Protein AF-T2M7P3-F1 (afdb_monomer)

Structure (mmCIF, N/CA/C/O backbone):
data_AF-T2M7P3-F1
#
_entry.id   AF-T2M7P3-F1
#
loop_
_atom_site.group_PDB
_atom_site.id
_atom_site.type_symbol
_atom_site.label_atom_id
_atom_site.label_alt_id
_atom_site.label_comp_id
_atom_site.label_asym_id
_atom_site.label_entity_id
_atom_site.label_seq_id
_atom_site.pdbx_PDB_ins_code
_atom_site.Cartn_x
_atom_site.Cartn_y
_atom_site.Cartn_z
_atom_site.occupancy
_atom_site.B_iso_or_equiv
_atom_site.auth_seq_id
_atom_site.auth_comp_id
_atom_site.auth_asym_id
_atom_site.auth_atom_id
_atom_site.pdbx_PDB_model_num
ATOM 1 N N . MET A 1 1 ? 15.573 -6.678 -33.253 1.00 40.44 1 MET A N 1
ATOM 2 C CA . MET A 1 1 ? 16.672 -7.033 -34.187 1.00 40.44 1 MET A CA 1
ATOM 3 C C . MET A 1 1 ? 17.939 -7.100 -33.345 1.00 40.44 1 MET A C 1
ATOM 5 O O . MET A 1 1 ? 18.333 -6.059 -32.847 1.00 40.44 1 MET A O 1
ATOM 9 N N . MET A 1 2 ? 18.498 -8.290 -33.076 1.00 44.38 2 MET A N 1
ATOM 10 C CA . MET A 1 2 ? 19.693 -8.439 -32.219 1.00 44.38 2 MET A CA 1
ATOM 11 C C . MET A 1 2 ? 20.889 -7.746 -32.882 1.00 44.38 2 MET A C 1
ATOM 13 O O . MET A 1 2 ? 21.442 -8.268 -33.849 1.00 44.38 2 MET A O 1
ATOM 17 N N . MET A 1 3 ? 21.263 -6.563 -32.393 1.00 50.41 3 MET A N 1
ATOM 18 C CA . MET A 1 3 ? 22.556 -5.959 -32.709 1.00 50.41 3 MET A CA 1
ATOM 19 C C . MET A 1 3 ? 23.574 -6.467 -31.697 1.00 50.41 3 MET A C 1
ATOM 21 O O . MET A 1 3 ? 23.418 -6.274 -30.493 1.00 50.41 3 MET A O 1
ATOM 25 N N . MET A 1 4 ? 24.589 -7.152 -32.209 1.00 50.50 4 MET A N 1
ATOM 26 C CA . MET A 1 4 ? 25.708 -7.648 -31.422 1.00 50.50 4 MET A CA 1
ATOM 27 C C . MET A 1 4 ? 26.864 -6.647 -31.510 1.00 50.50 4 MET A C 1
ATOM 29 O O . MET A 1 4 ? 27.061 -6.031 -32.561 1.00 50.50 4 MET A O 1
ATOM 33 N N . SER A 1 5 ? 27.620 -6.481 -30.424 1.00 55.75 5 SER A N 1
ATOM 34 C CA . SER A 1 5 ? 28.878 -5.722 -30.430 1.00 55.75 5 SER A CA 1
ATOM 35 C C . SER A 1 5 ? 29.917 -6.365 -31.363 1.00 55.75 5 SER A C 1
ATOM 37 O O . SER A 1 5 ? 29.736 -7.496 -31.823 1.00 55.75 5 SER A O 1
ATOM 39 N N . GLU A 1 6 ? 31.049 -5.688 -31.599 1.00 51.69 6 GLU A N 1
ATOM 40 C CA . GLU A 1 6 ? 32.189 -6.258 -32.348 1.00 51.69 6 GLU A CA 1
ATOM 41 C C . GLU A 1 6 ? 32.697 -7.595 -31.760 1.00 51.69 6 GLU A C 1
ATOM 43 O O . GLU A 1 6 ? 33.333 -8.374 -32.470 1.00 51.69 6 GLU A O 1
ATOM 48 N N . PHE A 1 7 ? 32.349 -7.901 -30.504 1.00 53.03 7 PHE A N 1
ATOM 49 C CA . PHE A 1 7 ? 32.710 -9.125 -29.783 1.00 53.03 7 PHE A CA 1
ATOM 50 C C . PHE A 1 7 ? 31.564 -10.139 -29.636 1.00 53.03 7 PHE A C 1
ATOM 52 O O . PHE A 1 7 ? 31.749 -11.177 -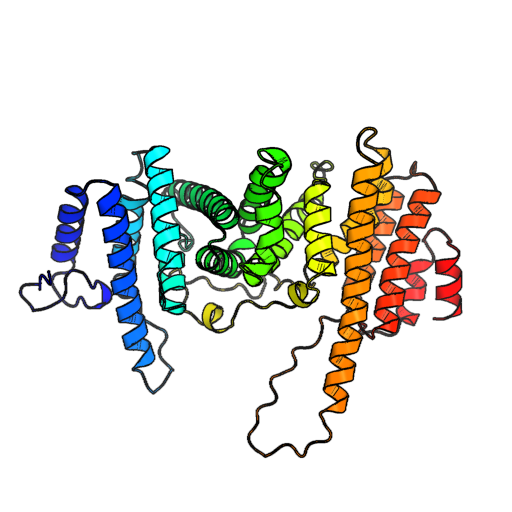29.007 1.00 53.03 7 PHE A O 1
ATOM 59 N N . GLY A 1 8 ? 30.393 -9.888 -30.233 1.00 62.62 8 GLY A N 1
ATOM 60 C CA . GLY A 1 8 ? 29.259 -10.811 -30.144 1.00 62.62 8 GLY A CA 1
ATOM 61 C C . GLY A 1 8 ? 28.459 -10.703 -28.841 1.00 62.62 8 GLY A C 1
ATOM 62 O O . GLY A 1 8 ? 27.758 -11.644 -28.487 1.00 62.62 8 GLY A O 1
ATOM 63 N N . GLU A 1 9 ? 28.536 -9.582 -28.122 1.00 76.06 9 GLU A N 1
ATOM 64 C CA . GLU A 1 9 ? 27.739 -9.353 -26.907 1.00 76.06 9 GLU A CA 1
ATOM 65 C C . GLU A 1 9 ? 26.455 -8.586 -27.236 1.00 76.06 9 GLU A C 1
ATOM 67 O O . GLU A 1 9 ? 26.444 -7.726 -28.123 1.00 76.06 9 GLU A O 1
ATOM 72 N N . ASN A 1 10 ? 25.364 -8.890 -26.531 1.00 84.06 10 ASN A N 1
ATOM 73 C CA . ASN A 1 10 ? 24.090 -8.212 -26.739 1.00 84.06 10 ASN A CA 1
ATOM 74 C C . ASN A 1 10 ? 24.131 -6.815 -26.103 1.00 84.06 10 ASN A C 1
ATOM 76 O O . ASN A 1 10 ? 24.224 -6.674 -24.887 1.00 84.06 10 ASN A O 1
ATOM 80 N N . ILE A 1 11 ? 24.030 -5.769 -26.927 1.00 86.88 11 ILE A N 1
ATOM 81 C CA . ILE A 1 11 ? 24.027 -4.376 -26.445 1.00 86.88 11 ILE A CA 1
ATOM 82 C C . ILE A 1 11 ? 22.811 -4.114 -25.539 1.00 86.88 11 ILE A C 1
ATOM 84 O O . ILE A 1 11 ? 22.894 -3.296 -24.636 1.00 86.88 11 ILE A O 1
ATOM 88 N N . TRP A 1 12 ? 21.712 -4.846 -25.726 1.00 90.44 12 TRP A N 1
ATOM 89 C CA . TRP A 1 12 ? 20.485 -4.702 -24.936 1.00 90.44 12 TRP A CA 1
ATOM 90 C C . TRP A 1 12 ? 20.483 -5.512 -23.636 1.00 90.44 12 TRP A C 1
ATOM 92 O O . TRP A 1 12 ? 19.509 -5.461 -22.897 1.00 90.44 12 TRP A O 1
ATOM 102 N N . ASP A 1 13 ? 21.540 -6.279 -23.361 1.00 91.94 13 ASP A N 1
ATOM 103 C CA . ASP A 1 13 ? 21.680 -7.040 -22.120 1.00 91.94 13 ASP A CA 1
ATOM 104 C C . ASP A 1 13 ? 22.890 -6.529 -21.331 1.00 91.94 13 ASP A C 1
ATOM 106 O O . ASP A 1 13 ? 24.003 -7.045 -21.467 1.00 91.94 13 ASP A O 1
ATOM 110 N N . ILE A 1 14 ? 22.668 -5.465 -20.551 1.00 91.19 14 ILE A N 1
ATOM 111 C CA . ILE A 1 14 ? 23.720 -4.756 -19.802 1.00 91.19 14 ILE A CA 1
ATOM 112 C C . ILE A 1 14 ? 24.473 -5.695 -18.847 1.00 91.19 14 ILE A C 1
ATOM 114 O O . ILE A 1 14 ? 25.680 -5.536 -18.668 1.00 91.19 14 ILE A O 1
ATOM 118 N N . SER A 1 15 ? 23.807 -6.707 -18.281 1.00 89.69 15 SER A N 1
ATOM 119 C CA . SER A 1 15 ? 24.443 -7.624 -17.328 1.00 89.69 15 SER A CA 1
ATOM 120 C C . SER A 1 15 ? 25.466 -8.550 -17.987 1.00 89.69 15 SER A C 1
ATOM 122 O O . SER A 1 15 ? 26.370 -9.045 -17.320 1.00 89.69 15 SER A O 1
ATOM 124 N N . SER A 1 16 ? 25.352 -8.755 -19.301 1.00 89.06 16 SER A N 1
ATOM 125 C CA . SER A 1 16 ? 26.238 -9.629 -20.075 1.00 89.06 16 SER A CA 1
ATOM 126 C C . SER A 1 16 ? 27.516 -8.947 -20.572 1.00 89.06 16 SER A C 1
ATOM 128 O O . SER A 1 16 ? 28.342 -9.588 -21.222 1.00 89.06 16 SER A O 1
ATOM 130 N N . TRP A 1 17 ? 27.680 -7.640 -20.349 1.00 90.00 17 TRP A N 1
ATOM 131 C CA . TRP A 1 17 ? 28.794 -6.892 -20.926 1.00 90.00 17 TRP A CA 1
ATOM 132 C C . TRP A 1 17 ? 30.132 -7.277 -20.289 1.00 90.00 17 TRP A C 1
ATOM 134 O O . TRP A 1 17 ? 30.286 -7.206 -19.077 1.00 90.00 17 TRP A O 1
ATOM 144 N N . THR A 1 18 ? 31.140 -7.599 -21.106 1.00 86.62 18 THR A N 1
ATOM 145 C CA . THR A 1 18 ? 32.512 -7.824 -20.606 1.00 86.62 18 THR A CA 1
ATOM 146 C C . THR A 1 18 ? 33.551 -6.905 -21.249 1.00 86.62 18 THR A C 1
ATOM 148 O O . THR A 1 18 ? 34.601 -6.647 -20.655 1.00 86.62 18 THR A O 1
ATOM 151 N N . SER A 1 19 ? 33.253 -6.340 -22.426 1.00 87.38 19 SER A N 1
ATOM 152 C CA . SER A 1 19 ? 34.108 -5.369 -23.126 1.00 87.38 19 SER A CA 1
ATOM 153 C C . SER A 1 19 ? 33.349 -4.113 -23.577 1.00 87.38 19 SER A C 1
ATOM 155 O O . SER A 1 19 ? 32.118 -4.079 -23.606 1.00 87.38 19 SER A O 1
ATOM 157 N N . ASP A 1 20 ? 34.091 -3.056 -23.933 1.00 87.25 20 ASP A N 1
ATOM 158 C CA . ASP A 1 20 ? 33.587 -1.830 -24.588 1.00 87.25 20 ASP A CA 1
ATOM 159 C C . ASP A 1 20 ? 32.406 -1.131 -23.899 1.00 87.25 20 ASP A C 1
ATOM 161 O O . ASP A 1 20 ? 31.604 -0.464 -24.555 1.00 87.25 20 ASP A O 1
ATOM 165 N N . VAL A 1 21 ? 32.317 -1.246 -22.572 1.00 89.62 21 VAL A N 1
ATOM 166 C CA . VAL A 1 21 ? 31.220 -0.708 -21.748 1.00 89.62 21 VAL A CA 1
ATOM 167 C C . VAL A 1 21 ? 30.935 0.760 -22.072 1.00 89.62 21 VAL A C 1
ATOM 169 O O . VAL A 1 21 ? 29.805 1.108 -22.381 1.00 89.62 21 VAL A O 1
ATOM 172 N N . VAL A 1 22 ? 31.972 1.605 -22.125 1.00 90.75 22 VAL A N 1
ATOM 173 C CA . VAL A 1 22 ? 31.841 3.046 -22.421 1.00 90.75 22 VAL A CA 1
ATOM 174 C C . VAL A 1 22 ? 31.238 3.304 -23.806 1.00 90.75 22 VAL A C 1
ATOM 176 O O . VAL A 1 22 ? 30.473 4.247 -23.994 1.00 90.75 22 VAL A O 1
ATOM 179 N N . TRP A 1 23 ? 31.585 2.485 -24.803 1.00 92.62 23 TRP A N 1
ATOM 180 C CA . TRP A 1 23 ? 31.036 2.645 -26.148 1.00 92.62 23 TRP A CA 1
ATOM 181 C C . TRP A 1 23 ? 29.578 2.190 -26.212 1.00 92.62 23 TRP A C 1
ATOM 183 O O . TRP A 1 23 ? 28.769 2.873 -26.838 1.00 92.62 23 TRP A O 1
ATOM 193 N N . LYS A 1 24 ? 29.238 1.069 -25.563 1.00 92.75 24 LYS A N 1
ATOM 194 C CA . LYS A 1 24 ? 27.863 0.551 -25.520 1.00 92.75 24 LYS A CA 1
ATOM 195 C C . LYS A 1 24 ? 26.937 1.487 -24.754 1.00 92.75 24 LYS A C 1
ATOM 197 O O . LYS A 1 24 ? 25.856 1.788 -25.244 1.00 92.75 24 LYS A O 1
ATOM 202 N N . ASP A 1 25 ? 27.403 2.012 -23.629 1.00 92.69 25 ASP A N 1
ATOM 203 C CA . ASP A 1 25 ? 26.715 3.039 -22.854 1.00 92.69 25 ASP A CA 1
ATOM 204 C C . ASP A 1 25 ? 26.419 4.285 -23.708 1.00 92.69 25 ASP A C 1
ATOM 206 O O . ASP A 1 25 ? 25.266 4.684 -23.889 1.00 92.69 25 ASP A O 1
ATOM 210 N N . ALA A 1 26 ? 27.439 4.833 -24.379 1.00 92.69 26 ALA A N 1
ATOM 211 C CA . ALA A 1 26 ? 27.256 5.961 -25.293 1.00 92.69 26 ALA A CA 1
ATOM 212 C C . ALA A 1 26 ? 26.352 5.630 -26.500 1.00 92.69 26 ALA A C 1
ATOM 214 O O . ALA A 1 26 ? 25.714 6.522 -27.066 1.00 92.69 26 ALA A O 1
ATOM 215 N N . HIS A 1 27 ? 26.317 4.368 -26.937 1.00 92.88 27 HIS A N 1
ATOM 216 C CA . HIS A 1 27 ? 25.427 3.912 -28.002 1.00 92.88 27 HIS A CA 1
ATOM 217 C C . HIS A 1 27 ? 23.967 3.884 -27.543 1.00 92.88 27 HIS A C 1
ATOM 219 O O . HIS A 1 27 ? 23.111 4.371 -28.282 1.00 92.88 27 HIS A O 1
ATOM 225 N N . LEU A 1 28 ? 23.691 3.375 -26.337 1.00 94.06 28 LEU A N 1
ATOM 226 C CA . LEU A 1 28 ? 22.350 3.383 -25.748 1.00 94.06 28 LEU A CA 1
ATOM 227 C C . LEU A 1 28 ? 21.826 4.814 -25.606 1.00 94.06 28 LEU A C 1
ATOM 229 O O . LEU A 1 28 ? 20.739 5.099 -26.099 1.00 94.06 28 LEU A O 1
ATOM 233 N N . HIS A 1 29 ? 22.623 5.736 -25.059 1.00 93.12 29 HIS A N 1
ATOM 234 C CA . HIS A 1 29 ? 22.222 7.145 -24.947 1.00 93.12 29 HIS A CA 1
ATOM 235 C C . HIS A 1 29 ? 21.869 7.753 -26.313 1.00 93.12 29 HIS A C 1
ATOM 237 O O . HIS A 1 29 ? 20.795 8.317 -26.505 1.00 93.12 29 HIS A O 1
ATOM 243 N N . ARG A 1 30 ? 22.717 7.544 -27.332 1.00 93.38 30 ARG A N 1
ATOM 244 C CA . ARG A 1 30 ? 22.418 8.010 -28.700 1.00 93.38 30 ARG A CA 1
ATOM 245 C C . ARG A 1 30 ? 21.149 7.400 -29.281 1.00 93.38 30 ARG A C 1
ATOM 247 O O . ARG A 1 30 ? 20.501 8.055 -30.088 1.00 93.38 30 ARG A O 1
ATOM 254 N N . TYR A 1 31 ? 20.832 6.154 -28.945 1.00 93.62 31 TYR A N 1
ATOM 255 C CA . TYR A 1 31 ? 19.594 5.517 -29.375 1.00 93.62 31 TYR A CA 1
ATOM 256 C C . TYR A 1 31 ? 18.387 6.184 -28.709 1.00 93.62 31 TYR A C 1
ATOM 258 O O . TYR A 1 31 ? 17.509 6.684 -29.417 1.00 93.62 31 TYR A O 1
ATOM 266 N N . PHE A 1 32 ? 18.380 6.276 -27.379 1.00 92.38 32 PHE A N 1
ATOM 267 C CA . PHE A 1 32 ? 17.274 6.862 -26.622 1.00 92.38 32 PHE A CA 1
ATOM 268 C C . PHE A 1 32 ? 17.051 8.347 -26.940 1.00 92.38 32 PHE A C 1
ATOM 270 O O . PHE A 1 32 ? 15.902 8.769 -27.070 1.00 92.38 32 PHE A O 1
ATOM 277 N N . ASP A 1 33 ? 18.114 9.113 -27.203 1.00 90.69 33 ASP A N 1
ATOM 278 C CA . ASP A 1 33 ? 18.036 10.517 -27.639 1.00 90.69 33 ASP A CA 1
ATOM 279 C C . ASP A 1 33 ? 17.253 10.712 -28.951 1.00 90.69 33 ASP A C 1
ATOM 281 O O . ASP A 1 33 ? 16.758 11.808 -29.232 1.00 90.69 33 ASP A O 1
ATOM 285 N N . THR A 1 34 ? 17.150 9.673 -29.787 1.00 92.06 34 THR A N 1
ATOM 286 C CA . THR A 1 34 ? 16.409 9.740 -31.059 1.00 92.06 34 THR A CA 1
ATOM 287 C C . THR A 1 34 ? 14.943 9.345 -30.943 1.00 92.06 34 THR A C 1
ATOM 289 O O . THR A 1 34 ? 14.177 9.591 -31.881 1.00 92.06 34 THR A O 1
ATOM 292 N N . LEU A 1 35 ? 14.539 8.745 -29.822 1.00 90.88 35 LEU A N 1
ATOM 293 C CA . LEU A 1 35 ? 13.201 8.195 -29.663 1.00 90.88 35 LEU A CA 1
ATOM 294 C C . LEU A 1 35 ? 12.194 9.248 -29.186 1.00 90.88 35 LEU A C 1
ATOM 296 O O . LEU A 1 35 ? 12.506 10.098 -28.348 1.00 90.88 35 LEU A O 1
ATOM 300 N N . PRO A 1 36 ? 10.936 9.182 -29.657 1.00 90.12 36 PRO A N 1
ATOM 301 C CA . PRO A 1 36 ? 9.856 9.904 -29.010 1.00 90.12 36 PRO A CA 1
ATOM 302 C C . PRO A 1 36 ? 9.593 9.308 -27.619 1.00 90.12 36 PRO A C 1
ATOM 304 O O . PRO A 1 36 ? 9.756 8.111 -27.389 1.00 90.12 36 PRO A O 1
ATOM 307 N N . PHE A 1 37 ? 9.131 10.143 -26.686 1.00 88.88 37 PHE A N 1
ATOM 308 C CA . PHE A 1 37 ? 8.979 9.775 -25.273 1.00 88.88 37 PHE A CA 1
ATOM 309 C C . PHE A 1 37 ? 8.186 8.473 -25.040 1.00 88.88 37 PHE A C 1
ATOM 311 O O . PHE A 1 37 ? 8.570 7.647 -24.225 1.00 88.88 37 PHE A O 1
ATOM 318 N N . ASN A 1 38 ? 7.105 8.245 -25.787 1.00 88.31 38 ASN A N 1
ATOM 319 C CA . ASN A 1 38 ? 6.270 7.045 -25.664 1.00 88.31 38 ASN A CA 1
ATOM 320 C C . ASN A 1 38 ? 6.977 5.740 -26.074 1.00 88.31 38 ASN A C 1
ATOM 322 O O . ASN A 1 38 ? 6.635 4.681 -25.551 1.00 88.31 38 ASN A O 1
ATOM 326 N N . GLU A 1 39 ? 7.891 5.799 -27.042 1.00 91.44 39 GLU A N 1
ATOM 327 C CA . GLU A 1 39 ? 8.722 4.657 -27.439 1.00 91.44 39 GLU A CA 1
ATOM 328 C C . GLU A 1 39 ? 9.875 4.500 -26.454 1.00 91.44 39 GLU A C 1
ATOM 330 O O . GLU A 1 39 ? 10.123 3.395 -25.988 1.00 91.44 39 GLU A O 1
ATOM 335 N N . CYS A 1 40 ? 10.472 5.617 -26.036 1.00 92.06 40 CYS A N 1
ATOM 336 C CA . CYS A 1 40 ? 11.529 5.646 -25.035 1.00 92.06 40 CYS A CA 1
ATOM 337 C C . CYS A 1 40 ? 11.118 4.938 -23.732 1.00 92.06 40 CYS A C 1
ATOM 339 O O . CYS A 1 40 ? 11.841 4.064 -23.266 1.00 92.06 40 CYS A O 1
ATOM 341 N N . ILE A 1 41 ? 9.913 5.208 -23.204 1.00 92.12 41 ILE A N 1
ATOM 342 C CA . ILE A 1 41 ? 9.405 4.525 -22.000 1.00 92.12 41 ILE A CA 1
ATOM 343 C C . ILE A 1 41 ? 9.432 3.002 -22.159 1.00 92.12 41 ILE A C 1
ATOM 345 O O . ILE A 1 41 ? 9.869 2.293 -21.257 1.00 92.12 41 ILE A O 1
ATOM 349 N N . LYS A 1 42 ? 8.941 2.496 -23.294 1.00 93.62 42 LYS A N 1
ATOM 350 C CA . LYS A 1 42 ? 8.842 1.053 -23.537 1.00 93.62 42 LYS A CA 1
ATOM 351 C C . LYS A 1 42 ? 10.220 0.424 -23.646 1.00 93.62 42 LYS A C 1
ATOM 353 O O . LYS A 1 42 ? 10.479 -0.568 -22.987 1.00 93.62 42 LYS A O 1
ATOM 358 N N . GLU A 1 43 ? 11.101 1.044 -24.420 1.00 95.06 43 GLU A N 1
ATOM 359 C CA . GLU A 1 43 ? 12.447 0.532 -24.669 1.00 95.06 43 GLU A CA 1
ATOM 360 C C . GLU A 1 43 ? 13.306 0.538 -23.392 1.00 95.06 43 GLU A C 1
ATOM 362 O O . GLU A 1 43 ? 14.078 -0.390 -23.173 1.00 95.06 43 GLU A O 1
ATOM 367 N N . VAL A 1 44 ? 13.142 1.530 -22.506 1.00 94.75 44 VAL A N 1
ATOM 368 C CA . VAL A 1 44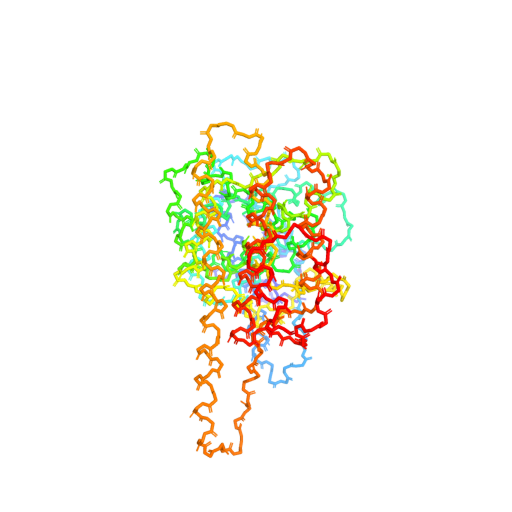 ? 13.814 1.542 -21.192 1.00 94.75 44 VAL A CA 1
ATOM 369 C C . VAL A 1 44 ? 13.279 0.432 -20.282 1.00 94.75 44 VAL A C 1
ATOM 371 O O . VAL A 1 44 ? 14.056 -0.244 -19.612 1.00 94.75 44 VAL A O 1
ATOM 374 N N . ILE A 1 45 ? 11.961 0.211 -20.263 1.00 95.00 45 ILE A N 1
ATOM 375 C CA . ILE A 1 45 ? 11.358 -0.875 -19.478 1.00 95.00 45 ILE A CA 1
ATOM 376 C C . ILE A 1 45 ? 11.802 -2.246 -20.013 1.00 95.00 45 ILE A C 1
ATOM 378 O O . ILE A 1 45 ? 12.153 -3.120 -19.222 1.00 95.00 45 ILE A O 1
ATOM 382 N N . ASP A 1 46 ? 11.843 -2.426 -21.333 1.00 95.12 46 ASP A N 1
ATOM 383 C CA . ASP A 1 46 ? 12.300 -3.661 -21.980 1.00 95.12 46 ASP A CA 1
ATOM 384 C C . ASP A 1 46 ? 13.799 -3.909 -21.727 1.00 95.12 46 ASP A C 1
ATOM 386 O O . ASP A 1 46 ? 14.215 -5.054 -21.521 1.00 95.12 46 ASP A O 1
ATOM 390 N N . LEU A 1 47 ? 14.612 -2.846 -21.678 1.00 96.00 47 LEU A N 1
ATOM 391 C CA . LEU A 1 47 ? 16.022 -2.909 -21.281 1.00 96.00 47 LEU A CA 1
ATOM 392 C C . LEU A 1 47 ? 16.169 -3.399 -19.832 1.00 96.00 47 LEU A C 1
ATOM 394 O O . LEU A 1 47 ? 16.938 -4.327 -19.575 1.00 96.00 47 LEU A O 1
ATOM 398 N N . ALA A 1 48 ? 15.400 -2.828 -18.897 1.00 94.88 48 ALA A N 1
ATOM 399 C CA . ALA A 1 48 ? 15.393 -3.258 -17.499 1.00 94.88 48 ALA A CA 1
ATOM 400 C C . ALA A 1 48 ? 14.900 -4.706 -17.348 1.00 94.88 48 ALA A C 1
ATOM 402 O O . ALA A 1 48 ? 15.506 -5.497 -16.627 1.00 94.88 48 ALA A O 1
ATOM 403 N N . GLN A 1 49 ? 13.840 -5.087 -18.066 1.00 94.94 49 GLN A N 1
ATOM 404 C CA . GLN A 1 49 ? 13.351 -6.465 -18.084 1.00 94.94 49 GLN A CA 1
ATOM 405 C C . GLN A 1 49 ? 14.437 -7.428 -18.570 1.00 94.94 49 GLN A C 1
ATOM 407 O O . GLN A 1 49 ? 14.705 -8.421 -17.901 1.00 94.94 49 GLN A O 1
ATOM 412 N N . THR A 1 50 ? 15.078 -7.126 -19.702 1.00 94.69 50 THR A N 1
ATOM 413 C CA . THR A 1 50 ? 16.123 -7.979 -20.289 1.00 94.69 50 THR A CA 1
ATOM 414 C C . THR A 1 50 ? 17.274 -8.184 -19.308 1.00 94.69 50 THR A C 1
ATOM 416 O O . THR A 1 50 ? 17.714 -9.318 -19.111 1.00 94.69 50 THR A O 1
ATOM 419 N N . TYR A 1 51 ? 17.700 -7.104 -18.648 1.00 93.75 51 TYR A N 1
ATOM 420 C CA . TYR A 1 51 ? 18.729 -7.137 -17.615 1.00 93.75 51 TYR A CA 1
ATOM 421 C C . TYR A 1 51 ? 18.367 -8.104 -16.479 1.00 93.75 51 TYR A C 1
ATOM 423 O O . TYR A 1 51 ? 19.108 -9.051 -16.209 1.00 93.75 51 TYR A O 1
ATOM 431 N N . PHE A 1 52 ? 17.204 -7.922 -15.846 1.00 92.12 52 PHE A N 1
ATOM 432 C CA . PHE A 1 52 ? 16.816 -8.738 -14.691 1.00 92.12 52 PHE A CA 1
ATOM 433 C C . PHE A 1 52 ? 16.421 -10.170 -15.059 1.00 92.12 52 PHE A C 1
ATOM 435 O O . PHE A 1 52 ? 16.642 -11.076 -14.262 1.00 92.12 52 PHE A O 1
ATOM 442 N N . GLU A 1 53 ? 15.908 -10.422 -16.265 1.00 92.06 53 GLU A N 1
ATOM 443 C CA . GLU A 1 53 ? 15.712 -11.789 -16.766 1.00 92.06 53 GLU A CA 1
ATOM 444 C C . GLU A 1 53 ? 17.036 -12.525 -16.970 1.00 92.06 53 GLU A C 1
ATOM 446 O O . GLU A 1 53 ? 17.087 -13.744 -16.822 1.00 92.06 53 GLU A O 1
ATOM 451 N N . SER A 1 54 ? 18.091 -11.813 -17.370 1.00 90.00 54 SER A N 1
ATOM 452 C CA . SER A 1 54 ? 19.428 -12.383 -17.542 1.00 90.00 54 SER A CA 1
ATOM 453 C C . SER A 1 54 ? 20.053 -12.726 -16.185 1.00 90.00 54 SER A C 1
ATOM 455 O O . SER A 1 54 ? 20.507 -13.853 -15.989 1.00 90.00 54 SER A O 1
ATOM 457 N N . ILE A 1 55 ? 19.950 -11.812 -15.209 1.00 87.56 55 ILE A N 1
ATOM 458 C CA . ILE A 1 55 ? 20.387 -12.049 -13.821 1.00 87.56 55 ILE A CA 1
ATOM 459 C C . ILE A 1 55 ? 19.617 -13.205 -13.176 1.00 87.56 55 ILE A C 1
ATOM 461 O O . ILE A 1 55 ? 20.227 -14.101 -12.602 1.00 87.56 55 ILE A O 1
ATOM 465 N N . HIS A 1 56 ? 18.287 -13.220 -13.299 1.00 86.12 56 HIS A N 1
ATOM 466 C CA . HIS A 1 56 ? 17.460 -14.275 -12.714 1.00 86.12 56 HIS A CA 1
ATOM 467 C C . HIS A 1 56 ? 17.788 -15.653 -13.299 1.00 86.12 56 HIS A C 1
ATOM 469 O O . HIS A 1 56 ? 17.906 -16.609 -12.544 1.00 86.12 56 HIS A O 1
ATOM 475 N N . ARG A 1 57 ? 18.013 -15.749 -14.618 1.00 86.44 57 ARG A N 1
ATOM 476 C CA . ARG A 1 57 ? 18.454 -17.000 -15.258 1.00 86.44 57 ARG A CA 1
ATOM 477 C C . ARG A 1 57 ? 19.811 -17.466 -14.739 1.00 86.44 57 ARG A C 1
ATOM 479 O O . ARG A 1 57 ? 19.965 -18.640 -14.442 1.00 86.44 57 ARG A O 1
ATOM 486 N N . ALA A 1 58 ? 20.771 -16.552 -14.606 1.00 81.38 58 ALA A N 1
ATOM 487 C CA . ALA A 1 58 ? 22.090 -16.886 -14.076 1.00 81.38 58 ALA A CA 1
ATOM 488 C C . ALA A 1 58 ? 22.034 -17.363 -12.614 1.00 81.38 58 ALA A C 1
ATOM 490 O O . ALA A 1 58 ? 22.817 -18.227 -12.237 1.00 81.38 58 ALA A O 1
ATOM 491 N N . TYR A 1 59 ? 21.111 -16.816 -11.817 1.00 76.00 59 TYR A N 1
ATOM 492 C CA . TYR A 1 59 ? 20.889 -17.228 -10.431 1.00 76.00 59 TYR A CA 1
ATOM 493 C C . TYR A 1 59 ? 20.189 -18.590 -10.319 1.00 76.00 59 TYR A C 1
ATOM 495 O O . TYR A 1 59 ? 20.629 -19.434 -9.548 1.00 76.00 59 TYR A O 1
ATOM 503 N N . ASP A 1 60 ? 19.136 -18.827 -11.108 1.00 73.94 60 ASP A N 1
ATOM 504 C CA . ASP A 1 60 ? 18.395 -20.097 -11.098 1.00 73.94 60 ASP A CA 1
ATOM 505 C C . ASP A 1 60 ? 19.248 -21.287 -11.584 1.00 73.94 60 ASP A C 1
ATOM 507 O O . ASP A 1 60 ? 19.009 -22.424 -11.176 1.00 73.94 60 ASP A O 1
ATOM 511 N N . ASP A 1 61 ? 20.235 -21.034 -12.451 1.00 69.62 61 ASP A N 1
ATOM 512 C CA . ASP A 1 61 ? 21.148 -22.052 -12.987 1.00 69.62 61 ASP A CA 1
ATOM 513 C C . ASP A 1 61 ? 22.280 -22.444 -12.001 1.00 69.62 61 ASP A C 1
ATOM 515 O O . ASP A 1 61 ? 22.995 -23.421 -12.251 1.00 69.62 61 ASP A O 1
ATOM 519 N N . ASP A 1 62 ? 22.467 -21.721 -10.887 1.00 66.19 62 ASP A N 1
ATOM 520 C CA . ASP A 1 62 ? 23.509 -22.006 -9.889 1.00 66.19 62 ASP A CA 1
ATOM 521 C C . ASP A 1 62 ? 23.024 -23.039 -8.847 1.00 66.19 62 ASP A C 1
ATOM 523 O O . ASP A 1 62 ? 22.376 -22.712 -7.850 1.00 66.19 62 ASP A O 1
ATOM 527 N N . GLU A 1 63 ? 23.343 -24.322 -9.078 1.00 55.38 63 GLU A N 1
ATOM 528 C CA . GLU A 1 63 ? 22.928 -25.467 -8.242 1.00 55.38 63 GLU A CA 1
ATOM 529 C C . GLU A 1 63 ? 23.377 -25.377 -6.763 1.00 55.38 63 GLU A C 1
ATOM 531 O O . GLU A 1 63 ? 22.841 -26.106 -5.923 1.00 55.38 63 GLU A O 1
ATOM 536 N N . GLU A 1 64 ? 24.341 -24.511 -6.415 1.00 55.91 64 GLU A N 1
ATOM 537 C CA . GLU A 1 64 ? 24.850 -24.374 -5.040 1.00 55.91 64 GLU A CA 1
ATOM 538 C C . GLU A 1 64 ? 24.128 -23.306 -4.196 1.00 55.91 64 GLU A C 1
ATOM 540 O O . GLU A 1 64 ? 24.348 -23.270 -2.983 1.00 55.91 64 GLU A O 1
ATOM 545 N N . GLY A 1 65 ? 23.247 -22.475 -4.776 1.00 52.31 65 GLY A N 1
ATOM 546 C CA . GLY A 1 65 ? 22.354 -21.553 -4.044 1.00 52.31 65 GLY A CA 1
ATOM 547 C C . GLY A 1 65 ? 23.035 -20.583 -3.060 1.00 52.31 65 GLY A C 1
ATOM 548 O O . GLY A 1 65 ? 22.372 -20.020 -2.190 1.00 52.31 65 GLY A O 1
ATOM 549 N N . ALA A 1 66 ? 24.358 -20.417 -3.147 1.00 50.84 66 ALA A N 1
ATOM 550 C CA . ALA A 1 66 ? 25.178 -19.798 -2.103 1.00 50.84 66 ALA A CA 1
ATOM 551 C C . ALA A 1 66 ? 25.772 -18.436 -2.492 1.00 50.84 66 ALA A C 1
ATOM 553 O O . ALA A 1 66 ? 26.418 -17.797 -1.657 1.00 50.84 66 ALA A O 1
ATOM 554 N N . VAL A 1 67 ? 25.586 -17.984 -3.735 1.00 55.75 67 VAL A N 1
ATOM 555 C CA . VAL A 1 67 ? 26.139 -16.715 -4.217 1.00 55.75 67 VAL A CA 1
ATOM 556 C C . VAL A 1 67 ? 25.012 -15.690 -4.321 1.00 55.75 67 VAL A C 1
ATOM 558 O O . VAL A 1 67 ? 24.065 -15.870 -5.081 1.00 55.75 67 VAL A O 1
ATOM 561 N N . GLU A 1 68 ? 25.098 -14.616 -3.530 1.00 63.75 68 GLU A N 1
ATOM 562 C CA . GLU A 1 68 ? 24.230 -13.445 -3.699 1.00 63.75 68 GLU A CA 1
ATOM 563 C C . GLU A 1 68 ? 24.312 -12.959 -5.158 1.00 63.75 68 GLU A C 1
ATOM 565 O O . GLU A 1 68 ? 25.427 -12.843 -5.680 1.00 63.75 68 GLU A O 1
ATOM 570 N N . PRO A 1 69 ? 23.179 -12.660 -5.825 1.00 68.00 69 PRO A N 1
ATOM 571 C CA . PRO A 1 69 ? 23.206 -12.167 -7.196 1.00 68.00 69 PRO A CA 1
ATOM 572 C C . PRO A 1 69 ? 24.058 -10.904 -7.295 1.00 68.00 69 PRO A C 1
ATOM 574 O O . PRO A 1 69 ? 23.781 -9.901 -6.634 1.00 68.00 69 PRO A O 1
ATOM 577 N N . ASP A 1 70 ? 25.097 -10.951 -8.127 1.00 77.12 70 ASP A N 1
ATOM 578 C CA . ASP A 1 70 ? 25.832 -9.748 -8.496 1.00 77.12 70 ASP A CA 1
ATOM 579 C C . ASP A 1 70 ? 25.001 -8.945 -9.503 1.00 77.12 70 ASP A C 1
ATOM 581 O O . ASP A 1 70 ? 24.328 -9.506 -10.372 1.00 77.12 70 ASP A O 1
ATOM 585 N N . PHE A 1 71 ? 25.063 -7.621 -9.399 1.00 85.56 71 PHE A N 1
ATOM 586 C CA . PHE A 1 71 ? 24.356 -6.700 -10.283 1.00 85.56 71 PHE A CA 1
ATOM 587 C C . PHE A 1 71 ? 25.364 -5.891 -11.112 1.00 85.56 71 PHE A C 1
ATOM 589 O O . PHE A 1 71 ? 25.590 -4.701 -10.850 1.00 85.56 71 PHE A O 1
ATOM 596 N N . PRO A 1 72 ? 26.006 -6.516 -12.117 1.00 86.38 72 PRO A N 1
ATOM 597 C CA . PRO A 1 72 ? 26.997 -5.853 -12.954 1.00 86.38 72 PRO A CA 1
ATOM 598 C C . PRO A 1 72 ? 26.375 -4.665 -13.691 1.00 86.38 72 PRO A C 1
ATOM 600 O O . PRO A 1 72 ? 25.305 -4.788 -14.285 1.00 86.38 72 PRO A O 1
ATOM 603 N N . TYR A 1 73 ? 27.059 -3.518 -13.660 1.00 89.00 73 TYR A N 1
ATOM 604 C CA . TYR A 1 73 ? 26.690 -2.295 -14.392 1.00 89.00 73 TYR A CA 1
ATOM 605 C C . TYR A 1 73 ? 25.265 -1.773 -14.125 1.00 89.00 73 TYR A C 1
ATOM 607 O O . TYR A 1 73 ? 24.668 -1.093 -14.962 1.00 89.00 73 TYR A O 1
ATOM 615 N N . LEU A 1 74 ? 24.702 -2.089 -12.957 1.00 87.44 74 LEU A N 1
ATOM 616 C CA . LEU A 1 74 ? 23.377 -1.631 -12.539 1.00 87.44 74 LEU A CA 1
ATOM 617 C C . LEU A 1 74 ? 23.263 -0.105 -12.481 1.00 87.44 74 LEU A C 1
ATOM 619 O O . LEU A 1 74 ? 22.208 0.452 -12.766 1.00 87.44 74 LEU A O 1
ATOM 623 N N . ASP A 1 75 ? 24.357 0.573 -12.144 1.00 86.00 75 ASP A N 1
ATOM 624 C CA . ASP A 1 75 ? 24.468 2.029 -12.141 1.00 86.00 75 ASP A CA 1
ATOM 625 C C . ASP A 1 75 ? 24.160 2.641 -13.515 1.00 86.00 75 ASP A C 1
ATOM 627 O O . ASP A 1 75 ? 23.466 3.655 -13.581 1.00 86.00 75 ASP A O 1
ATOM 631 N N . ILE A 1 76 ? 24.588 1.993 -14.605 1.00 90.31 76 ILE A N 1
ATOM 632 C CA . ILE A 1 76 ? 24.268 2.414 -15.978 1.00 90.31 76 ILE A CA 1
ATOM 633 C C . ILE A 1 76 ? 22.766 2.269 -16.250 1.00 90.31 76 ILE A C 1
ATOM 635 O O . ILE A 1 76 ? 22.140 3.192 -16.771 1.00 90.31 76 ILE A O 1
ATOM 639 N N . LEU A 1 77 ? 22.164 1.137 -15.869 1.00 91.69 77 LEU A N 1
ATOM 640 C CA . LEU A 1 77 ? 20.726 0.909 -16.055 1.00 91.69 77 LEU A CA 1
ATOM 641 C C . LEU A 1 77 ? 19.881 1.917 -15.260 1.00 91.69 77 LEU A C 1
ATOM 643 O O . LEU A 1 77 ? 18.917 2.476 -15.791 1.00 91.69 77 LEU A O 1
ATOM 647 N N . VAL A 1 78 ? 20.247 2.163 -14.000 1.00 88.06 78 VAL A N 1
ATOM 648 C CA . VAL A 1 78 ? 19.573 3.142 -13.137 1.00 88.06 78 VAL A CA 1
ATOM 649 C C . VAL A 1 78 ? 19.710 4.546 -13.722 1.00 88.06 78 VAL A C 1
ATOM 651 O O . VAL A 1 78 ? 18.715 5.264 -13.784 1.00 88.06 78 VAL A O 1
ATOM 654 N N . LEU A 1 79 ? 20.891 4.925 -14.221 1.00 87.19 79 LEU A N 1
ATOM 655 C CA . LEU A 1 79 ? 21.104 6.234 -14.839 1.00 87.19 79 LEU A CA 1
ATOM 656 C C . LEU A 1 79 ? 20.234 6.426 -16.089 1.00 87.19 79 LEU A C 1
ATOM 658 O O . LEU A 1 79 ? 19.511 7.415 -16.173 1.00 87.19 79 LEU A O 1
ATOM 662 N N . ILE A 1 80 ? 20.226 5.457 -17.012 1.00 89.94 80 ILE A N 1
ATOM 663 C CA . ILE A 1 80 ? 19.364 5.489 -18.209 1.00 89.94 80 ILE A CA 1
ATOM 664 C C . ILE A 1 80 ? 17.890 5.610 -17.797 1.00 89.94 80 ILE A C 1
ATOM 666 O O . ILE A 1 80 ? 17.138 6.417 -18.344 1.00 89.94 80 ILE A O 1
ATOM 670 N N . THR A 1 81 ? 17.473 4.838 -16.795 1.00 89.38 81 THR A N 1
ATOM 671 C CA . THR A 1 81 ? 16.110 4.899 -16.259 1.00 89.38 81 THR A CA 1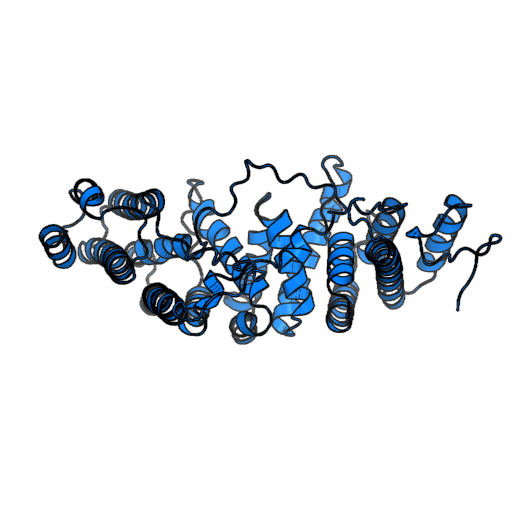
ATOM 672 C C . THR A 1 81 ? 15.769 6.301 -15.759 1.00 89.38 81 THR A C 1
ATOM 674 O O . THR A 1 81 ? 14.714 6.846 -16.093 1.00 89.38 81 THR A O 1
ATOM 677 N N . GLU A 1 82 ? 16.658 6.906 -14.973 1.00 86.81 82 GLU A N 1
ATOM 678 C CA . GLU A 1 82 ? 16.433 8.228 -14.402 1.00 86.81 82 GLU A CA 1
ATOM 679 C C . GLU A 1 82 ? 16.406 9.332 -15.460 1.00 86.81 82 GLU A C 1
ATOM 681 O O . GLU A 1 82 ? 15.485 10.153 -15.463 1.00 86.81 82 GLU A O 1
ATOM 686 N N . GLU A 1 83 ? 17.355 9.318 -16.393 1.00 86.31 83 GLU A N 1
ATOM 687 C CA . GLU A 1 83 ? 17.470 10.335 -17.439 1.00 86.31 83 GLU A CA 1
ATOM 688 C C . GLU A 1 83 ? 16.275 10.333 -18.396 1.00 86.31 83 GLU A C 1
ATOM 690 O O . GLU A 1 83 ? 15.740 11.399 -18.728 1.00 86.31 83 GLU A O 1
ATOM 695 N N . TYR A 1 84 ? 15.826 9.148 -18.816 1.00 88.25 84 TYR A N 1
ATOM 696 C CA . TYR A 1 84 ? 14.850 9.016 -19.895 1.00 88.25 84 TYR A CA 1
ATOM 697 C C . TYR A 1 84 ? 13.397 8.857 -19.425 1.00 88.25 84 TYR A C 1
ATOM 699 O O . TYR A 1 84 ? 12.485 9.224 -20.173 1.00 88.25 84 TYR A O 1
ATOM 707 N N . LEU A 1 85 ? 13.145 8.377 -18.198 1.00 87.88 85 LEU A N 1
ATOM 708 C CA . LEU A 1 85 ? 11.777 8.276 -17.660 1.00 87.88 85 LEU A CA 1
ATOM 709 C C . LEU A 1 85 ? 11.373 9.474 -16.800 1.00 87.88 85 LEU A C 1
ATOM 711 O O . LEU A 1 85 ? 10.223 9.913 -16.871 1.00 87.88 85 LEU A O 1
ATOM 715 N N . TYR A 1 86 ? 12.297 9.997 -15.991 1.00 84.00 86 TYR A N 1
ATOM 716 C CA . TYR A 1 86 ? 12.022 11.083 -15.039 1.00 84.00 86 TYR A CA 1
ATOM 717 C C . TYR A 1 86 ? 12.511 12.450 -15.532 1.00 84.00 86 TYR A C 1
ATOM 719 O O . TYR A 1 86 ? 12.134 13.480 -14.969 1.00 84.00 86 TYR A O 1
ATOM 727 N N . GLY A 1 87 ? 13.266 12.456 -16.632 1.00 71.12 87 GLY A N 1
ATOM 728 C CA . GLY A 1 87 ? 13.815 13.640 -17.271 1.00 71.12 87 GLY A CA 1
ATOM 729 C C . GLY A 1 87 ? 15.183 14.020 -16.708 1.00 71.12 87 GLY A C 1
ATOM 730 O O . GLY A 1 87 ? 15.459 13.883 -15.518 1.00 71.12 87 GLY A O 1
ATOM 731 N N . PHE A 1 88 ? 16.039 14.570 -17.574 1.00 63.28 88 PHE A N 1
ATOM 732 C CA . PHE A 1 88 ? 17.283 15.224 -17.164 1.00 63.28 88 PHE A CA 1
ATOM 733 C C . PHE A 1 88 ? 16.970 16.283 -16.101 1.00 63.28 88 PHE A C 1
ATOM 735 O O . PHE A 1 88 ? 15.949 16.955 -16.245 1.00 63.28 88 PHE A O 1
ATOM 742 N N . PHE A 1 89 ? 17.856 16.482 -15.114 1.00 51.03 89 PHE A N 1
ATOM 743 C CA . PHE A 1 89 ? 17.730 17.307 -13.888 1.00 51.03 89 PHE A CA 1
ATOM 744 C C . PHE A 1 89 ? 17.018 18.693 -13.980 1.00 51.03 89 PHE A C 1
ATOM 746 O O . PHE A 1 89 ? 16.811 19.333 -12.951 1.00 51.03 89 PHE A O 1
ATOM 753 N N . PHE A 1 90 ? 16.613 19.178 -15.164 1.00 43.81 90 PHE A N 1
ATOM 754 C CA . PHE A 1 90 ? 15.909 20.440 -15.411 1.00 43.81 90 PHE A CA 1
ATOM 755 C C . PHE A 1 90 ? 14.767 20.412 -16.465 1.00 43.81 90 PHE A C 1
ATOM 757 O O . PHE A 1 90 ? 14.178 21.468 -16.710 1.00 43.81 90 PHE A O 1
ATOM 764 N N . GLN A 1 91 ? 14.417 19.276 -17.095 1.00 59.91 91 GLN A N 1
ATOM 765 C CA . GLN A 1 91 ? 13.233 19.181 -17.975 1.00 59.91 91 GLN A CA 1
ATOM 766 C C . GLN A 1 91 ? 12.096 18.429 -17.284 1.00 59.91 91 GLN A C 1
ATOM 768 O O . GLN A 1 91 ? 12.141 17.221 -17.097 1.00 59.91 91 GLN A O 1
ATOM 773 N N . VAL A 1 92 ? 11.054 19.171 -16.911 1.00 63.72 92 VAL A N 1
ATOM 774 C CA . VAL A 1 92 ? 9.869 18.620 -16.251 1.00 63.72 92 VAL A CA 1
ATOM 775 C C . VAL A 1 92 ? 9.073 17.784 -17.254 1.00 63.72 92 VAL A C 1
ATOM 777 O O . VAL A 1 92 ? 8.590 18.321 -18.255 1.00 63.72 92 VAL A O 1
ATOM 780 N N . VAL A 1 93 ? 8.905 16.491 -16.965 1.00 78.38 93 VAL A N 1
ATOM 781 C CA . VAL A 1 93 ? 7.958 15.612 -17.665 1.00 78.38 93 VAL A CA 1
ATOM 782 C C . VAL A 1 93 ? 6.579 16.274 -17.641 1.00 78.38 93 VAL A C 1
ATOM 784 O O . VAL A 1 93 ? 6.056 16.624 -16.581 1.00 78.38 93 VAL A O 1
ATOM 787 N N . THR A 1 94 ? 5.984 16.507 -18.812 1.00 87.19 94 THR A N 1
ATOM 788 C CA . THR A 1 94 ? 4.667 17.157 -18.875 1.00 87.19 94 THR A CA 1
ATOM 789 C C . THR A 1 94 ? 3.587 16.254 -18.267 1.00 87.19 94 THR A C 1
ATOM 791 O O . THR A 1 94 ? 3.718 15.034 -18.325 1.00 87.19 94 THR A O 1
ATOM 794 N N . PRO A 1 95 ? 2.458 16.794 -17.768 1.00 89.06 95 PRO A N 1
ATOM 795 C CA . PRO A 1 95 ? 1.386 15.963 -17.206 1.00 89.06 95 PRO A CA 1
ATOM 796 C C . PRO A 1 95 ? 0.846 14.892 -18.170 1.00 89.06 95 PRO A C 1
ATOM 798 O O . PRO A 1 95 ? 0.408 13.829 -17.743 1.00 89.06 95 PRO A O 1
ATOM 801 N N . LEU A 1 96 ? 0.881 15.161 -19.482 1.00 90.19 96 LEU A N 1
ATOM 802 C CA . LEU A 1 96 ? 0.496 14.184 -20.502 1.00 90.19 96 LEU A CA 1
ATOM 803 C C . LEU A 1 96 ? 1.513 13.041 -20.603 1.00 90.19 96 LEU A C 1
ATOM 805 O O . LEU A 1 96 ? 1.118 11.882 -20.666 1.00 90.19 96 LEU A O 1
ATOM 809 N N . GLN A 1 97 ? 2.804 13.368 -20.616 1.00 90.50 97 GLN A N 1
ATOM 810 C CA . GLN A 1 97 ? 3.883 12.380 -20.623 1.00 90.50 97 GLN A CA 1
ATOM 811 C C . GLN A 1 97 ? 3.875 11.550 -19.339 1.00 90.50 97 GLN A C 1
ATOM 813 O O . GLN A 1 97 ? 3.977 10.332 -19.391 1.00 90.50 97 GLN A O 1
ATOM 818 N N . GLU A 1 98 ? 3.653 12.186 -18.194 1.00 91.31 98 GLU A N 1
ATOM 819 C CA . GLU A 1 98 ? 3.483 11.499 -16.919 1.00 91.31 98 GLU A CA 1
ATOM 820 C C . GLU A 1 98 ? 2.329 10.487 -16.982 1.00 91.31 98 GLU A C 1
ATOM 822 O O . GLU A 1 98 ? 2.509 9.327 -16.626 1.00 91.31 98 GLU A O 1
ATOM 827 N N . LEU A 1 99 ? 1.167 10.875 -17.517 1.00 93.25 99 LEU A N 1
ATOM 828 C CA . LEU A 1 99 ? 0.054 9.943 -17.704 1.00 93.25 99 LEU A CA 1
ATOM 829 C C . LEU A 1 99 ? 0.420 8.773 -18.638 1.00 93.25 99 LEU A C 1
ATOM 831 O O . LEU A 1 99 ? 0.083 7.630 -18.341 1.00 93.25 99 LEU A O 1
ATOM 835 N N . GLN A 1 100 ? 1.132 9.041 -19.738 1.00 93.19 100 GLN A N 1
ATOM 836 C CA . GLN A 1 100 ? 1.600 8.006 -20.671 1.00 93.19 100 GLN A CA 1
ATOM 837 C C . GLN A 1 100 ? 2.593 7.033 -20.021 1.00 93.19 100 GLN A C 1
ATOM 839 O O . GLN A 1 100 ? 2.524 5.828 -20.279 1.00 93.19 100 GLN A O 1
ATOM 844 N N . LEU A 1 101 ? 3.495 7.544 -19.177 1.00 93.94 101 LEU A N 1
ATOM 845 C CA . LEU A 1 101 ? 4.423 6.740 -18.387 1.00 93.94 101 LEU A CA 1
ATOM 846 C C . LEU A 1 101 ? 3.643 5.814 -17.456 1.00 93.94 101 LEU A C 1
ATOM 848 O O . LEU A 1 101 ? 3.807 4.599 -17.531 1.00 93.94 101 LEU A O 1
ATOM 852 N N . LEU A 1 102 ? 2.738 6.369 -16.646 1.00 95.62 102 LEU A N 1
ATOM 853 C CA . LEU A 1 102 ? 1.927 5.597 -15.704 1.00 95.62 102 LEU A CA 1
ATOM 854 C C . LEU A 1 102 ? 1.118 4.503 -16.415 1.00 95.62 102 LEU A C 1
ATOM 856 O O . LEU A 1 102 ? 1.131 3.351 -15.981 1.00 95.62 102 LEU A O 1
ATOM 860 N N . GLU A 1 103 ? 0.447 4.829 -17.525 1.00 95.88 103 GLU A N 1
ATOM 861 C CA . GLU A 1 103 ? -0.331 3.861 -18.312 1.00 95.88 103 GLU A CA 1
ATOM 862 C C . GLU A 1 103 ? 0.549 2.724 -18.851 1.00 95.88 103 GLU A C 1
ATOM 864 O O . GLU A 1 103 ? 0.161 1.553 -18.824 1.00 95.88 103 GLU A O 1
ATOM 869 N N . THR A 1 104 ? 1.749 3.063 -19.327 1.00 95.38 104 THR A N 1
ATOM 870 C CA . THR A 1 104 ? 2.699 2.081 -19.860 1.00 95.38 104 THR A CA 1
ATOM 871 C C . THR A 1 104 ? 3.234 1.175 -18.758 1.00 95.38 104 THR A C 1
ATOM 873 O O . THR A 1 104 ? 3.270 -0.036 -18.962 1.00 95.38 104 THR A O 1
ATOM 876 N N . LEU A 1 105 ? 3.544 1.724 -17.580 1.00 95.69 105 LEU A N 1
ATOM 877 C CA . LEU A 1 105 ? 3.938 0.943 -16.407 1.00 95.69 105 LEU A CA 1
ATOM 878 C C . LEU A 1 105 ? 2.829 -0.029 -15.992 1.00 95.69 105 LEU A C 1
ATOM 880 O O . LEU A 1 105 ? 3.088 -1.220 -15.853 1.00 95.69 105 LEU A O 1
ATOM 884 N N . CYS A 1 106 ? 1.580 0.431 -15.860 1.00 96.31 106 CYS A N 1
ATOM 885 C CA . CYS A 1 106 ? 0.464 -0.460 -15.526 1.00 96.31 106 CYS A CA 1
ATOM 886 C C . CYS A 1 106 ? 0.289 -1.589 -16.545 1.00 96.31 106 CYS A C 1
ATOM 888 O O . CYS A 1 106 ? 0.114 -2.740 -16.148 1.00 96.31 106 CYS A O 1
ATOM 890 N N . ARG A 1 107 ? 0.374 -1.288 -17.847 1.00 95.94 107 ARG A N 1
ATOM 891 C CA . ARG A 1 107 ? 0.311 -2.314 -18.899 1.00 95.94 107 ARG A CA 1
ATOM 892 C C . ARG A 1 107 ? 1.442 -3.331 -18.753 1.00 95.94 107 ARG A C 1
ATOM 894 O O . ARG A 1 107 ? 1.171 -4.525 -18.698 1.00 95.94 107 ARG A O 1
ATOM 901 N N . TYR A 1 108 ? 2.676 -2.849 -18.631 1.00 95.44 108 TYR A N 1
ATOM 902 C CA . TYR A 1 108 ? 3.860 -3.684 -18.472 1.00 95.44 108 TYR A CA 1
ATOM 903 C C . TYR A 1 108 ? 3.740 -4.633 -17.274 1.00 95.44 108 TYR A C 1
ATOM 905 O O . TYR A 1 108 ? 3.833 -5.851 -17.418 1.00 95.44 108 TYR A O 1
ATOM 913 N N . PHE A 1 109 ? 3.472 -4.087 -16.087 1.00 95.25 109 PHE A N 1
ATOM 914 C CA . PHE A 1 109 ? 3.401 -4.870 -14.856 1.00 95.25 109 PHE A CA 1
ATOM 915 C C . PHE A 1 109 ? 2.254 -5.886 -14.883 1.00 95.25 109 PHE A C 1
ATOM 917 O O . PHE A 1 109 ? 2.383 -6.972 -14.318 1.00 95.25 109 PHE A O 1
ATOM 924 N N . GLN A 1 110 ? 1.145 -5.567 -15.553 1.00 92.19 110 GLN A N 1
ATOM 925 C CA . GLN A 1 110 ? 0.026 -6.490 -15.726 1.00 92.19 110 GLN A CA 1
ATOM 926 C C . GLN A 1 110 ? 0.351 -7.649 -16.685 1.00 92.19 110 GLN A C 1
ATOM 928 O O . GLN A 1 110 ? -0.166 -8.750 -16.498 1.00 92.19 110 GLN A O 1
ATOM 933 N N . GLU A 1 111 ? 1.186 -7.413 -17.700 1.00 91.94 111 GLU A N 1
ATOM 934 C CA . GLU A 1 111 ? 1.578 -8.403 -18.714 1.00 91.94 111 GLU A CA 1
ATOM 935 C C . GLU A 1 111 ? 2.805 -9.241 -18.303 1.00 91.94 111 GLU A C 1
ATOM 937 O O . GLU A 1 111 ? 2.961 -10.374 -18.770 1.00 91.94 111 GLU A O 1
ATOM 942 N N . SER A 1 112 ? 3.653 -8.715 -17.411 1.00 88.94 112 SER A N 1
ATOM 943 C CA . SER A 1 112 ? 4.852 -9.392 -16.909 1.00 88.94 112 SER A CA 1
ATOM 944 C C . SER A 1 112 ? 4.514 -10.651 -16.100 1.00 88.94 112 SER A C 1
ATOM 946 O O . SER A 1 112 ? 3.716 -10.621 -15.156 1.00 88.94 112 SER A O 1
ATOM 948 N N . LYS A 1 113 ? 5.141 -11.770 -16.485 1.00 86.69 113 LYS A N 1
ATOM 949 C CA . LYS A 1 113 ? 4.834 -13.122 -15.984 1.00 86.69 113 LYS A CA 1
ATOM 950 C C . LYS A 1 113 ? 5.745 -13.597 -14.858 1.00 86.69 113 LYS A C 1
ATOM 952 O O . LYS A 1 113 ? 5.329 -14.458 -14.091 1.00 86.69 113 LYS A O 1
ATOM 957 N N . LEU A 1 114 ? 6.982 -13.106 -14.812 1.00 88.50 114 LEU A N 1
ATOM 958 C CA . LEU A 1 114 ? 7.984 -13.544 -13.847 1.00 88.50 114 LEU A CA 1
ATOM 959 C C . LEU A 1 114 ? 7.971 -12.592 -12.661 1.00 88.50 114 LEU A C 1
ATOM 961 O O . LEU A 1 114 ? 8.435 -11.459 -12.764 1.00 88.50 114 LEU A O 1
ATOM 965 N N . ASP A 1 115 ? 7.427 -13.070 -11.547 1.00 87.56 115 ASP A N 1
ATOM 966 C CA . ASP A 1 115 ? 7.287 -12.291 -10.324 1.00 87.56 115 ASP A CA 1
ATOM 967 C C . ASP A 1 115 ? 8.634 -11.685 -9.871 1.00 87.56 115 ASP A C 1
ATOM 969 O O . ASP A 1 115 ? 8.687 -10.458 -9.792 1.00 87.56 115 ASP A O 1
ATOM 973 N N . PRO A 1 116 ? 9.743 -12.439 -9.694 1.00 86.56 116 PRO A N 1
ATOM 974 C CA . PRO A 1 116 ? 11.035 -11.876 -9.276 1.00 86.56 116 PRO A CA 1
ATOM 975 C C . PRO A 1 116 ? 11.539 -10.728 -10.159 1.00 86.56 116 PRO A C 1
ATOM 977 O O . PRO A 1 116 ? 11.853 -9.645 -9.668 1.00 86.56 116 PRO A O 1
ATOM 980 N N . VAL A 1 117 ? 11.532 -10.934 -11.479 1.00 90.06 117 VAL A N 1
ATOM 981 C CA . VAL A 1 117 ? 11.931 -9.927 -12.476 1.00 90.06 117 VAL A CA 1
ATOM 982 C C . VAL A 1 117 ? 11.052 -8.688 -12.358 1.00 90.06 117 VAL A C 1
ATOM 984 O O . VAL A 1 117 ? 11.546 -7.564 -12.369 1.00 90.06 117 VAL A O 1
ATOM 987 N N . ARG A 1 118 ? 9.740 -8.883 -12.202 1.00 91.75 118 ARG A N 1
ATOM 988 C CA . ARG A 1 118 ? 8.777 -7.795 -12.055 1.00 91.75 118 ARG A CA 1
ATOM 989 C C . ARG A 1 118 ? 9.092 -6.920 -10.839 1.00 91.75 118 ARG A C 1
ATOM 991 O O . ARG A 1 118 ? 9.039 -5.698 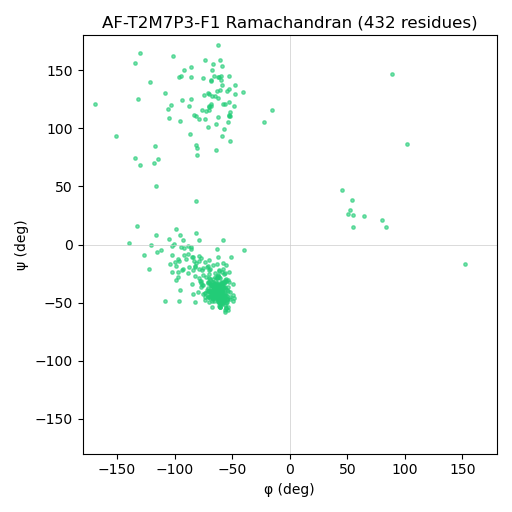-10.954 1.00 91.75 118 ARG A O 1
ATOM 998 N N . TYR A 1 119 ? 9.436 -7.516 -9.698 1.00 89.19 119 TYR A N 1
ATOM 999 C CA . TYR A 1 119 ? 9.819 -6.752 -8.506 1.00 89.19 119 TYR A CA 1
ATOM 1000 C C . TYR A 1 119 ? 11.157 -6.038 -8.674 1.00 89.19 119 TYR A C 1
ATOM 1002 O O . TYR A 1 119 ? 11.240 -4.870 -8.314 1.00 89.19 119 TYR A O 1
ATOM 1010 N N . LEU A 1 120 ? 12.162 -6.681 -9.271 1.00 89.31 120 LEU A N 1
ATOM 1011 C CA . LEU A 1 120 ? 13.464 -6.053 -9.516 1.00 89.31 120 LEU A CA 1
ATOM 1012 C C . LEU A 1 120 ? 13.365 -4.870 -10.486 1.00 89.31 120 LEU A C 1
ATOM 1014 O O . LEU A 1 120 ? 13.958 -3.824 -10.243 1.00 89.31 120 LEU A O 1
ATOM 1018 N N . VAL A 1 121 ? 12.547 -4.981 -11.539 1.00 93.00 121 VAL A N 1
ATOM 1019 C CA . VAL A 1 121 ? 12.242 -3.840 -12.419 1.00 93.00 121 VAL A CA 1
ATOM 1020 C C . VAL A 1 121 ? 11.561 -2.728 -11.625 1.00 93.00 121 VAL A C 1
ATOM 1022 O O . VAL A 1 121 ? 11.938 -1.567 -11.749 1.00 93.00 121 VAL A O 1
ATOM 1025 N N . PHE A 1 122 ? 10.581 -3.059 -10.782 1.00 92.94 122 PHE A N 1
ATOM 1026 C CA . PHE A 1 122 ? 9.908 -2.060 -9.954 1.00 92.94 122 PHE A CA 1
ATOM 1027 C C . PHE A 1 122 ? 10.865 -1.358 -8.978 1.00 92.94 122 PHE A C 1
ATOM 1029 O O . PHE A 1 122 ? 10.804 -0.135 -8.843 1.00 92.94 122 PHE A O 1
ATOM 1036 N N . ASP A 1 123 ? 11.759 -2.110 -8.337 1.00 88.12 123 ASP A N 1
ATOM 1037 C CA . ASP A 1 123 ? 12.786 -1.577 -7.442 1.00 88.12 123 ASP A CA 1
ATOM 1038 C C . ASP A 1 123 ? 13.834 -0.754 -8.209 1.00 88.12 123 ASP A C 1
ATOM 1040 O O . ASP A 1 123 ? 14.223 0.311 -7.761 1.00 88.12 123 ASP A O 1
ATOM 1044 N N . CYS A 1 124 ? 14.198 -1.112 -9.440 1.00 88.88 124 CYS A N 1
ATOM 1045 C CA . CYS A 1 124 ? 15.052 -0.263 -10.279 1.00 88.88 124 CYS A CA 1
ATOM 1046 C C . CYS A 1 124 ? 14.401 1.095 -10.613 1.00 88.88 124 CYS A C 1
ATOM 1048 O O . CYS A 1 124 ? 15.072 2.128 -10.668 1.00 88.88 124 CYS A O 1
ATOM 1050 N N . LEU A 1 125 ? 13.085 1.108 -10.849 1.00 90.75 125 LEU A N 1
ATOM 1051 C CA . LEU A 1 125 ? 12.338 2.324 -11.181 1.00 90.75 125 LEU A CA 1
ATOM 1052 C C . LEU A 1 125 ? 12.156 3.231 -9.951 1.00 90.75 125 LEU A C 1
ATOM 1054 O O . LEU A 1 125 ? 12.393 4.440 -10.005 1.00 90.75 125 LEU A O 1
ATOM 1058 N N . PHE A 1 126 ? 11.727 2.652 -8.830 1.00 89.00 126 PHE A N 1
ATOM 1059 C CA . PHE A 1 126 ? 11.247 3.400 -7.665 1.00 89.00 126 PHE A CA 1
ATOM 1060 C C . PHE A 1 126 ? 12.029 3.163 -6.372 1.00 89.00 126 PHE A C 1
ATOM 1062 O O . PHE A 1 126 ? 11.697 3.745 -5.332 1.00 89.00 126 PHE A O 1
ATOM 1069 N N . GLY A 1 127 ? 13.039 2.310 -6.419 1.00 79.88 127 GLY A N 1
ATOM 1070 C CA . GLY A 1 127 ? 13.939 2.041 -5.316 1.00 79.88 127 GLY A CA 1
ATOM 1071 C C . GLY A 1 127 ? 14.690 3.292 -4.889 1.00 79.88 127 GLY A C 1
ATOM 1072 O O . GLY A 1 127 ? 14.770 4.313 -5.589 1.00 79.88 127 GLY A O 1
ATOM 1073 N N . LEU A 1 128 ? 15.171 3.227 -3.656 1.00 72.19 128 LEU A N 1
ATOM 1074 C CA . LEU A 1 128 ? 15.773 4.356 -2.975 1.00 72.19 128 LEU A CA 1
ATOM 1075 C C . LEU A 1 128 ? 17.289 4.205 -2.980 1.00 72.19 128 LEU A C 1
ATOM 1077 O O . LEU A 1 128 ? 17.776 3.243 -2.393 1.00 72.19 128 LEU A O 1
ATOM 1081 N N . PRO A 1 129 ? 18.047 5.143 -3.570 1.00 64.25 129 PRO A N 1
ATOM 1082 C CA . PRO A 1 129 ? 19.498 5.078 -3.507 1.00 64.25 129 PRO A CA 1
ATOM 1083 C C . PRO A 1 129 ? 19.986 5.156 -2.052 1.00 64.25 129 PRO A C 1
ATOM 1085 O O . PRO A 1 129 ? 19.405 5.861 -1.222 1.00 64.25 129 PRO A O 1
ATOM 1088 N N . GLY A 1 130 ? 21.064 4.425 -1.750 1.00 55.91 130 GLY A N 1
ATOM 1089 C CA . GLY A 1 130 ? 21.759 4.501 -0.464 1.00 55.91 130 GLY A CA 1
ATOM 1090 C C . GLY A 1 130 ? 22.274 5.916 -0.175 1.00 55.91 130 GLY A C 1
ATOM 1091 O O . GLY A 1 130 ? 22.507 6.701 -1.092 1.00 55.91 130 GLY A O 1
ATOM 1092 N N . GLU A 1 131 ? 22.414 6.247 1.111 1.00 47.84 131 GLU A N 1
ATOM 1093 C CA . GLU A 1 131 ? 22.680 7.604 1.601 1.00 47.84 131 GLU A CA 1
ATOM 1094 C C . GLU A 1 131 ? 23.810 8.333 0.845 1.00 47.84 131 GLU A C 1
ATOM 1096 O O . GLU A 1 131 ? 24.895 7.783 0.647 1.00 47.84 131 GLU A O 1
ATOM 1101 N N . ASN A 1 132 ? 23.557 9.619 0.553 1.00 45.66 132 ASN A N 1
ATOM 1102 C CA . ASN A 1 132 ? 24.430 10.661 -0.017 1.00 45.66 132 ASN A CA 1
ATOM 1103 C C . ASN A 1 132 ? 24.230 10.970 -1.510 1.00 45.66 132 ASN A C 1
ATOM 1105 O O . ASN A 1 132 ? 25.015 10.523 -2.336 1.00 45.66 132 ASN A O 1
ATOM 1109 N N . LEU A 1 133 ? 23.294 11.877 -1.830 1.00 53.28 133 LEU A N 1
ATOM 1110 C CA . LEU A 1 133 ? 23.528 12.977 -2.782 1.00 53.28 133 LEU A CA 1
ATOM 1111 C C . LEU A 1 133 ? 22.364 13.988 -2.726 1.00 53.28 133 LEU A C 1
ATOM 1113 O O . LEU A 1 133 ? 21.230 13.648 -3.049 1.00 53.28 133 LEU A O 1
ATOM 1117 N N . ASP A 1 134 ? 22.632 15.257 -2.403 1.00 53.53 134 ASP A N 1
ATOM 1118 C CA . ASP A 1 134 ? 21.617 16.334 -2.411 1.00 53.53 134 ASP A CA 1
ATOM 1119 C C . ASP A 1 134 ? 20.906 16.487 -3.777 1.00 53.53 134 ASP A C 1
ATOM 1121 O O . ASP A 1 134 ? 19.763 16.935 -3.855 1.00 53.53 134 ASP A O 1
ATOM 1125 N N . LEU A 1 135 ? 21.563 16.058 -4.863 1.00 55.56 135 LEU A N 1
ATOM 1126 C CA . LEU A 1 135 ? 21.021 16.001 -6.228 1.00 55.56 135 LEU A CA 1
ATOM 1127 C C . LEU A 1 135 ? 19.934 14.924 -6.413 1.00 55.56 135 LEU A C 1
ATOM 1129 O O . LEU A 1 135 ? 19.065 15.082 -7.267 1.00 55.56 135 LEU A O 1
ATOM 1133 N N . GLN A 1 136 ? 19.937 13.862 -5.604 1.00 64.19 136 GLN A N 1
ATOM 1134 C CA . GLN A 1 136 ? 18.945 12.784 -5.677 1.00 64.19 136 GLN A CA 1
ATOM 1135 C C . GLN A 1 136 ? 17.637 13.137 -4.964 1.00 64.19 136 GLN A C 1
ATOM 1137 O O . GLN A 1 136 ? 16.619 12.509 -5.233 1.00 64.19 136 GLN A O 1
ATOM 1142 N N . ILE A 1 137 ? 17.613 14.170 -4.112 1.00 67.25 137 ILE A N 1
ATOM 1143 C CA . ILE A 1 137 ? 16.404 14.571 -3.374 1.00 67.25 137 ILE A CA 1
ATOM 1144 C C . ILE A 1 137 ? 15.283 14.993 -4.339 1.00 67.25 137 ILE A C 1
ATOM 1146 O O . ILE A 1 137 ? 14.129 14.614 -4.149 1.00 67.25 137 ILE A O 1
ATOM 1150 N N . GLY A 1 138 ? 15.615 15.741 -5.399 1.00 72.25 138 GLY A N 1
ATOM 1151 C CA . GLY A 1 138 ? 14.634 16.184 -6.397 1.00 72.25 138 GLY A CA 1
ATOM 1152 C C . GLY A 1 138 ? 14.056 15.031 -7.224 1.00 72.25 138 GLY A C 1
ATOM 1153 O O . GLY A 1 138 ? 12.840 14.948 -7.400 1.00 72.25 138 GLY A O 1
ATOM 1154 N N . ILE A 1 139 ? 14.916 14.115 -7.682 1.00 77.69 139 ILE A N 1
ATOM 1155 C CA . ILE A 1 139 ? 14.500 12.906 -8.413 1.00 77.69 139 ILE A CA 1
ATOM 1156 C C . ILE A 1 139 ? 13.662 12.008 -7.506 1.00 77.69 139 ILE A C 1
ATOM 1158 O O . ILE A 1 139 ? 12.611 11.525 -7.919 1.00 77.69 139 ILE A O 1
ATOM 1162 N N . LEU A 1 140 ? 14.078 11.835 -6.254 1.00 79.81 140 LEU A N 1
ATOM 1163 C CA . LEU A 1 140 ? 13.359 11.038 -5.272 1.00 79.81 140 LEU A CA 1
ATOM 1164 C C . LEU A 1 140 ? 11.950 11.584 -5.021 1.00 79.81 140 LEU A C 1
ATOM 1166 O O . LEU A 1 140 ? 10.984 10.826 -5.021 1.00 79.81 140 LEU A O 1
ATOM 1170 N N . GLU A 1 141 ? 11.807 12.896 -4.847 1.00 83.31 141 GLU A N 1
ATOM 1171 C CA . GLU A 1 141 ? 10.499 13.526 -4.656 1.00 83.31 141 GLU A CA 1
ATOM 1172 C C . GLU A 1 141 ? 9.590 13.348 -5.885 1.00 83.31 141 GLU A C 1
ATOM 1174 O O . GLU A 1 141 ? 8.380 13.113 -5.757 1.00 83.31 141 GLU A O 1
ATOM 1179 N N . HIS A 1 142 ? 10.170 13.396 -7.087 1.00 84.00 142 HIS A N 1
ATOM 1180 C CA . HIS A 1 142 ? 9.447 13.115 -8.323 1.00 84.00 142 HIS A CA 1
ATOM 1181 C C . HIS A 1 142 ? 9.025 11.641 -8.424 1.00 84.00 142 HIS A C 1
ATOM 1183 O O . HIS A 1 142 ? 7.841 11.372 -8.636 1.00 84.00 142 HIS A O 1
ATOM 1189 N N . LYS A 1 143 ? 9.941 10.694 -8.173 1.00 87.38 143 LYS A N 1
ATOM 1190 C CA . LYS A 1 143 ? 9.663 9.248 -8.085 1.00 87.38 143 LYS A CA 1
ATOM 1191 C C . LYS A 1 143 ? 8.551 8.960 -7.076 1.00 87.38 143 LYS A C 1
ATOM 1193 O O . LYS A 1 143 ? 7.613 8.235 -7.391 1.00 87.38 143 LYS A O 1
ATOM 1198 N N . MET A 1 144 ? 8.588 9.592 -5.902 1.00 89.25 144 MET A N 1
ATOM 1199 C CA . MET A 1 144 ? 7.543 9.477 -4.879 1.00 89.25 144 MET A CA 1
ATOM 1200 C C . MET A 1 144 ? 6.192 10.020 -5.351 1.00 89.25 144 MET A C 1
ATOM 1202 O O . MET A 1 144 ? 5.150 9.419 -5.084 1.00 89.25 144 MET A O 1
ATOM 1206 N N . THR A 1 145 ? 6.183 11.146 -6.061 1.00 90.88 145 THR A N 1
ATOM 1207 C CA . THR A 1 145 ? 4.952 11.716 -6.628 1.00 90.88 145 THR A CA 1
ATOM 1208 C C . THR A 1 145 ? 4.359 10.801 -7.699 1.00 90.88 145 THR A C 1
ATOM 1210 O O . THR A 1 145 ? 3.152 10.549 -7.691 1.00 90.88 145 THR A O 1
ATOM 1213 N N . LEU A 1 146 ? 5.202 10.259 -8.580 1.00 92.06 146 LEU A N 1
ATOM 1214 C CA . LEU A 1 146 ? 4.807 9.276 -9.586 1.00 92.06 146 LEU A CA 1
ATOM 1215 C C . LEU A 1 146 ? 4.291 7.989 -8.946 1.00 92.06 146 LEU A C 1
ATOM 1217 O O . LEU A 1 146 ? 3.249 7.502 -9.362 1.00 92.06 146 LEU A O 1
ATOM 1221 N N . MET A 1 147 ? 4.949 7.489 -7.899 1.00 93.44 147 MET A N 1
ATOM 1222 C CA . MET A 1 147 ? 4.508 6.326 -7.125 1.00 93.44 147 MET A CA 1
ATOM 1223 C C . MET A 1 147 ? 3.098 6.522 -6.557 1.00 93.44 147 MET A C 1
ATOM 1225 O O . MET A 1 147 ? 2.252 5.639 -6.660 1.00 93.44 147 MET A O 1
ATOM 1229 N N . CYS A 1 148 ? 2.819 7.698 -5.989 1.00 95.50 148 CYS A N 1
ATOM 1230 C CA . CYS A 1 148 ? 1.500 8.029 -5.450 1.00 95.50 148 CYS A CA 1
ATOM 1231 C C . CYS A 1 148 ? 0.418 8.078 -6.544 1.00 95.50 148 CYS A C 1
ATOM 1233 O O . CYS A 1 148 ? -0.702 7.604 -6.353 1.00 95.50 148 CYS A O 1
ATOM 1235 N N . LYS A 1 149 ? 0.744 8.627 -7.718 1.00 96.12 149 LYS A N 1
ATOM 1236 C CA . LYS A 1 149 ? -0.182 8.650 -8.859 1.00 96.12 149 LYS A CA 1
ATOM 1237 C C . LYS A 1 149 ? -0.371 7.257 -9.462 1.00 96.12 149 LYS A C 1
ATOM 1239 O O . LYS A 1 149 ? -1.496 6.892 -9.796 1.00 96.12 149 LYS A O 1
ATOM 1244 N N . LEU A 1 150 ? 0.702 6.471 -9.555 1.00 97.25 150 LEU A N 1
ATOM 1245 C CA . LEU A 1 150 ? 0.681 5.085 -10.010 1.00 97.25 150 LEU A CA 1
ATOM 1246 C C . LEU A 1 150 ? -0.189 4.229 -9.092 1.00 97.25 150 LEU A C 1
ATOM 1248 O O . LEU A 1 150 ? -1.026 3.485 -9.590 1.00 97.25 150 LEU A O 1
ATOM 1252 N N . SER A 1 151 ? -0.048 4.371 -7.771 1.00 97.31 151 SER A N 1
ATOM 1253 C CA . SER A 1 151 ? -0.858 3.637 -6.797 1.00 97.31 151 SER A CA 1
ATOM 1254 C C . SER A 1 151 ? -2.340 3.986 -6.929 1.00 97.31 151 SER A C 1
ATOM 1256 O O . SER A 1 151 ? -3.176 3.088 -7.028 1.00 97.31 151 SER A O 1
ATOM 1258 N N . SER A 1 152 ? -2.671 5.276 -7.039 1.00 97.00 152 SER A N 1
ATOM 1259 C CA . SER A 1 152 ? -4.046 5.731 -7.257 1.00 97.00 152 SER A CA 1
ATOM 1260 C C . SER A 1 152 ? -4.632 5.186 -8.563 1.00 97.00 152 SER A C 1
ATOM 1262 O O . SER A 1 152 ? -5.749 4.661 -8.576 1.00 97.00 152 SER A O 1
ATOM 1264 N N . MET A 1 153 ? -3.867 5.223 -9.658 1.00 96.75 153 MET A N 1
ATOM 1265 C CA . MET A 1 153 ? -4.299 4.685 -10.947 1.00 96.75 153 MET A CA 1
ATOM 1266 C C . MET A 1 153 ? -4.438 3.155 -10.925 1.00 96.75 153 MET A C 1
ATOM 1268 O O . MET A 1 153 ? -5.401 2.621 -11.478 1.00 96.75 153 MET A O 1
ATOM 1272 N N . ALA A 1 154 ? -3.528 2.443 -10.259 1.00 97.69 154 ALA A N 1
ATOM 1273 C CA . ALA A 1 154 ? -3.567 0.991 -10.109 1.00 97.69 154 ALA A CA 1
ATOM 1274 C C . ALA A 1 154 ? -4.782 0.533 -9.290 1.00 97.69 154 ALA A C 1
ATOM 1276 O O . ALA A 1 154 ? -5.422 -0.451 -9.660 1.00 97.69 154 ALA A O 1
ATOM 1277 N N . VAL A 1 155 ? -5.167 1.279 -8.246 1.00 97.88 155 VAL A N 1
ATOM 1278 C CA . VAL A 1 155 ? -6.435 1.064 -7.525 1.00 97.88 155 VAL A CA 1
ATOM 1279 C C . VAL A 1 155 ? -7.625 1.244 -8.469 1.00 97.88 155 VAL A C 1
ATOM 1281 O O . VAL A 1 155 ? -8.490 0.373 -8.550 1.00 97.88 155 VAL A O 1
ATOM 1284 N N . GLY A 1 156 ? -7.652 2.341 -9.229 1.00 95.88 156 GLY A N 1
ATOM 1285 C CA . GLY A 1 156 ? -8.766 2.672 -10.124 1.00 95.88 156 GLY A CA 1
ATOM 1286 C C . GLY A 1 156 ? -8.934 1.704 -11.296 1.00 95.88 156 GLY A C 1
ATOM 1287 O O . GLY A 1 156 ? -10.049 1.485 -11.765 1.00 95.88 156 GLY A O 1
ATOM 1288 N N . THR A 1 157 ? -7.834 1.107 -11.755 1.00 95.69 157 THR A N 1
ATOM 1289 C CA . THR A 1 157 ? -7.794 0.152 -12.877 1.00 95.69 157 THR A CA 1
ATOM 1290 C C . THR A 1 157 ? -7.720 -1.311 -12.436 1.00 95.69 157 THR A C 1
ATOM 1292 O O . THR A 1 157 ? -7.701 -2.194 -13.290 1.00 95.69 157 THR A O 1
ATOM 1295 N N . ALA A 1 158 ? -7.711 -1.579 -11.125 1.00 96.12 158 ALA A N 1
ATOM 1296 C CA . ALA A 1 158 ? -7.542 -2.910 -10.540 1.00 96.12 158 ALA A CA 1
ATOM 1297 C C . ALA A 1 158 ? -6.269 -3.647 -11.021 1.00 96.12 158 ALA A C 1
ATOM 1299 O O . ALA A 1 158 ? -6.277 -4.861 -11.228 1.00 96.12 158 ALA A O 1
ATOM 1300 N N . CYS A 1 159 ? -5.160 -2.918 -11.183 1.00 96.38 159 CYS A N 1
ATOM 1301 C CA . CYS A 1 159 ? -3.876 -3.474 -11.610 1.00 96.38 159 CYS A CA 1
ATOM 1302 C C . CYS A 1 159 ? -3.136 -4.131 -10.429 1.00 96.38 159 CYS A C 1
ATOM 1304 O O . CYS A 1 159 ? -2.282 -3.521 -9.781 1.00 96.38 159 CYS A O 1
ATOM 1306 N N . GLY A 1 160 ? -3.489 -5.383 -10.124 1.00 95.12 160 GLY A N 1
ATOM 1307 C CA . GLY A 1 160 ? -2.998 -6.097 -8.938 1.00 95.12 160 GLY A CA 1
ATOM 1308 C C . GLY A 1 160 ? -1.487 -6.307 -8.895 1.00 95.12 160 GLY A C 1
ATOM 1309 O O . GLY A 1 160 ? -0.896 -6.186 -7.826 1.00 95.12 160 GLY A O 1
ATOM 1310 N N . ASN A 1 161 ? -0.842 -6.524 -10.043 1.00 94.94 161 ASN A N 1
ATOM 1311 C CA . ASN A 1 161 ? 0.609 -6.721 -10.094 1.00 94.94 161 ASN A CA 1
ATOM 1312 C C . ASN A 1 161 ? 1.375 -5.463 -9.661 1.00 94.94 161 ASN A C 1
ATOM 1314 O O . ASN A 1 161 ? 2.327 -5.567 -8.893 1.00 94.94 161 ASN A O 1
ATOM 1318 N N . VAL A 1 162 ? 0.918 -4.275 -10.081 1.00 96.56 162 VAL A N 1
ATOM 1319 C CA . VAL A 1 162 ? 1.488 -2.998 -9.621 1.00 96.56 162 VAL A CA 1
ATOM 1320 C C . VAL A 1 162 ? 1.264 -2.818 -8.124 1.00 96.56 162 VAL A C 1
ATOM 1322 O O . VAL A 1 162 ? 2.196 -2.466 -7.408 1.00 96.56 162 VAL A O 1
ATOM 1325 N N . LEU A 1 163 ? 0.051 -3.094 -7.633 1.00 96.50 163 LEU A N 1
ATOM 1326 C CA . LEU A 1 163 ? -0.258 -2.993 -6.204 1.00 96.50 163 LEU A CA 1
ATOM 1327 C C . LEU A 1 163 ? 0.618 -3.935 -5.365 1.00 96.50 163 LEU A C 1
ATOM 1329 O O . LEU A 1 163 ? 1.140 -3.513 -4.338 1.00 96.50 163 LEU A O 1
ATOM 1333 N N . ASN A 1 164 ? 0.855 -5.166 -5.825 1.00 93.19 164 ASN A N 1
ATOM 1334 C CA . ASN A 1 164 ? 1.758 -6.105 -5.161 1.00 93.19 164 ASN A CA 1
ATOM 1335 C C . ASN A 1 164 ? 3.196 -5.567 -5.097 1.00 93.19 164 ASN A C 1
ATOM 1337 O O . ASN A 1 164 ? 3.825 -5.658 -4.046 1.00 93.19 164 ASN A O 1
ATOM 1341 N N . CYS A 1 165 ? 3.714 -4.981 -6.182 1.00 92.56 165 CYS A N 1
ATOM 1342 C CA . CYS A 1 165 ? 5.043 -4.361 -6.188 1.00 92.56 165 CYS A CA 1
ATOM 1343 C C . CYS A 1 165 ? 5.133 -3.169 -5.230 1.00 92.56 165 CYS A C 1
ATOM 1345 O O . CYS A 1 165 ? 6.077 -3.085 -4.446 1.00 92.56 165 CYS A O 1
ATOM 1347 N N . ILE A 1 166 ? 4.114 -2.305 -5.212 1.00 94.06 166 ILE A N 1
ATOM 1348 C CA . ILE A 1 166 ? 4.036 -1.201 -4.248 1.00 94.06 166 ILE A CA 1
ATOM 1349 C C . ILE A 1 166 ? 3.984 -1.741 -2.816 1.00 94.06 166 ILE A C 1
ATOM 1351 O O . ILE A 1 166 ? 4.595 -1.155 -1.932 1.00 94.06 166 ILE A O 1
ATOM 1355 N N . ALA A 1 167 ? 3.288 -2.851 -2.566 1.00 91.44 167 ALA A N 1
ATOM 1356 C CA . ALA A 1 167 ? 3.206 -3.451 -1.238 1.00 91.44 167 ALA A CA 1
ATOM 1357 C C . ALA A 1 167 ? 4.580 -3.912 -0.733 1.00 91.44 167 ALA A C 1
ATOM 1359 O O . ALA A 1 167 ? 4.951 -3.593 0.394 1.00 91.44 167 ALA A O 1
ATOM 1360 N N . VAL A 1 168 ? 5.349 -4.608 -1.576 1.00 87.75 168 VAL A N 1
ATOM 1361 C CA . VAL A 1 168 ? 6.731 -5.003 -1.255 1.00 87.75 168 VAL A CA 1
ATOM 1362 C C . VAL A 1 168 ? 7.582 -3.761 -0.992 1.00 87.75 168 VAL A C 1
ATOM 1364 O O . VAL A 1 168 ? 8.225 -3.666 0.046 1.00 87.75 168 VAL A O 1
ATOM 1367 N N . TRP A 1 169 ? 7.493 -2.748 -1.856 1.00 88.75 169 TRP A N 1
ATOM 1368 C CA . TRP A 1 169 ? 8.212 -1.487 -1.669 1.00 88.75 169 TRP A CA 1
ATOM 1369 C C . TRP A 1 169 ? 7.820 -0.763 -0.369 1.00 88.75 169 TRP A C 1
ATOM 1371 O O . TRP A 1 169 ? 8.680 -0.256 0.346 1.00 88.75 169 TRP A O 1
ATOM 1381 N N . MET A 1 170 ? 6.532 -0.733 -0.012 1.00 88.19 170 MET A N 1
ATOM 1382 C CA . MET A 1 170 ? 6.045 -0.148 1.244 1.00 88.19 170 MET A CA 1
ATOM 1383 C C . MET A 1 170 ? 6.550 -0.923 2.458 1.00 88.19 170 MET A C 1
ATOM 1385 O O . MET A 1 170 ? 6.831 -0.314 3.486 1.00 88.19 170 MET A O 1
ATOM 1389 N N . HIS A 1 171 ? 6.682 -2.240 2.342 1.00 84.31 171 HIS A N 1
ATOM 1390 C CA . HIS A 1 171 ? 7.254 -3.058 3.398 1.00 84.31 171 HIS A CA 1
ATOM 1391 C C . HIS A 1 171 ? 8.749 -2.772 3.587 1.00 84.31 171 HIS A C 1
ATOM 1393 O O . HIS A 1 171 ? 9.183 -2.562 4.715 1.00 84.31 171 HIS A O 1
ATOM 1399 N N . SER A 1 172 ? 9.514 -2.693 2.495 1.00 79.31 172 SER A N 1
ATOM 1400 C CA . SER A 1 172 ? 10.969 -2.489 2.537 1.00 79.31 172 SER A CA 1
ATOM 1401 C C . SER A 1 172 ? 11.386 -1.048 2.850 1.00 79.31 172 SER A C 1
ATOM 1403 O O . SER A 1 172 ? 12.389 -0.830 3.521 1.00 79.31 172 SER A O 1
ATOM 1405 N N . TYR A 1 173 ? 10.626 -0.051 2.386 1.00 77.75 173 TYR A N 1
ATOM 1406 C CA . TYR A 1 173 ? 11.018 1.367 2.433 1.00 77.75 173 TYR A CA 1
ATOM 1407 C C . TYR A 1 173 ? 9.990 2.294 3.092 1.00 77.75 173 TYR A C 1
ATOM 1409 O O . TYR A 1 173 ? 10.257 3.484 3.294 1.00 77.75 173 TYR A O 1
ATOM 1417 N N . GLY A 1 174 ? 8.787 1.798 3.384 1.00 73.31 174 GLY A N 1
ATOM 1418 C CA . GLY A 1 174 ? 7.646 2.640 3.744 1.00 73.31 174 GLY A CA 1
ATOM 1419 C C . GLY A 1 174 ? 7.676 3.203 5.164 1.00 73.31 174 GLY A C 1
ATOM 1420 O O . GLY A 1 174 ? 7.034 4.234 5.390 1.00 73.31 174 GLY A O 1
ATOM 1421 N N . SER A 1 175 ? 8.414 2.583 6.094 1.00 71.44 175 SER A N 1
ATOM 1422 C CA . SER A 1 175 ? 8.620 3.085 7.466 1.00 71.44 175 SER A CA 1
ATOM 1423 C C . SER A 1 175 ? 9.382 4.414 7.480 1.00 71.44 175 SER A C 1
ATOM 1425 O O . SER A 1 175 ? 9.088 5.307 8.276 1.00 71.44 175 SER A O 1
ATOM 1427 N N . GLN A 1 176 ? 10.329 4.578 6.559 1.00 68.56 176 GLN A N 1
ATOM 1428 C CA . GLN A 1 176 ? 11.226 5.723 6.524 1.00 68.56 176 GLN A CA 1
ATOM 1429 C C . GLN A 1 176 ? 10.501 7.000 6.119 1.00 68.56 176 GLN A C 1
ATOM 1431 O O . GLN A 1 176 ? 9.826 7.050 5.088 1.00 68.56 176 GLN A O 1
ATOM 1436 N N . LEU A 1 177 ? 10.700 8.064 6.904 1.00 70.06 177 LEU A N 1
ATOM 1437 C CA . LEU A 1 177 ? 10.215 9.420 6.611 1.00 70.06 177 LEU A CA 1
ATOM 1438 C C . LEU A 1 177 ? 8.712 9.480 6.253 1.00 70.06 177 LEU A C 1
ATOM 1440 O O . LEU A 1 177 ? 8.284 10.362 5.511 1.00 70.06 177 LEU A O 1
ATOM 1444 N N . GLY A 1 178 ? 7.906 8.523 6.731 1.00 76.94 178 GLY A N 1
ATOM 1445 C CA . GLY A 1 178 ? 6.474 8.452 6.432 1.00 76.94 178 GLY A CA 1
ATOM 1446 C C . GLY A 1 178 ? 6.141 8.214 4.953 1.00 76.94 178 GLY A C 1
ATOM 1447 O O . GLY A 1 178 ? 5.055 8.582 4.498 1.00 76.94 178 GLY A O 1
ATOM 1448 N N . ARG A 1 179 ? 7.044 7.613 4.169 1.00 84.31 179 ARG A N 1
ATOM 1449 C CA . ARG A 1 179 ? 6.840 7.398 2.726 1.00 84.31 179 ARG A CA 1
ATOM 1450 C C . ARG A 1 179 ? 5.664 6.471 2.415 1.00 84.31 179 ARG A C 1
ATOM 1452 O O . ARG A 1 179 ? 4.855 6.792 1.545 1.00 84.31 179 ARG A O 1
ATOM 1459 N N . GLY A 1 180 ? 5.523 5.363 3.144 1.00 87.75 180 GLY A N 1
ATOM 1460 C CA . GLY A 1 180 ? 4.374 4.462 3.000 1.00 87.75 180 GLY A CA 1
ATOM 1461 C C . GLY A 1 180 ? 3.063 5.168 3.355 1.00 87.75 180 GLY A C 1
ATOM 1462 O O . GLY A 1 180 ? 2.079 5.079 2.620 1.00 87.75 180 GLY A O 1
ATOM 1463 N N . ALA A 1 181 ? 3.079 5.960 4.433 1.00 88.44 181 ALA A N 1
ATOM 1464 C CA . ALA A 1 181 ? 1.954 6.800 4.841 1.00 88.44 181 ALA A CA 1
ATOM 1465 C C . ALA A 1 181 ? 1.557 7.808 3.751 1.00 88.44 181 ALA A C 1
ATOM 1467 O O . ALA A 1 181 ? 0.368 7.990 3.498 1.00 88.44 181 ALA A O 1
ATOM 1468 N N . ARG A 1 182 ? 2.527 8.412 3.052 1.00 90.31 182 ARG A N 1
ATOM 1469 C CA . ARG A 1 182 ? 2.268 9.324 1.929 1.00 90.31 182 ARG A CA 1
ATOM 1470 C C . ARG A 1 182 ? 1.524 8.639 0.781 1.00 90.31 182 ARG A C 1
ATOM 1472 O O . ARG A 1 182 ? 0.535 9.192 0.305 1.00 90.31 182 ARG A O 1
ATOM 1479 N N . VAL A 1 183 ? 1.959 7.445 0.365 1.00 94.31 183 VAL A N 1
ATOM 1480 C CA . VAL A 1 183 ? 1.283 6.663 -0.692 1.00 94.31 183 VAL A CA 1
ATOM 1481 C C . VAL A 1 183 ? -0.152 6.338 -0.281 1.00 94.31 183 VAL A C 1
ATOM 1483 O O . VAL A 1 183 ? -1.088 6.549 -1.055 1.00 94.31 183 VAL A O 1
ATOM 1486 N N . ALA A 1 184 ? -0.340 5.871 0.954 1.00 94.25 184 ALA A N 1
ATOM 1487 C CA . ALA A 1 184 ? -1.657 5.507 1.455 1.00 94.25 184 ALA A CA 1
ATOM 1488 C C . ALA A 1 184 ? -2.589 6.726 1.584 1.00 94.25 184 ALA A C 1
ATOM 1490 O O . ALA A 1 184 ? -3.737 6.689 1.135 1.00 94.25 184 ALA A O 1
ATOM 1491 N N . TYR A 1 185 ? -2.087 7.838 2.125 1.00 92.19 185 TYR A N 1
ATOM 1492 C CA . TYR A 1 185 ? -2.840 9.085 2.234 1.00 92.19 185 TYR A CA 1
ATOM 1493 C C . TYR A 1 185 ? -3.227 9.649 0.865 1.00 92.19 185 TYR A C 1
ATOM 1495 O O . TYR A 1 185 ? -4.329 10.170 0.717 1.00 92.19 185 TYR A O 1
ATOM 1503 N N . PHE A 1 186 ? -2.379 9.505 -0.157 1.00 94.56 186 PHE A N 1
ATOM 1504 C CA . PHE A 1 186 ? -2.706 9.953 -1.511 1.00 94.56 186 PHE A CA 1
ATOM 1505 C C . PHE A 1 186 ? -3.950 9.243 -2.069 1.00 94.56 186 PHE A C 1
ATOM 1507 O O . PHE A 1 186 ? -4.842 9.890 -2.614 1.00 94.56 186 PHE A O 1
ATOM 1514 N N . ILE A 1 187 ? -4.078 7.932 -1.839 1.00 96.81 187 ILE A N 1
ATOM 1515 C CA . ILE A 1 187 ? -5.280 7.162 -2.201 1.00 96.81 187 ILE A CA 1
ATOM 1516 C C . ILE A 1 187 ? -6.489 7.628 -1.381 1.00 96.81 187 ILE A C 1
ATOM 1518 O O . ILE A 1 187 ? -7.575 7.820 -1.927 1.00 96.81 187 ILE A O 1
ATOM 1522 N N . VAL A 1 188 ? -6.329 7.854 -0.072 1.00 94.75 188 VAL A N 1
ATOM 1523 C CA . VAL A 1 188 ? -7.417 8.413 0.751 1.00 94.75 188 VAL A CA 1
ATOM 1524 C C . VAL A 1 188 ? -7.862 9.768 0.195 1.00 94.75 188 VAL A C 1
ATOM 1526 O O . VAL A 1 188 ? -9.060 10.015 0.064 1.00 94.75 188 VAL A O 1
ATOM 1529 N N . ASN A 1 189 ? -6.921 10.621 -0.198 1.00 94.00 189 ASN A N 1
ATOM 1530 C CA . ASN A 1 189 ? -7.201 11.918 -0.791 1.00 94.00 189 ASN A CA 1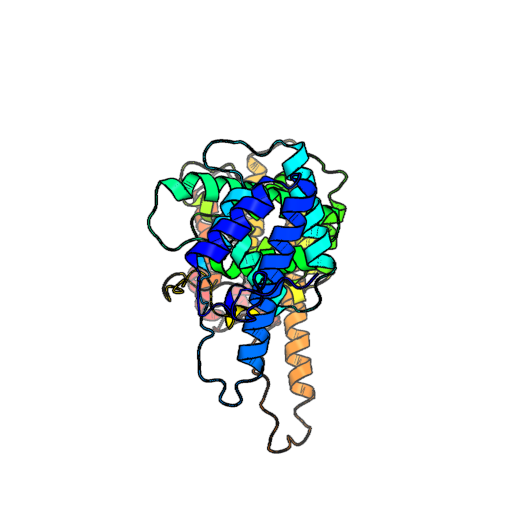
ATOM 1531 C C . ASN A 1 189 ? -7.988 11.813 -2.099 1.00 94.00 189 ASN A C 1
ATOM 1533 O O . ASN A 1 189 ? -9.049 12.431 -2.230 1.00 94.00 189 ASN A O 1
ATOM 1537 N N . ASP A 1 190 ? -7.540 10.968 -3.019 1.00 94.75 190 ASP A N 1
ATOM 1538 C CA . ASP A 1 190 ? -8.185 10.807 -4.318 1.00 94.75 190 ASP A CA 1
ATOM 1539 C C . ASP A 1 190 ? -9.586 10.197 -4.211 1.00 94.75 190 ASP A C 1
ATOM 1541 O O . ASP A 1 190 ? -10.517 10.669 -4.865 1.00 94.75 190 ASP A O 1
ATOM 1545 N N . TYR A 1 191 ? -9.776 9.192 -3.355 1.00 96.38 191 TYR A N 1
ATOM 1546 C CA . TYR A 1 191 ? -11.009 8.400 -3.337 1.00 96.38 191 TYR A CA 1
ATOM 1547 C C . TYR A 1 191 ? -11.984 8.755 -2.214 1.00 96.38 191 TYR A C 1
ATOM 1549 O O . TYR A 1 191 ? -13.176 8.493 -2.357 1.00 96.38 191 TYR A O 1
ATOM 1557 N N . CYS A 1 192 ? -11.531 9.348 -1.106 1.00 92.69 192 CYS A N 1
ATOM 1558 C CA . CYS A 1 192 ? -12.422 9.791 -0.026 1.00 92.69 192 CYS A CA 1
ATOM 1559 C C . CYS A 1 192 ? -12.741 11.289 -0.098 1.00 92.69 192 CYS A C 1
ATOM 1561 O O . CYS A 1 192 ? -13.841 11.670 0.299 1.00 92.69 192 CYS A O 1
ATOM 1563 N N . TYR A 1 193 ? -11.827 12.127 -0.608 1.00 90.19 193 TYR A N 1
ATOM 1564 C CA . TYR A 1 193 ? -12.020 13.583 -0.649 1.00 90.19 193 TYR A CA 1
ATOM 1565 C C . TYR A 1 193 ? -12.276 14.126 -2.066 1.00 90.19 193 TYR A C 1
ATOM 1567 O O . TYR A 1 193 ? -13.242 14.865 -2.255 1.00 90.19 193 TYR A O 1
ATOM 1575 N N . ILE A 1 194 ? -11.471 13.756 -3.070 1.00 93.06 194 ILE A N 1
ATOM 1576 C CA . ILE A 1 194 ? -11.569 14.324 -4.432 1.00 93.06 194 ILE A CA 1
ATOM 1577 C C . ILE A 1 194 ? -12.668 13.647 -5.264 1.00 93.06 194 ILE A C 1
ATOM 1579 O O . ILE A 1 194 ? -13.509 14.328 -5.855 1.00 93.06 194 ILE A O 1
ATOM 1583 N N . CYS A 1 195 ? -12.694 12.312 -5.311 1.00 92.81 195 CYS A N 1
ATOM 1584 C CA . CYS A 1 195 ? -13.632 11.532 -6.123 1.00 92.81 195 CYS A CA 1
ATOM 1585 C C . CYS A 1 195 ? -14.346 10.413 -5.329 1.00 92.81 195 CYS A C 1
ATOM 1587 O O . CYS A 1 195 ? -14.185 9.228 -5.634 1.00 92.81 195 CYS A O 1
ATOM 1589 N N . PRO A 1 196 ? -15.243 10.752 -4.376 1.00 90.75 196 PRO A N 1
ATOM 1590 C CA . PRO A 1 196 ? -15.984 9.763 -3.576 1.00 90.75 196 PRO A CA 1
ATOM 1591 C C . PRO A 1 196 ? -16.826 8.767 -4.383 1.00 90.75 196 PRO A C 1
ATOM 1593 O O . PRO A 1 196 ? -17.178 7.698 -3.895 1.00 90.75 196 PRO A O 1
ATOM 1596 N N . LYS A 1 197 ? -17.170 9.100 -5.633 1.00 93.12 197 LYS A N 1
ATOM 1597 C CA . LYS A 1 197 ? -17.939 8.215 -6.522 1.00 93.12 197 LYS A CA 1
ATOM 1598 C C . LYS A 1 197 ? -17.147 6.988 -6.977 1.00 93.12 197 LYS A C 1
ATOM 1600 O O . LYS A 1 197 ? -17.762 6.012 -7.387 1.00 93.12 197 LYS A O 1
ATOM 1605 N N . ALA A 1 198 ? -15.817 7.042 -6.924 1.00 93.56 198 ALA A N 1
ATOM 1606 C CA . ALA A 1 198 ? -14.935 5.947 -7.318 1.00 93.56 198 ALA A CA 1
ATOM 1607 C C . ALA A 1 198 ? -14.501 5.075 -6.126 1.00 93.56 198 ALA A C 1
ATOM 1609 O O . ALA A 1 198 ? -13.642 4.213 -6.273 1.00 93.56 198 ALA A O 1
ATOM 1610 N N . ILE A 1 199 ? -15.083 5.279 -4.940 1.00 94.69 199 ILE A N 1
ATOM 1611 C CA . ILE A 1 199 ? -14.647 4.626 -3.700 1.00 94.69 199 ILE A CA 1
ATOM 1612 C C . ILE A 1 199 ? -14.760 3.097 -3.718 1.00 94.69 199 ILE A C 1
ATOM 1614 O O . ILE A 1 199 ? -14.049 2.408 -2.988 1.00 94.69 199 ILE A O 1
ATOM 1618 N N . ASP A 1 200 ? -15.626 2.551 -4.572 1.00 95.25 200 ASP A N 1
ATOM 1619 C CA . ASP A 1 200 ? -15.754 1.106 -4.751 1.00 95.25 200 ASP A CA 1
ATOM 1620 C C . ASP A 1 200 ? -14.477 0.482 -5.341 1.00 95.25 200 ASP A C 1
ATOM 1622 O O . ASP A 1 200 ? -14.193 -0.681 -5.060 1.00 95.25 200 ASP A O 1
ATOM 1626 N N . ALA A 1 201 ? -13.657 1.258 -6.065 1.00 96.25 201 ALA A N 1
ATOM 1627 C CA . ALA A 1 201 ? -12.331 0.820 -6.497 1.00 96.25 201 ALA A CA 1
ATOM 1628 C C . ALA A 1 201 ? -11.434 0.522 -5.290 1.00 96.25 201 ALA A C 1
ATOM 1630 O O . ALA A 1 201 ? -10.833 -0.548 -5.229 1.00 96.25 201 ALA A O 1
ATOM 1631 N N . VAL A 1 202 ? -11.429 1.411 -4.285 1.00 96.88 202 VAL A N 1
ATOM 1632 C CA . VAL A 1 202 ? -10.713 1.172 -3.025 1.00 96.88 202 VAL A CA 1
ATOM 1633 C C . VAL A 1 202 ? -11.301 -0.043 -2.322 1.00 96.88 202 VAL A C 1
ATOM 1635 O O . VAL A 1 202 ? -10.551 -0.942 -1.985 1.00 96.88 202 VAL A O 1
ATOM 1638 N N . LYS A 1 203 ? -12.627 -0.157 -2.167 1.00 95.06 203 LYS A N 1
ATOM 1639 C CA . LYS A 1 203 ? -13.235 -1.344 -1.525 1.00 95.06 203 LYS A CA 1
ATOM 1640 C C . LYS A 1 203 ? -12.791 -2.660 -2.164 1.00 95.06 203 LYS A C 1
ATOM 1642 O O . LYS A 1 203 ? -12.586 -3.630 -1.442 1.00 95.06 203 LYS A O 1
ATOM 1647 N N . ASN A 1 204 ? -12.612 -2.687 -3.483 1.00 95.94 204 ASN A N 1
ATOM 1648 C CA . ASN A 1 204 ? -12.194 -3.878 -4.211 1.00 95.94 204 ASN A CA 1
ATOM 1649 C C . ASN A 1 204 ? -10.692 -4.203 -4.086 1.00 95.94 204 ASN A C 1
ATOM 1651 O O . ASN A 1 204 ? -10.289 -5.300 -4.463 1.00 95.94 204 ASN A O 1
ATOM 1655 N N . VAL A 1 205 ? -9.862 -3.301 -3.548 1.00 96.50 205 VAL A N 1
ATOM 1656 C CA . VAL A 1 205 ? -8.404 -3.500 -3.423 1.00 96.50 205 VAL A CA 1
ATOM 1657 C C . VAL A 1 205 ? -8.063 -4.797 -2.703 1.00 96.50 205 VAL A C 1
ATOM 1659 O O . VAL A 1 205 ? -7.173 -5.505 -3.156 1.00 96.50 205 VAL A O 1
ATOM 1662 N N . VAL A 1 206 ? -8.804 -5.161 -1.654 1.00 94.06 206 VAL A N 1
ATOM 1663 C CA . VAL A 1 206 ? -8.571 -6.417 -0.928 1.00 94.06 206 VAL A CA 1
ATOM 1664 C C . VAL A 1 206 ? -8.701 -7.659 -1.822 1.00 94.06 206 VAL A C 1
ATOM 1666 O O . VAL A 1 206 ? -7.943 -8.605 -1.658 1.00 94.06 206 VAL A O 1
ATOM 1669 N N . ASN A 1 207 ? -9.590 -7.638 -2.821 1.00 94.50 207 ASN A N 1
ATOM 1670 C CA . ASN A 1 207 ? -9.745 -8.737 -3.781 1.00 94.50 207 ASN A CA 1
ATOM 1671 C C . ASN A 1 207 ? -8.662 -8.731 -4.865 1.00 94.50 207 ASN A C 1
ATOM 1673 O O . ASN A 1 207 ? -8.351 -9.771 -5.435 1.00 94.50 207 ASN A O 1
ATOM 1677 N N . VAL A 1 208 ? -8.143 -7.547 -5.197 1.00 95.50 208 VAL A N 1
ATOM 1678 C CA . VAL A 1 208 ? -7.168 -7.347 -6.277 1.00 95.50 208 VAL A CA 1
ATOM 1679 C C . VAL A 1 208 ? -5.745 -7.623 -5.790 1.00 95.50 208 VAL A C 1
ATOM 1681 O O . VAL A 1 208 ? -4.960 -8.247 -6.496 1.00 95.50 208 VAL A O 1
ATOM 1684 N N . SER A 1 209 ? -5.408 -7.147 -4.592 1.00 94.31 209 SER A N 1
ATOM 1685 C CA . SER A 1 209 ? -4.109 -7.322 -3.946 1.00 94.31 209 SER A CA 1
ATOM 1686 C C . SER A 1 209 ? -4.279 -7.309 -2.417 1.00 94.31 209 SER A C 1
ATOM 1688 O O . SER A 1 209 ? -4.246 -6.243 -1.790 1.00 94.31 209 SER A O 1
ATOM 1690 N N . PRO A 1 210 ? -4.438 -8.488 -1.785 1.00 91.69 210 PRO A N 1
ATOM 1691 C CA . PRO A 1 210 ? -4.487 -8.607 -0.327 1.00 91.69 210 PRO A CA 1
ATOM 1692 C C . PRO A 1 210 ? -3.214 -8.088 0.354 1.00 91.69 210 PRO A C 1
ATOM 1694 O O . PRO A 1 210 ? -3.288 -7.471 1.413 1.00 91.69 210 PRO A O 1
ATOM 1697 N N . VAL A 1 211 ? -2.050 -8.289 -0.278 1.00 89.88 211 VAL A N 1
ATOM 1698 C CA . VAL A 1 211 ? -0.745 -7.850 0.245 1.00 89.88 211 VAL A CA 1
ATOM 1699 C C . VAL A 1 211 ? -0.667 -6.324 0.293 1.00 89.88 211 VAL A C 1
ATOM 1701 O O . VAL A 1 211 ? -0.258 -5.758 1.306 1.00 89.88 211 VAL A O 1
ATOM 1704 N N . PHE A 1 212 ? -1.126 -5.635 -0.757 1.00 93.56 212 PHE A N 1
ATOM 1705 C CA . PHE A 1 212 ? -1.222 -4.177 -0.740 1.00 93.56 212 PHE A CA 1
ATOM 1706 C C . PHE A 1 212 ? -2.255 -3.687 0.265 1.00 93.56 212 PHE A C 1
ATOM 1708 O O . PHE A 1 212 ? -1.987 -2.735 0.987 1.00 93.56 212 PHE A O 1
ATOM 1715 N N . ALA A 1 213 ? -3.418 -4.336 0.351 1.00 93.12 213 ALA A N 1
ATOM 1716 C CA . ALA A 1 213 ? -4.449 -3.966 1.315 1.00 93.12 213 ALA A CA 1
ATOM 1717 C C . ALA A 1 213 ? -3.926 -4.046 2.763 1.00 93.12 213 ALA A C 1
ATOM 1719 O O . ALA A 1 213 ? -4.175 -3.136 3.555 1.00 93.12 213 ALA A O 1
ATOM 1720 N N . TYR A 1 214 ? -3.133 -5.075 3.082 1.00 88.38 214 TYR A N 1
ATOM 1721 C CA . TYR A 1 214 ? -2.428 -5.179 4.358 1.00 88.38 214 TYR A CA 1
ATOM 1722 C C . TYR A 1 214 ? -1.435 -4.026 4.560 1.00 88.38 214 TYR A C 1
ATOM 1724 O O . TYR A 1 214 ? -1.548 -3.293 5.538 1.00 88.38 214 TYR A O 1
ATOM 1732 N N . GLN A 1 215 ? -0.523 -3.776 3.613 1.00 88.38 215 GLN A N 1
ATOM 1733 C CA . GLN A 1 215 ? 0.453 -2.677 3.728 1.00 88.38 215 GLN A CA 1
ATOM 1734 C C . GLN A 1 215 ? -0.198 -1.285 3.771 1.00 88.38 215 GLN A C 1
ATOM 1736 O O . GLN A 1 215 ? 0.302 -0.360 4.409 1.00 88.38 215 GLN A O 1
ATOM 1741 N N . PHE A 1 216 ? -1.359 -1.132 3.146 1.00 91.81 216 PHE A N 1
ATOM 1742 C CA . PHE A 1 216 ? -2.172 0.073 3.211 1.00 91.81 216 PHE A CA 1
ATOM 1743 C C . PHE A 1 216 ? -2.727 0.307 4.623 1.00 91.81 216 PHE A C 1
ATOM 1745 O O . PHE A 1 216 ? -2.629 1.420 5.143 1.00 91.81 216 PHE A O 1
ATOM 1752 N N . ILE A 1 217 ? -3.247 -0.742 5.271 1.00 87.75 217 ILE A N 1
ATOM 1753 C CA . ILE A 1 217 ? -3.639 -0.724 6.692 1.00 87.75 217 ILE A CA 1
ATOM 1754 C C . ILE A 1 217 ? -2.419 -0.396 7.567 1.00 87.75 217 ILE A C 1
ATOM 1756 O O . ILE A 1 217 ? -2.467 0.461 8.443 1.00 87.75 217 ILE A O 1
ATOM 1760 N N . VAL A 1 218 ? -1.281 -1.029 7.309 1.00 83.50 218 VAL A N 1
ATOM 1761 C CA . VAL A 1 218 ? -0.044 -0.762 8.046 1.00 83.50 218 VAL A CA 1
ATOM 1762 C C . VAL A 1 218 ? 0.319 0.731 7.989 1.00 83.50 218 VAL A C 1
ATOM 1764 O O . VAL A 1 218 ? 0.438 1.399 9.018 1.00 83.50 218 VAL A O 1
ATOM 1767 N N . ALA A 1 219 ? 0.412 1.293 6.787 1.00 87.19 219 ALA A N 1
ATOM 1768 C CA . ALA A 1 219 ? 0.836 2.670 6.563 1.00 87.19 219 ALA A CA 1
ATOM 1769 C C . ALA A 1 219 ? -0.133 3.728 7.113 1.00 87.19 219 ALA A C 1
ATOM 1771 O O . ALA A 1 219 ? 0.296 4.751 7.653 1.00 87.19 219 ALA A O 1
ATOM 1772 N N . LEU A 1 220 ? -1.442 3.503 6.988 1.00 87.00 220 LEU A N 1
ATOM 1773 C CA . LEU A 1 220 ? -2.445 4.424 7.524 1.00 87.00 220 LEU A CA 1
ATOM 1774 C C . LEU A 1 220 ? -2.481 4.418 9.053 1.00 87.00 220 LEU A C 1
ATOM 1776 O O . LEU A 1 220 ? -2.815 5.446 9.648 1.00 87.00 220 LEU A O 1
ATOM 1780 N N . SER A 1 221 ? -2.146 3.288 9.683 1.00 79.19 221 SER A N 1
ATOM 1781 C CA . SER A 1 221 ? -2.048 3.212 11.137 1.00 79.19 221 SER A CA 1
ATOM 1782 C C . SER A 1 221 ? -0.998 4.201 11.644 1.00 79.19 221 SER A C 1
ATOM 1784 O O . SER A 1 221 ? -1.336 5.080 12.430 1.00 79.19 221 SER A O 1
ATOM 1786 N N . HIS A 1 222 ? 0.208 4.183 11.073 1.00 74.50 222 HIS A N 1
ATOM 1787 C CA . HIS A 1 222 ? 1.262 5.148 11.385 1.00 74.50 222 HIS A CA 1
ATOM 1788 C C . HIS A 1 222 ? 0.840 6.585 11.084 1.00 74.50 222 HIS A C 1
ATOM 1790 O O . HIS A 1 222 ? 0.999 7.471 11.920 1.00 74.50 222 HIS A O 1
ATOM 1796 N N . HIS A 1 223 ? 0.231 6.827 9.918 1.00 80.00 223 HIS A N 1
ATOM 1797 C CA . HIS A 1 223 ? -0.142 8.181 9.512 1.00 80.00 223 HIS A CA 1
ATOM 1798 C C . HIS A 1 223 ? -1.070 8.887 10.510 1.00 80.00 223 HIS A C 1
ATOM 1800 O O . HIS A 1 223 ? -0.874 10.059 10.805 1.00 80.00 223 HIS A O 1
ATOM 1806 N N . TYR A 1 224 ? -2.086 8.191 11.020 1.00 76.38 224 TYR A N 1
ATOM 1807 C CA . TYR A 1 224 ? -3.106 8.792 11.888 1.00 76.38 224 TYR A CA 1
ATOM 1808 C C . TYR A 1 224 ? -2.887 8.526 13.387 1.00 76.38 224 TYR A C 1
ATOM 1810 O O . TYR A 1 224 ? -3.559 9.159 14.207 1.00 76.38 224 TYR A O 1
ATOM 1818 N N . VAL A 1 225 ? -2.027 7.572 13.762 1.00 67.06 225 VAL A N 1
ATOM 1819 C CA . VAL A 1 225 ? -1.688 7.274 15.166 1.00 67.06 225 VAL A CA 1
ATOM 1820 C C . VAL A 1 225 ? -0.402 7.988 15.580 1.00 67.06 225 VAL A C 1
ATOM 1822 O O . VAL A 1 225 ? -0.411 8.686 16.591 1.00 67.06 225 VAL A O 1
ATOM 1825 N N . ASP A 1 226 ? 0.673 7.914 14.789 1.00 61.19 226 ASP A N 1
ATOM 1826 C CA . ASP A 1 226 ? 1.966 8.503 15.171 1.00 61.19 226 ASP A CA 1
ATOM 1827 C C . ASP A 1 226 ? 2.010 10.019 14.968 1.00 61.19 226 ASP A C 1
ATOM 1829 O O . ASP A 1 226 ? 2.605 10.727 15.779 1.00 61.19 226 ASP A O 1
ATOM 1833 N N . ALA A 1 227 ? 1.288 10.553 13.974 1.00 54.50 227 ALA A N 1
ATOM 1834 C CA . ALA A 1 227 ? 1.170 12.003 13.767 1.00 54.50 227 ALA A CA 1
ATOM 1835 C C . ALA A 1 227 ? 0.497 12.749 14.938 1.00 54.50 227 ALA A C 1
ATOM 1837 O O . ALA A 1 227 ? 0.520 13.975 14.973 1.00 54.50 227 ALA A O 1
ATOM 1838 N N . LYS A 1 228 ? -0.095 12.021 15.896 1.00 52.53 228 LYS A N 1
ATOM 1839 C CA . LYS A 1 228 ? -0.680 12.575 17.126 1.00 52.53 228 LYS A CA 1
ATOM 1840 C C . LYS A 1 228 ? 0.314 12.693 18.282 1.00 52.53 228 LYS A C 1
ATOM 1842 O O . LYS A 1 228 ? -0.051 13.230 19.324 1.00 52.53 228 LYS A O 1
ATOM 1847 N N . GLN A 1 229 ? 1.526 12.146 18.147 1.00 48.66 229 GLN A N 1
ATOM 1848 C CA . GLN A 1 229 ? 2.568 12.280 19.171 1.00 48.66 229 GLN A CA 1
ATOM 1849 C C . GLN A 1 229 ? 3.319 13.616 19.070 1.00 48.66 229 GLN A C 1
ATOM 1851 O O . GLN A 1 229 ? 3.892 14.048 20.069 1.00 48.66 229 GLN A O 1
ATOM 1856 N N . ASP A 1 230 ? 3.257 14.289 17.916 1.00 46.91 230 ASP A N 1
ATOM 1857 C CA . ASP A 1 230 ? 3.649 15.692 17.781 1.00 46.91 230 ASP A CA 1
ATOM 1858 C C . ASP A 1 230 ? 2.474 16.584 18.220 1.00 46.91 230 ASP A C 1
ATOM 1860 O O . ASP A 1 230 ? 1.427 16.632 17.574 1.00 46.91 230 ASP A O 1
ATOM 1864 N N . ASP A 1 231 ? 2.661 17.270 19.350 1.00 43.84 231 ASP A N 1
ATOM 1865 C CA . ASP A 1 231 ? 1.672 17.978 20.192 1.00 43.84 231 ASP A CA 1
ATOM 1866 C C . ASP A 1 231 ? 0.834 19.091 19.497 1.00 43.84 231 ASP A C 1
ATOM 1868 O O . ASP A 1 231 ? 0.032 19.748 20.158 1.00 43.84 231 ASP A O 1
ATOM 1872 N N . ASP A 1 232 ? 0.975 19.304 18.182 1.00 46.16 232 ASP A N 1
ATOM 1873 C CA . ASP A 1 232 ? 0.338 20.396 17.419 1.00 46.16 232 ASP A CA 1
ATOM 1874 C C . ASP A 1 232 ? -0.681 19.939 16.346 1.00 46.16 232 ASP A C 1
ATOM 1876 O O . ASP A 1 232 ? -1.359 20.784 15.758 1.00 46.16 232 ASP A O 1
ATOM 1880 N N . ASN A 1 233 ? -0.844 18.633 16.078 1.00 48.69 233 ASN A N 1
ATOM 1881 C CA . ASN A 1 233 ? -1.712 18.120 14.995 1.00 48.69 233 ASN A CA 1
ATOM 1882 C C . ASN A 1 233 ? -2.906 17.283 15.497 1.00 48.69 233 ASN A C 1
ATOM 1884 O O . ASN A 1 233 ? -3.199 16.187 15.013 1.00 48.69 233 ASN A O 1
ATOM 1888 N N . ASP A 1 234 ? -3.649 17.836 16.457 1.00 46.97 234 ASP A N 1
ATOM 1889 C CA . ASP A 1 234 ? -4.832 17.215 17.080 1.00 46.97 234 ASP A CA 1
ATOM 1890 C C . ASP A 1 234 ? -6.024 16.955 16.121 1.00 46.97 234 ASP A C 1
ATOM 1892 O O . ASP A 1 234 ? -7.011 16.327 16.512 1.00 46.97 234 ASP A O 1
ATOM 1896 N N . ASP A 1 235 ? -5.929 17.380 14.856 1.00 52.88 235 ASP A N 1
ATOM 1897 C CA . ASP A 1 235 ? -7.038 17.418 13.894 1.00 52.88 235 ASP A CA 1
ATOM 1898 C C . ASP A 1 235 ? -7.057 16.278 12.860 1.00 52.88 235 ASP A C 1
ATOM 1900 O O . ASP A 1 235 ? -7.980 16.203 12.038 1.00 52.88 235 ASP A O 1
ATOM 1904 N N . LEU A 1 236 ? -6.087 15.353 12.874 1.00 67.56 236 LEU A N 1
ATOM 1905 C CA . LEU A 1 236 ? -6.033 14.290 11.865 1.00 67.56 236 LEU A CA 1
ATOM 1906 C C . LEU A 1 236 ? -7.008 13.143 12.188 1.00 67.56 236 LEU A C 1
ATOM 1908 O O . LEU A 1 236 ? -6.650 12.074 12.690 1.00 67.56 236 LEU A O 1
ATOM 1912 N N . ILE A 1 237 ? -8.290 13.385 11.910 1.00 75.81 237 ILE A N 1
ATOM 1913 C CA . ILE A 1 237 ? -9.368 12.401 12.033 1.00 75.81 237 ILE A CA 1
ATOM 1914 C C . ILE A 1 237 ? -9.573 11.712 10.674 1.00 75.81 237 ILE A C 1
ATOM 1916 O O . ILE A 1 237 ? -9.862 12.395 9.687 1.00 75.81 237 ILE A O 1
ATOM 1920 N N . PRO A 1 238 ? -9.501 10.370 10.602 1.00 83.69 238 PRO A N 1
ATOM 1921 C CA . PRO A 1 238 ? -9.735 9.642 9.361 1.00 83.69 238 PRO A CA 1
ATOM 1922 C C . PRO A 1 238 ? -11.173 9.853 8.848 1.00 83.69 238 PRO A C 1
ATOM 1924 O O . PRO A 1 238 ? -12.118 9.943 9.645 1.00 83.69 238 PRO A O 1
ATOM 1927 N N . PRO A 1 239 ? -11.381 9.932 7.520 1.00 87.38 239 PRO A N 1
ATOM 1928 C CA . PRO A 1 239 ? -12.711 10.114 6.953 1.00 87.38 239 PRO A CA 1
ATOM 1929 C C . PRO A 1 239 ? -13.598 8.894 7.235 1.00 87.38 239 PRO A C 1
ATOM 1931 O O . PRO A 1 239 ? -13.138 7.754 7.216 1.00 87.38 239 PRO A O 1
ATOM 1934 N N . ALA A 1 240 ? -14.896 9.122 7.462 1.00 87.38 240 ALA A N 1
ATOM 1935 C CA . ALA A 1 240 ? -15.845 8.051 7.794 1.00 87.38 240 ALA A CA 1
ATOM 1936 C C . ALA A 1 240 ? -15.863 6.940 6.733 1.00 87.38 240 ALA A C 1
ATOM 1938 O O . ALA A 1 240 ? -15.893 5.760 7.062 1.00 87.38 240 ALA A O 1
ATOM 1939 N N . SER A 1 241 ? -15.756 7.326 5.463 1.00 91.00 241 SER A N 1
ATOM 1940 C CA . SER A 1 241 ? -15.717 6.409 4.332 1.00 91.00 241 SER A CA 1
ATOM 1941 C C . SER A 1 241 ? -14.517 5.459 4.369 1.00 91.00 241 SER A C 1
ATOM 1943 O O . SER A 1 241 ? -14.676 4.279 4.084 1.00 91.00 241 SER A O 1
ATOM 1945 N N . LEU A 1 242 ? -13.337 5.936 4.784 1.00 92.06 242 LEU A N 1
ATOM 1946 C CA . LEU A 1 242 ? -12.161 5.087 4.986 1.00 92.06 242 LEU A CA 1
ATOM 1947 C C . LEU A 1 242 ? -12.416 4.060 6.090 1.00 92.06 242 LEU A C 1
ATOM 1949 O O . LEU A 1 242 ? -12.136 2.880 5.915 1.00 92.06 242 LEU A O 1
ATOM 1953 N N . ILE A 1 243 ? -12.990 4.497 7.209 1.00 90.81 243 ILE A N 1
ATOM 1954 C CA . ILE A 1 243 ? -13.305 3.617 8.340 1.00 90.81 243 ILE A CA 1
ATOM 1955 C C . ILE A 1 243 ? -14.294 2.528 7.913 1.00 90.81 243 ILE A C 1
ATOM 1957 O O . ILE A 1 243 ? -14.108 1.368 8.270 1.00 90.81 243 ILE A O 1
ATOM 1961 N N . GLU A 1 244 ? -15.317 2.875 7.126 1.00 91.94 244 GLU A N 1
ATOM 1962 C CA . GLU A 1 244 ? -16.264 1.898 6.577 1.00 91.94 244 GLU A CA 1
ATOM 1963 C C . GLU A 1 244 ? -15.582 0.892 5.641 1.00 91.94 244 GLU A C 1
ATOM 1965 O O . GLU A 1 244 ? -15.885 -0.298 5.725 1.00 91.94 244 GLU A O 1
ATOM 1970 N N . ILE A 1 245 ? -14.647 1.329 4.786 1.00 93.56 245 ILE A N 1
ATOM 1971 C CA . ILE A 1 245 ? -13.869 0.426 3.918 1.00 93.56 245 ILE A CA 1
ATOM 1972 C C . ILE A 1 245 ? -13.071 -0.565 4.762 1.00 93.56 245 ILE A C 1
ATOM 1974 O O . ILE A 1 245 ? -13.220 -1.771 4.580 1.00 93.56 245 ILE A O 1
ATOM 1978 N N . LEU A 1 246 ? -12.273 -0.066 5.712 1.00 91.62 246 LEU A N 1
ATOM 1979 C CA . LEU A 1 246 ? -11.436 -0.907 6.570 1.00 91.62 246 LEU A CA 1
ATOM 1980 C C . LEU A 1 246 ? -12.286 -1.896 7.372 1.00 91.62 246 LEU A C 1
ATOM 1982 O O . LEU A 1 246 ? -11.978 -3.085 7.430 1.00 91.62 246 LEU A O 1
ATOM 1986 N N . ALA A 1 247 ? -13.401 -1.426 7.934 1.00 91.25 247 ALA A N 1
ATOM 1987 C CA . ALA A 1 247 ? -14.339 -2.283 8.642 1.00 91.25 247 ALA A CA 1
ATOM 1988 C C . ALA A 1 247 ? -14.920 -3.370 7.727 1.00 91.25 247 ALA A C 1
ATOM 1990 O O . ALA A 1 247 ? -15.016 -4.523 8.136 1.00 91.25 247 ALA A O 1
ATOM 1991 N N . THR A 1 248 ? -15.282 -3.018 6.490 1.00 92.94 248 THR A N 1
ATOM 1992 C CA . THR A 1 248 ? -15.815 -3.967 5.500 1.00 92.94 248 THR A CA 1
ATOM 1993 C C . THR A 1 248 ? -14.780 -5.032 5.160 1.00 92.94 248 THR A C 1
ATOM 1995 O O . THR A 1 248 ? -15.103 -6.214 5.229 1.00 92.94 248 THR A O 1
ATOM 1998 N N . TRP A 1 249 ? -13.529 -4.644 4.894 1.00 92.38 249 TRP A N 1
ATOM 1999 C CA . TRP A 1 249 ? -12.444 -5.593 4.631 1.00 92.38 249 TRP A CA 1
ATOM 2000 C C . TRP A 1 249 ? -12.258 -6.585 5.775 1.00 92.38 249 TRP A C 1
ATOM 2002 O O . TRP A 1 249 ? -12.250 -7.784 5.533 1.00 92.38 249 TRP A O 1
ATOM 2012 N N . ILE A 1 250 ? -12.185 -6.113 7.021 1.00 88.44 250 ILE A N 1
ATOM 2013 C CA . ILE A 1 250 ? -11.982 -6.987 8.188 1.00 88.44 250 ILE A CA 1
ATOM 2014 C C . ILE A 1 250 ? -13.193 -7.903 8.414 1.00 88.44 250 ILE A C 1
ATOM 2016 O O . ILE A 1 250 ? -13.047 -9.072 8.771 1.00 88.44 250 ILE A O 1
ATOM 2020 N N . ILE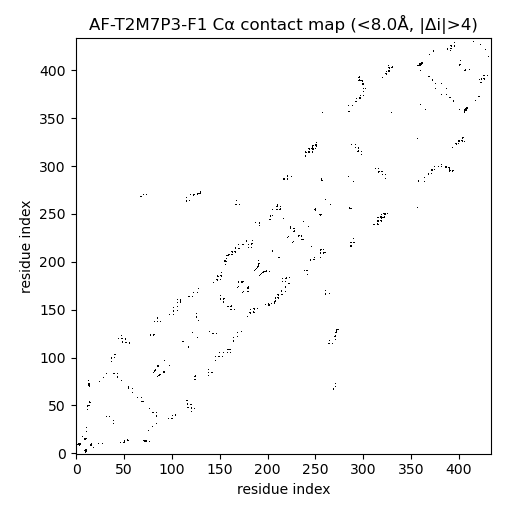 A 1 251 ? -14.411 -7.387 8.221 1.00 89.00 251 ILE A N 1
ATOM 2021 C CA . ILE A 1 251 ? -15.637 -8.170 8.407 1.00 89.00 251 ILE A CA 1
ATOM 2022 C C . ILE A 1 251 ? -15.766 -9.251 7.332 1.00 89.00 251 ILE A C 1
ATOM 2024 O O . ILE A 1 251 ? -16.188 -10.366 7.651 1.00 89.00 251 ILE A O 1
ATOM 2028 N N . GLU A 1 252 ? -15.486 -8.922 6.075 1.00 89.81 252 GLU A N 1
ATOM 2029 C CA . GLU A 1 252 ? -15.684 -9.819 4.934 1.00 89.81 252 GLU A CA 1
ATOM 2030 C C . GLU A 1 252 ? -14.497 -10.761 4.720 1.00 89.81 252 GLU A C 1
ATOM 2032 O O . GLU A 1 252 ? -14.705 -11.918 4.359 1.00 89.81 252 GLU A O 1
ATOM 2037 N N . GLN A 1 253 ? -13.275 -10.301 4.997 1.00 86.50 253 GLN A N 1
ATOM 2038 C CA . GLN A 1 253 ? -12.025 -11.039 4.799 1.00 86.50 253 GLN A CA 1
ATOM 2039 C C . GLN A 1 253 ? -11.099 -10.908 6.018 1.00 86.50 253 GLN A C 1
ATOM 2041 O O . GLN A 1 253 ? -10.087 -10.213 5.954 1.00 86.50 253 GLN A O 1
ATOM 2046 N N . PRO A 1 254 ? -11.404 -11.606 7.129 1.00 79.62 254 PRO A N 1
ATOM 2047 C CA . PRO A 1 254 ? -10.610 -11.539 8.359 1.00 79.62 254 PRO A CA 1
ATOM 2048 C C . PRO A 1 254 ? -9.124 -11.878 8.153 1.00 79.62 254 PRO A C 1
ATOM 2050 O O . PRO A 1 254 ? -8.265 -11.291 8.800 1.00 79.62 254 PRO A O 1
ATOM 2053 N N . ASN A 1 255 ? -8.810 -12.759 7.197 1.00 78.62 255 ASN A N 1
ATOM 2054 C CA . ASN A 1 255 ? -7.439 -13.184 6.895 1.00 78.62 255 ASN A CA 1
ATOM 2055 C C . ASN A 1 255 ? -6.535 -12.042 6.404 1.00 78.62 255 ASN A C 1
ATOM 2057 O O . ASN A 1 255 ? -5.319 -12.203 6.436 1.00 78.62 255 ASN A O 1
ATOM 2061 N N . ILE A 1 256 ? -7.094 -10.897 5.976 1.00 81.69 256 ILE A N 1
ATOM 2062 C CA . ILE A 1 256 ? -6.312 -9.715 5.573 1.00 81.69 256 ILE A CA 1
ATOM 2063 C C . ILE A 1 256 ? -5.330 -9.282 6.670 1.00 81.69 256 ILE A C 1
ATOM 2065 O O . ILE A 1 256 ? -4.263 -8.763 6.369 1.00 81.69 256 ILE A O 1
ATOM 2069 N N . CYS A 1 257 ? -5.674 -9.516 7.936 1.00 75.19 257 CYS A N 1
ATOM 2070 C CA . CYS A 1 257 ? -4.885 -9.120 9.099 1.00 75.19 257 CYS A CA 1
ATOM 2071 C C . CYS A 1 257 ? -3.631 -9.977 9.307 1.00 75.19 257 CYS A C 1
ATOM 2073 O O . CYS A 1 257 ? -2.748 -9.566 10.052 1.00 75.19 257 CYS A O 1
ATOM 2075 N N . SER A 1 258 ? -3.560 -11.126 8.637 1.00 72.75 258 SER A N 1
ATOM 2076 C CA . SER A 1 258 ? -2.485 -12.115 8.759 1.00 72.75 258 SER A CA 1
ATOM 2077 C C . SER A 1 258 ? -1.711 -12.285 7.446 1.00 72.75 258 SER A C 1
ATOM 2079 O O . SER A 1 258 ? -0.896 -13.196 7.313 1.00 72.75 258 SER A O 1
ATOM 2081 N N . VAL A 1 259 ? -1.975 -11.437 6.443 1.00 78.62 259 VAL A N 1
ATOM 2082 C CA . VAL A 1 259 ? -1.283 -11.493 5.151 1.00 78.62 259 VAL A CA 1
ATOM 2083 C C . VAL A 1 259 ? 0.171 -11.077 5.341 1.00 78.62 259 VAL A C 1
ATOM 2085 O O . VAL A 1 259 ? 0.464 -9.939 5.701 1.00 78.62 259 VAL A O 1
ATOM 2088 N N . LYS A 1 260 ? 1.090 -11.992 5.035 1.00 73.75 260 LYS A N 1
ATOM 2089 C CA . LYS A 1 260 ? 2.523 -11.706 4.968 1.00 73.75 260 LYS A CA 1
ATOM 2090 C C . LYS A 1 260 ? 2.918 -11.318 3.547 1.00 73.75 260 LYS A C 1
ATOM 2092 O O . LYS A 1 260 ? 2.318 -11.771 2.570 1.00 73.75 260 LYS A O 1
ATOM 2097 N N . VAL A 1 261 ? 3.947 -10.483 3.433 1.00 74.38 261 VAL A N 1
ATOM 2098 C CA . VAL A 1 261 ? 4.646 -10.306 2.157 1.00 74.38 261 VAL A CA 1
ATOM 2099 C C . VAL A 1 261 ? 5.368 -11.626 1.856 1.00 74.38 261 VAL A C 1
ATOM 2101 O O . VAL A 1 261 ? 6.055 -12.120 2.751 1.00 74.38 261 VAL A O 1
ATOM 2104 N N . PRO A 1 262 ? 5.199 -12.232 0.665 1.00 72.06 262 PRO A N 1
ATOM 2105 C CA . PRO A 1 262 ? 5.859 -13.497 0.347 1.00 72.06 262 PRO A CA 1
ATOM 2106 C C . PRO A 1 262 ? 7.379 -13.418 0.540 1.00 72.06 262 PRO A C 1
ATOM 2108 O O . PRO A 1 262 ? 8.007 -12.473 0.060 1.00 72.06 262 PRO A O 1
ATOM 2111 N N . SER A 1 263 ? 7.955 -14.410 1.229 1.00 67.38 263 SER A N 1
ATOM 2112 C CA . SER A 1 263 ? 9.375 -14.432 1.620 1.00 67.38 263 SER A CA 1
ATOM 2113 C C . SER A 1 263 ? 10.318 -14.354 0.425 1.00 67.38 263 SER A C 1
ATOM 2115 O O . SER A 1 263 ? 11.316 -13.648 0.495 1.00 67.38 263 SER A O 1
ATOM 2117 N N . VAL A 1 264 ? 9.924 -14.949 -0.707 1.00 66.12 264 VAL A N 1
ATOM 2118 C CA . VAL A 1 264 ? 10.635 -14.857 -1.992 1.00 66.12 264 VAL A CA 1
ATOM 2119 C C . VAL A 1 264 ? 10.977 -13.409 -2.348 1.00 66.12 264 VAL A C 1
ATOM 2121 O O . VAL A 1 264 ? 12.029 -13.164 -2.914 1.00 66.12 264 VAL A O 1
ATOM 2124 N N . PHE A 1 265 ? 10.136 -12.429 -2.000 1.00 67.00 265 PHE A N 1
ATOM 2125 C CA . PHE A 1 265 ? 10.405 -11.017 -2.301 1.00 67.00 265 PHE A CA 1
ATOM 2126 C C . PHE A 1 265 ? 11.295 -10.322 -1.274 1.00 67.00 265 PHE A C 1
ATOM 2128 O O . PHE A 1 265 ? 11.900 -9.306 -1.595 1.00 67.00 265 PHE A O 1
ATOM 2135 N N . LEU A 1 266 ? 11.362 -10.850 -0.053 1.00 65.56 266 LEU A N 1
ATOM 2136 C CA . LEU A 1 266 ? 12.244 -10.357 1.006 1.00 65.56 266 LEU A CA 1
ATOM 2137 C C . LEU A 1 266 ? 13.663 -10.914 0.860 1.00 65.56 266 LEU A C 1
ATOM 2139 O O . LEU A 1 266 ? 14.618 -10.274 1.285 1.00 65.56 266 LEU A O 1
ATOM 2143 N N . GLU A 1 267 ? 13.775 -12.095 0.253 1.00 65.31 267 GLU A N 1
ATOM 2144 C CA . GLU A 1 267 ? 15.029 -12.786 -0.047 1.00 65.31 267 GLU A CA 1
ATOM 2145 C C . GLU A 1 267 ? 15.683 -12.290 -1.345 1.00 65.31 267 GLU A C 1
ATOM 2147 O O . GLU A 1 267 ? 16.862 -12.555 -1.575 1.00 65.31 267 GLU A O 1
ATOM 2152 N N . LEU A 1 268 ? 14.957 -11.538 -2.186 1.00 64.88 268 LEU A N 1
ATOM 2153 C CA . LEU A 1 268 ? 15.561 -10.899 -3.352 1.00 64.88 268 LEU A CA 1
ATOM 2154 C C . LEU A 1 268 ? 16.618 -9.885 -2.895 1.00 64.88 268 LEU A C 1
ATOM 2156 O O . LEU A 1 268 ? 16.337 -9.039 -2.040 1.00 64.88 268 LEU A O 1
ATOM 2160 N N . PRO A 1 269 ? 17.824 -9.915 -3.481 1.00 60.94 269 PRO A N 1
ATOM 2161 C CA . PRO A 1 269 ? 18.858 -8.955 -3.133 1.00 60.94 269 PRO A CA 1
ATOM 2162 C C . PRO A 1 269 ? 18.381 -7.543 -3.482 1.00 60.94 269 PRO A C 1
ATOM 2164 O O . PRO A 1 269 ? 17.979 -7.256 -4.612 1.00 60.94 269 PRO A O 1
ATOM 2167 N N . SER A 1 270 ? 18.430 -6.641 -2.503 1.00 62.34 270 SER A N 1
ATOM 2168 C CA . SER A 1 270 ? 18.094 -5.242 -2.747 1.00 62.34 270 SER A CA 1
ATOM 2169 C C . SER A 1 270 ? 19.157 -4.610 -3.646 1.00 62.34 270 SER A C 1
ATOM 2171 O O . SER A 1 270 ? 20.329 -4.514 -3.268 1.00 62.34 270 SER A O 1
ATOM 2173 N N . ILE A 1 271 ? 18.718 -4.102 -4.800 1.00 67.62 271 ILE A N 1
ATOM 2174 C CA . ILE A 1 271 ? 19.524 -3.334 -5.767 1.00 67.62 271 ILE A CA 1
ATOM 2175 C C . ILE A 1 271 ? 20.238 -2.164 -5.074 1.00 67.62 271 ILE A C 1
ATOM 2177 O O . ILE A 1 271 ? 21.372 -1.813 -5.403 1.00 67.62 271 ILE A O 1
ATOM 2181 N N . HIS A 1 272 ? 19.607 -1.594 -4.049 1.00 64.56 272 HIS A N 1
ATOM 2182 C CA . HIS A 1 272 ? 20.110 -0.429 -3.335 1.00 64.56 272 HIS A CA 1
ATOM 2183 C C . HIS A 1 272 ? 20.842 -0.740 -2.018 1.00 64.56 272 HIS A C 1
ATOM 2185 O O . HIS A 1 272 ? 21.117 0.186 -1.253 1.00 64.56 272 HIS A O 1
ATOM 2191 N N . LYS A 1 273 ? 21.212 -2.010 -1.762 1.00 53.88 273 LYS A N 1
ATOM 2192 C CA . LYS A 1 273 ? 21.957 -2.460 -0.561 1.00 53.88 273 LYS A CA 1
ATOM 2193 C C . LYS A 1 273 ? 21.395 -1.869 0.733 1.00 53.88 273 LYS A C 1
ATOM 2195 O O . LYS A 1 273 ? 22.127 -1.340 1.573 1.00 53.88 273 LYS A O 1
ATOM 2200 N N . PHE A 1 274 ? 20.076 -1.927 0.878 1.00 51.53 274 PHE A N 1
ATOM 2201 C CA . PHE A 1 274 ? 19.436 -1.480 2.100 1.00 51.53 274 PHE A CA 1
ATOM 2202 C C . PHE A 1 274 ? 19.706 -2.492 3.218 1.00 51.53 274 PHE A C 1
ATOM 2204 O O . PHE A 1 274 ? 19.281 -3.643 3.147 1.00 51.53 274 PHE A O 1
ATOM 2211 N N . VAL A 1 275 ? 20.438 -2.066 4.248 1.00 45.78 275 VAL A N 1
ATOM 2212 C CA . VAL A 1 275 ? 20.602 -2.849 5.472 1.00 45.78 275 VAL A CA 1
ATOM 2213 C C . VAL A 1 275 ? 19.363 -2.599 6.317 1.00 45.78 275 VAL A C 1
ATOM 2215 O O . VAL A 1 275 ? 19.191 -1.492 6.830 1.00 45.78 275 VAL A O 1
ATOM 2218 N N . TYR A 1 276 ? 18.512 -3.618 6.472 1.00 44.81 276 TYR A N 1
ATOM 2219 C CA . TYR A 1 276 ? 17.493 -3.612 7.517 1.00 44.81 276 TYR A CA 1
ATOM 2220 C C . TYR A 1 276 ? 18.205 -3.327 8.836 1.00 44.81 276 TYR A C 1
ATOM 2222 O O . TYR A 1 276 ? 19.005 -4.131 9.316 1.00 44.81 276 TYR A O 1
ATOM 2230 N N . SER A 1 277 ? 17.979 -2.148 9.411 1.00 39.22 277 SER A N 1
ATOM 2231 C CA . SER A 1 277 ? 18.418 -1.943 10.777 1.00 39.22 277 SER A CA 1
ATOM 2232 C C . SER A 1 277 ? 17.502 -2.817 11.632 1.00 39.22 277 SER A C 1
ATOM 2234 O O . SER A 1 277 ? 16.303 -2.560 11.692 1.00 39.22 277 SER A O 1
ATOM 2236 N N . ASP A 1 278 ? 18.058 -3.824 12.311 1.00 37.66 278 ASP A N 1
ATOM 2237 C CA . ASP A 1 278 ? 17.357 -4.656 13.312 1.00 37.66 278 ASP A CA 1
ATOM 2238 C C . ASP A 1 278 ? 16.629 -3.820 14.395 1.00 37.66 278 ASP A C 1
ATOM 2240 O O . ASP A 1 278 ? 15.855 -4.339 15.195 1.00 37.66 278 ASP A O 1
ATOM 2244 N N . ASN A 1 279 ? 16.885 -2.506 14.441 1.00 36.81 279 ASN A N 1
ATOM 2245 C CA . ASN A 1 279 ? 16.314 -1.550 15.381 1.00 36.81 279 ASN A CA 1
ATOM 2246 C C . ASN A 1 279 ? 15.103 -0.769 14.837 1.00 36.81 279 ASN A C 1
ATOM 2248 O O . ASN A 1 279 ? 14.411 -0.119 15.628 1.00 36.81 279 ASN A O 1
ATOM 2252 N N . GLU A 1 280 ? 14.816 -0.815 13.532 1.00 42.06 280 GLU A N 1
ATOM 2253 C CA . GLU A 1 280 ? 13.543 -0.330 12.994 1.00 42.06 280 GLU A CA 1
ATOM 2254 C C . GLU A 1 280 ? 12.523 -1.436 13.201 1.00 42.06 280 GLU A C 1
ATOM 2256 O O . GLU A 1 280 ? 12.346 -2.301 12.353 1.00 42.06 280 GLU A O 1
ATOM 2261 N N . LYS A 1 281 ? 11.936 -1.429 14.404 1.00 41.09 281 LYS A N 1
ATOM 2262 C CA . LYS A 1 281 ? 10.861 -2.308 14.864 1.00 41.09 281 LYS A CA 1
ATOM 2263 C C . LYS A 1 281 ? 10.083 -2.883 13.680 1.00 41.09 281 LYS A C 1
ATOM 2265 O O . LYS A 1 281 ? 9.250 -2.189 13.092 1.00 41.09 281 LYS A O 1
ATOM 2270 N N . ASN A 1 282 ? 10.316 -4.166 13.392 1.00 40.62 282 ASN A N 1
ATOM 2271 C CA . ASN A 1 282 ? 9.280 -5.005 12.806 1.00 40.62 282 ASN A CA 1
ATOM 2272 C C . ASN A 1 282 ? 7.983 -4.633 13.516 1.00 40.62 282 ASN A C 1
ATOM 2274 O O . ASN A 1 282 ? 7.994 -4.466 14.735 1.00 40.62 282 ASN A O 1
ATOM 2278 N N . PHE A 1 283 ? 6.921 -4.386 12.757 1.00 46.50 283 PHE A N 1
ATOM 2279 C CA . PHE A 1 283 ? 5.623 -3.974 13.273 1.00 46.50 283 PHE A CA 1
ATOM 2280 C C . PHE A 1 283 ? 5.169 -4.949 14.379 1.00 46.50 283 PHE A C 1
ATOM 2282 O O . PHE A 1 283 ? 4.538 -5.959 14.102 1.00 46.50 283 PHE A O 1
ATOM 2289 N N . ASP A 1 284 ? 5.549 -4.676 15.634 1.00 43.59 284 ASP A N 1
ATOM 2290 C CA . ASP A 1 284 ? 5.445 -5.617 16.766 1.00 43.59 284 ASP A CA 1
ATOM 2291 C C . ASP A 1 284 ? 3.991 -5.853 17.194 1.00 43.59 284 ASP A C 1
ATOM 2293 O O . ASP A 1 284 ? 3.693 -6.768 17.970 1.00 43.59 284 ASP A O 1
ATOM 2297 N N . LEU A 1 285 ? 3.106 -4.991 16.694 1.00 48.69 285 LEU A N 1
ATOM 2298 C CA . LEU A 1 285 ? 1.663 -5.083 16.749 1.00 48.69 285 LEU A CA 1
ATOM 2299 C C . LEU A 1 285 ? 1.171 -5.415 15.344 1.00 48.69 285 LEU A C 1
ATOM 2301 O O . LEU A 1 285 ? 1.486 -4.677 14.407 1.00 48.69 285 LEU A O 1
ATOM 2305 N N . CYS A 1 286 ? 0.303 -6.426 15.220 1.00 59.44 286 CYS A N 1
ATOM 2306 C CA . CYS A 1 286 ? -0.576 -6.520 14.059 1.00 59.44 286 CYS A CA 1
ATOM 2307 C C . CYS A 1 286 ? -1.227 -5.131 13.887 1.00 59.44 286 CYS A C 1
ATOM 2309 O O . CYS A 1 286 ? -1.896 -4.664 14.820 1.00 59.44 286 CYS A O 1
ATOM 2311 N N . PRO A 1 287 ? -1.023 -4.435 12.754 1.00 63.75 287 PRO A N 1
ATOM 2312 C CA . PRO A 1 287 ? -1.412 -3.034 12.572 1.00 63.75 287 PRO A CA 1
ATOM 2313 C C . PRO A 1 287 ? -2.875 -2.754 12.910 1.00 63.75 287 PRO A C 1
ATOM 2315 O O . PRO A 1 287 ? -3.240 -1.636 13.267 1.00 63.75 287 PRO A O 1
ATOM 2318 N N . ILE A 1 288 ? -3.715 -3.789 12.853 1.00 66.94 288 ILE A N 1
ATOM 2319 C CA . ILE A 1 288 ? -5.115 -3.756 13.253 1.00 66.94 288 ILE A CA 1
ATOM 2320 C C . ILE A 1 288 ? -5.337 -3.302 14.704 1.00 66.94 288 ILE A C 1
ATOM 2322 O O . ILE A 1 288 ? -6.327 -2.627 14.994 1.00 66.94 288 ILE A O 1
ATOM 2326 N N . PHE A 1 289 ? -4.411 -3.610 15.615 1.00 70.75 289 PHE A N 1
ATOM 2327 C CA . PHE A 1 289 ? -4.493 -3.202 17.016 1.00 70.75 289 PHE A CA 1
ATOM 2328 C C . PHE A 1 289 ? -4.279 -1.696 17.187 1.00 70.75 289 PHE A C 1
ATOM 2330 O O . PHE A 1 289 ? -4.949 -1.078 18.017 1.00 70.75 289 PHE A O 1
ATOM 2337 N N . SER A 1 290 ? -3.464 -1.068 16.336 1.00 69.25 290 SER A N 1
ATOM 2338 C CA . SER A 1 290 ? -3.323 0.393 16.285 1.00 69.25 290 SER A CA 1
ATOM 2339 C C . SER A 1 290 ? -4.641 1.085 15.903 1.00 69.25 290 SER A C 1
ATOM 2341 O O . SER A 1 290 ? -4.916 2.198 16.338 1.00 69.25 290 SER A O 1
ATOM 2343 N N . TYR A 1 291 ? -5.536 0.412 15.172 1.00 78.44 291 TYR A N 1
ATOM 2344 C CA . TYR A 1 291 ? -6.884 0.923 14.882 1.00 78.44 291 TYR A CA 1
ATOM 2345 C C . TYR A 1 291 ? -7.909 0.654 15.990 1.00 78.44 291 TYR A C 1
ATOM 2347 O O . TYR A 1 291 ? -9.006 1.223 15.976 1.00 78.44 291 TYR A O 1
ATOM 2355 N N . MET A 1 292 ? -7.596 -0.173 16.990 1.00 83.00 292 MET A N 1
ATOM 2356 C CA . MET A 1 292 ? -8.452 -0.260 18.175 1.00 83.00 292 MET A CA 1
ATOM 2357 C C . MET A 1 292 ? -8.429 1.057 18.946 1.00 83.00 292 MET A C 1
ATOM 2359 O O . MET A 1 292 ? -9.475 1.489 19.427 1.00 83.00 292 MET A O 1
ATOM 2363 N N . GLU A 1 293 ? -7.286 1.750 18.976 1.00 82.50 293 GLU A N 1
ATOM 2364 C CA . GLU A 1 293 ? -7.177 3.102 19.531 1.00 82.50 293 GLU A CA 1
ATOM 2365 C C . GLU A 1 293 ? -8.231 4.039 18.931 1.00 82.50 293 GLU A C 1
ATOM 2367 O O . GLU A 1 293 ? -8.945 4.721 19.662 1.00 82.50 293 GLU A O 1
ATOM 2372 N N . TRP A 1 294 ? -8.417 4.014 17.613 1.00 84.44 294 TRP A N 1
ATOM 2373 C CA . TRP A 1 294 ? -9.427 4.819 16.926 1.00 84.44 294 TRP A CA 1
ATOM 2374 C C . TRP A 1 294 ? -10.842 4.562 17.459 1.00 84.44 294 TRP A C 1
ATOM 2376 O O . TRP A 1 294 ? -11.604 5.502 17.688 1.00 84.44 294 TRP A O 1
ATOM 2386 N N . CYS A 1 295 ? -11.186 3.297 17.711 1.00 87.44 295 CYS A N 1
ATOM 2387 C CA . CYS A 1 295 ? -12.483 2.917 18.272 1.00 87.44 295 CYS A CA 1
ATOM 2388 C C . CYS A 1 295 ? -12.654 3.377 19.729 1.00 87.44 295 CYS A C 1
ATOM 2390 O O . CYS A 1 295 ? -13.772 3.735 20.122 1.00 87.44 295 CYS A O 1
ATOM 2392 N N . LEU A 1 296 ? -11.568 3.378 20.510 1.00 87.69 296 LEU A N 1
ATOM 2393 C CA . LEU A 1 296 ? -11.535 3.826 21.907 1.00 87.69 296 LEU A CA 1
ATOM 2394 C C . LEU A 1 296 ? -11.577 5.353 22.041 1.00 87.69 296 LEU A C 1
ATOM 2396 O O . LEU A 1 296 ? -12.193 5.863 22.975 1.00 87.69 296 LEU A O 1
ATOM 2400 N N . LEU A 1 297 ? -10.956 6.076 21.107 1.00 83.44 297 LEU A N 1
ATOM 2401 C CA . LEU A 1 297 ? -10.934 7.540 21.063 1.00 83.44 297 LEU A CA 1
ATOM 2402 C C . LEU A 1 297 ? -12.243 8.138 20.551 1.00 83.44 297 LEU A C 1
ATOM 2404 O O . LEU A 1 297 ? -12.634 9.226 20.971 1.00 83.44 297 LEU A O 1
ATOM 2408 N N . GLU A 1 298 ? -12.934 7.437 19.653 1.00 85.88 298 GLU A N 1
ATOM 2409 C CA . GLU A 1 298 ? -14.123 7.953 18.978 1.00 85.88 298 GLU A CA 1
ATOM 2410 C C . GLU A 1 298 ? -15.189 8.575 19.904 1.00 85.88 298 GLU A C 1
ATOM 2412 O O . GLU A 1 298 ? -15.656 9.666 19.568 1.00 85.88 298 GLU A O 1
ATOM 2417 N N . PRO A 1 299 ? -15.555 7.995 21.069 1.00 84.94 299 PRO A N 1
ATOM 2418 C CA . PRO A 1 299 ? -16.531 8.605 21.973 1.00 84.94 299 PRO A CA 1
ATOM 2419 C C . PRO A 1 299 ? -16.137 10.014 22.440 1.00 84.94 299 PRO A C 1
ATOM 2421 O O . PRO A 1 299 ? -17.009 10.861 22.622 1.00 84.94 299 PRO A O 1
ATOM 2424 N N . PHE A 1 300 ? -14.838 10.288 22.591 1.00 80.12 300 PHE A N 1
ATOM 2425 C CA . PHE A 1 300 ? -14.319 11.599 22.990 1.00 80.12 300 PHE A CA 1
ATOM 2426 C C . PHE A 1 300 ? -14.337 12.606 21.833 1.00 80.12 300 PHE A C 1
ATOM 2428 O O . PHE A 1 300 ? -14.615 13.784 22.044 1.00 80.12 300 PHE A O 1
ATOM 2435 N N . LEU A 1 301 ? -14.125 12.143 20.598 1.00 76.81 301 LEU A N 1
ATOM 2436 C CA . LEU A 1 301 ? -14.119 12.988 19.395 1.00 76.81 301 LEU A CA 1
ATOM 2437 C C . LEU A 1 301 ? -15.519 13.494 19.005 1.00 76.81 301 LEU A C 1
ATOM 2439 O O . LEU A 1 301 ? -15.651 14.494 18.294 1.00 76.81 301 LEU A O 1
ATOM 2443 N N . ARG A 1 302 ? -16.589 12.855 19.505 1.00 73.38 302 ARG A N 1
ATOM 2444 C CA . ARG A 1 302 ? -17.980 13.312 19.305 1.00 73.38 302 ARG A CA 1
ATOM 2445 C C . ARG A 1 302 ? -18.250 14.697 19.890 1.00 73.38 302 ARG A C 1
ATOM 2447 O O . ARG A 1 302 ? -19.183 15.362 19.453 1.00 73.38 302 ARG A O 1
ATOM 2454 N N . HIS A 1 303 ? -17.442 15.135 20.853 1.00 57.88 303 HIS A N 1
ATOM 2455 C CA . HIS A 1 303 ? -17.584 16.443 21.493 1.00 57.88 303 HIS A CA 1
ATOM 2456 C C . HIS A 1 303 ? -17.183 17.614 20.594 1.00 57.88 303 HIS A C 1
ATOM 2458 O O . HIS A 1 303 ? -17.588 18.741 20.863 1.00 57.88 303 HIS A O 1
ATOM 2464 N N . GLN A 1 304 ? -16.409 17.364 19.535 1.00 57.56 304 GLN A N 1
ATOM 2465 C CA . GLN A 1 304 ? -15.754 18.420 18.758 1.00 57.56 304 GLN A CA 1
ATOM 2466 C C . GLN A 1 304 ? -16.420 18.729 17.406 1.00 57.56 304 GLN A C 1
ATOM 2468 O O . GLN A 1 304 ? -16.168 19.789 16.842 1.00 57.56 304 GLN A O 1
ATOM 2473 N N . THR A 1 305 ? -17.286 17.863 16.863 1.00 53.28 305 THR A N 1
ATOM 2474 C CA . THR A 1 305 ? -17.850 18.048 15.507 1.00 53.28 305 THR A CA 1
ATOM 2475 C C . THR A 1 305 ? -19.368 17.873 15.491 1.00 53.28 305 THR A C 1
ATOM 2477 O O . THR A 1 305 ? -19.866 16.855 15.935 1.00 53.28 305 THR A O 1
ATOM 2480 N N . LEU A 1 306 ? -20.130 18.857 14.992 1.00 51.94 306 LEU A N 1
ATOM 2481 C CA . LEU A 1 306 ? -21.609 18.860 15.027 1.00 51.94 306 LEU A CA 1
ATOM 2482 C C . LEU A 1 306 ? -22.281 18.266 13.772 1.00 51.94 306 LEU A C 1
ATOM 2484 O O . LEU A 1 306 ? -23.443 17.875 13.851 1.00 51.94 306 LEU A O 1
ATOM 2488 N N . SER A 1 307 ? -21.600 18.193 12.620 1.00 52.94 307 SER A N 1
ATOM 2489 C CA . SER A 1 307 ? -22.264 17.897 11.335 1.00 52.94 307 SER A CA 1
ATOM 2490 C C . SER A 1 307 ? -22.287 16.420 10.915 1.00 52.94 307 SER A C 1
ATOM 2492 O O . SER A 1 307 ? -23.186 16.051 10.170 1.00 52.94 307 SER A O 1
ATOM 2494 N N . ASP A 1 308 ? -21.385 15.562 11.417 1.00 62.31 308 ASP A N 1
ATOM 2495 C CA . ASP A 1 308 ? -21.210 14.173 10.921 1.00 62.31 308 ASP A CA 1
ATOM 2496 C C . ASP A 1 308 ? -21.132 13.085 12.012 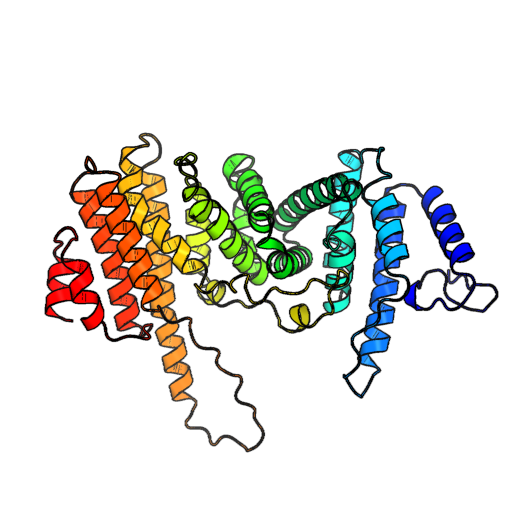1.00 62.31 308 ASP A C 1
ATOM 2498 O O . ASP A 1 308 ? -20.729 11.946 11.755 1.00 62.31 308 ASP A O 1
ATOM 2502 N N . VAL A 1 309 ? -21.537 13.402 13.247 1.00 67.25 309 VAL A N 1
ATOM 2503 C CA . VAL A 1 309 ? -21.374 12.518 14.422 1.00 67.25 309 VAL A CA 1
ATOM 2504 C C . VAL A 1 309 ? -21.988 11.135 14.211 1.00 67.25 309 VAL A C 1
ATOM 2506 O O . VAL A 1 309 ? -21.379 10.127 14.558 1.00 67.25 309 VAL A O 1
ATOM 2509 N N . ALA A 1 310 ? -23.189 11.067 13.635 1.00 64.44 310 ALA A N 1
ATOM 2510 C CA . ALA A 1 310 ? -23.918 9.809 13.486 1.00 64.44 310 ALA A CA 1
ATOM 2511 C C . ALA A 1 310 ? -23.269 8.865 12.458 1.00 64.44 310 ALA A C 1
ATOM 2513 O O . ALA A 1 310 ? -23.191 7.658 12.696 1.00 64.44 310 ALA A O 1
ATOM 2514 N N . ILE A 1 311 ? -22.780 9.411 11.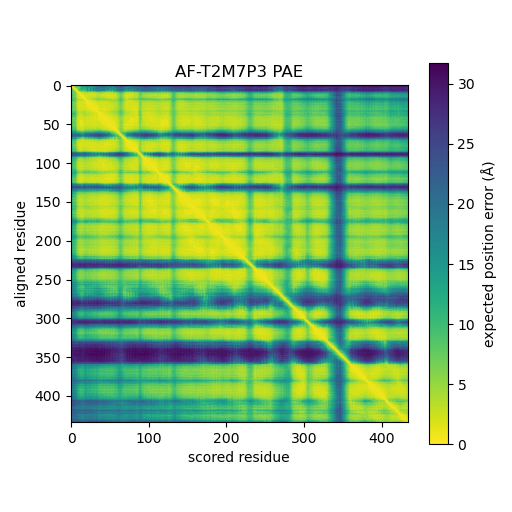338 1.00 65.12 311 ILE A N 1
ATOM 2515 C CA . ILE A 1 311 ? -22.128 8.640 10.269 1.00 65.12 311 ILE A CA 1
ATOM 2516 C C . ILE A 1 311 ? -20.781 8.119 10.770 1.00 65.12 311 ILE A C 1
ATOM 2518 O O . ILE A 1 311 ? -20.500 6.922 10.666 1.00 65.12 311 ILE A O 1
ATOM 2522 N N . LYS A 1 312 ? -19.989 8.986 11.416 1.00 76.38 312 LYS A N 1
ATOM 2523 C CA . LYS A 1 312 ? -18.730 8.584 12.052 1.00 76.38 312 LYS A CA 1
ATOM 2524 C C . LYS A 1 312 ? -18.980 7.507 13.109 1.00 76.38 312 LYS A C 1
ATOM 2526 O O . LYS A 1 312 ? -18.411 6.425 13.003 1.00 76.38 312 LYS A O 1
ATOM 2531 N N . LYS A 1 313 ? -19.918 7.718 14.040 1.00 81.12 313 LYS A N 1
ATOM 2532 C CA . LYS A 1 313 ? -20.272 6.731 15.078 1.00 81.12 313 LYS A CA 1
ATOM 2533 C C . LYS A 1 313 ? -20.586 5.351 14.505 1.00 81.12 313 LYS A C 1
ATOM 2535 O O . LYS A 1 313 ? -20.094 4.344 15.021 1.00 81.12 313 LYS A O 1
ATOM 2540 N N . LYS A 1 314 ? -21.406 5.296 13.449 1.00 86.44 314 LYS A N 1
ATOM 2541 C CA . LYS A 1 314 ? -21.749 4.042 12.767 1.00 86.44 314 LYS A CA 1
ATOM 2542 C C . LYS A 1 314 ? -20.497 3.368 12.201 1.00 86.44 314 LYS A C 1
ATOM 2544 O O . LYS A 1 314 ? -20.307 2.178 12.434 1.00 86.44 314 LYS A O 1
ATOM 2549 N N . SER A 1 315 ? -19.639 4.134 11.533 1.00 87.06 315 SER A N 1
ATOM 2550 C CA . SER A 1 315 ? -18.405 3.641 10.906 1.00 87.06 315 SER A CA 1
ATOM 2551 C C . SER A 1 315 ? -17.454 3.022 11.936 1.00 87.06 315 SER A C 1
ATOM 2553 O O . SER A 1 315 ? -17.052 1.871 11.798 1.00 87.06 315 SER A O 1
ATOM 2555 N N . TYR A 1 316 ? -17.165 3.729 13.033 1.00 89.06 316 TYR A N 1
ATOM 2556 C CA . TYR A 1 316 ? -16.291 3.211 14.096 1.00 89.06 316 TYR A CA 1
ATOM 2557 C C . TYR A 1 316 ? -16.916 2.033 14.855 1.00 89.06 316 TYR A C 1
ATOM 2559 O O . TYR A 1 316 ? -16.207 1.139 15.305 1.00 89.06 316 TYR A O 1
ATOM 2567 N N . SER A 1 317 ? -18.243 2.003 14.997 1.00 90.38 317 SER A N 1
ATOM 2568 C CA . SER A 1 317 ? -18.939 0.856 15.599 1.00 90.38 317 SER A CA 1
ATOM 2569 C C . SER A 1 317 ? -18.860 -0.384 14.702 1.00 90.38 317 SER A C 1
ATOM 2571 O O . SER A 1 317 ? -18.705 -1.495 15.205 1.00 90.38 317 SER A O 1
ATOM 2573 N N . MET A 1 318 ? -18.934 -0.198 13.379 1.00 91.44 318 MET A N 1
ATOM 2574 C CA . MET A 1 318 ? -18.723 -1.259 12.393 1.00 91.44 318 MET A CA 1
ATOM 2575 C C . MET A 1 318 ? -17.278 -1.767 12.435 1.00 91.44 318 MET A C 1
ATOM 2577 O O . MET A 1 318 ? -17.068 -2.976 12.452 1.00 91.44 318 MET A O 1
ATOM 2581 N N . LEU A 1 319 ? -16.298 -0.863 12.535 1.00 90.12 319 LEU A N 1
ATOM 2582 C CA . LEU A 1 319 ? -14.884 -1.219 12.682 1.00 90.12 319 LEU A CA 1
ATOM 2583 C C . LEU A 1 319 ? -14.634 -2.036 13.959 1.00 90.12 319 LEU A C 1
ATOM 2585 O O . LEU A 1 319 ? -14.049 -3.115 13.899 1.00 90.12 319 LEU A O 1
ATOM 2589 N N . HIS A 1 320 ? -15.166 -1.574 15.095 1.00 90.94 320 HIS A N 1
ATOM 2590 C CA . HIS A 1 320 ? -15.105 -2.297 16.369 1.00 90.94 320 HIS A CA 1
ATOM 2591 C C . HIS A 1 320 ? -15.698 -3.706 16.254 1.00 90.94 320 HIS A C 1
ATOM 2593 O O . HIS A 1 320 ? -15.073 -4.678 16.672 1.00 90.94 320 HIS A O 1
ATOM 2599 N N . TYR A 1 321 ? -16.874 -3.843 15.631 1.00 90.69 321 TYR A N 1
ATOM 2600 C CA . TYR A 1 321 ? -17.476 -5.151 15.361 1.00 90.69 321 TYR A CA 1
ATOM 2601 C C . TYR A 1 321 ? -16.583 -6.040 14.481 1.00 90.69 321 TYR A C 1
ATOM 2603 O O . TYR A 1 321 ? -16.453 -7.230 14.770 1.00 90.69 321 TYR A O 1
ATOM 2611 N N . GLY A 1 322 ? -15.941 -5.471 13.457 1.00 87.56 322 GLY A N 1
ATOM 2612 C CA . GLY A 1 322 ? -14.962 -6.165 12.620 1.00 87.56 322 GLY A CA 1
ATOM 2613 C C . GLY A 1 322 ? -13.845 -6.798 13.442 1.00 87.56 322 GLY A C 1
ATOM 2614 O O . GLY A 1 322 ? -13.596 -7.993 13.300 1.00 87.56 322 GLY A O 1
ATOM 2615 N N . PHE A 1 323 ? -13.257 -6.055 14.383 1.00 85.88 323 PHE A N 1
ATOM 2616 C CA . PHE A 1 323 ? -12.219 -6.591 15.270 1.00 85.88 323 PHE A CA 1
ATOM 2617 C C . PHE A 1 323 ? -12.717 -7.723 16.164 1.00 85.88 323 PHE A C 1
ATOM 2619 O O . PHE A 1 323 ? -12.046 -8.746 16.305 1.00 85.88 323 PHE A O 1
ATOM 2626 N N . LEU A 1 324 ? -13.905 -7.569 16.757 1.00 87.31 324 LEU A N 1
ATOM 2627 C CA . LEU A 1 324 ? -14.489 -8.633 17.577 1.00 87.31 324 LEU A CA 1
ATOM 2628 C C . LEU A 1 324 ? -14.741 -9.896 16.740 1.00 87.31 324 LEU A C 1
ATOM 2630 O O . LEU A 1 324 ? -14.492 -11.008 17.212 1.00 87.31 324 LEU A O 1
ATOM 2634 N N . LYS A 1 325 ? -15.207 -9.737 15.495 1.00 84.69 325 LYS A N 1
ATOM 2635 C CA . LYS A 1 325 ? -15.437 -10.847 14.564 1.00 84.69 325 LYS A CA 1
ATOM 2636 C C . LYS A 1 325 ? -14.129 -11.521 14.150 1.00 84.69 325 LYS A C 1
ATOM 2638 O O . LYS A 1 325 ? -14.084 -12.749 14.161 1.00 84.69 325 LYS A O 1
ATOM 2643 N N . PHE A 1 326 ? -13.089 -10.748 13.839 1.00 82.00 326 PHE A N 1
ATOM 2644 C CA . PHE A 1 326 ? -11.750 -11.249 13.516 1.00 82.00 326 PHE A CA 1
ATOM 2645 C C . PHE A 1 326 ? -11.206 -12.125 14.653 1.00 82.00 326 PHE A C 1
ATOM 2647 O O . PHE A 1 326 ? -11.043 -13.328 14.464 1.00 82.00 326 PHE A O 1
ATOM 2654 N N . MET A 1 327 ? -11.097 -11.579 15.872 1.00 80.00 327 MET A N 1
ATOM 2655 C CA . MET A 1 327 ? -10.630 -12.333 17.048 1.00 80.00 327 MET A CA 1
ATOM 2656 C C . MET A 1 327 ? -11.477 -13.583 17.325 1.00 80.00 327 MET A C 1
ATOM 2658 O O . MET A 1 327 ? -10.964 -14.621 17.729 1.00 80.00 327 MET A O 1
ATOM 2662 N N . SER A 1 328 ? -12.792 -13.512 17.100 1.00 79.62 328 SER A N 1
ATOM 2663 C CA . SER A 1 328 ? -13.667 -14.678 17.282 1.00 79.62 328 SER A CA 1
ATOM 2664 C C . SER A 1 328 ? -13.454 -15.761 16.218 1.00 79.62 328 SER A C 1
ATOM 2666 O O . SER A 1 328 ? -13.696 -16.937 16.492 1.00 79.62 328 SER A O 1
ATOM 2668 N N . SER A 1 329 ? -13.033 -15.373 15.013 1.00 75.19 329 SER A N 1
ATOM 2669 C CA . SER A 1 329 ? -12.797 -16.283 13.886 1.00 75.19 329 SER A CA 1
ATOM 2670 C C . SER A 1 329 ? -11.473 -17.032 14.042 1.00 75.19 329 SER A C 1
ATOM 2672 O O . SER A 1 329 ? -11.439 -18.233 13.790 1.00 75.19 329 SER A O 1
ATOM 2674 N N . GLU A 1 330 ? -10.439 -16.374 14.575 1.00 66.62 330 GLU A N 1
ATOM 2675 C CA . GLU A 1 330 ? -9.120 -16.965 14.872 1.00 66.62 330 GLU A CA 1
ATOM 2676 C C . GLU A 1 330 ? -9.201 -18.216 15.764 1.00 66.62 330 GLU A C 1
ATOM 2678 O O . GLU A 1 330 ? -8.562 -19.238 15.511 1.00 66.62 330 GLU A O 1
ATOM 2683 N N . LYS A 1 331 ? -10.100 -18.210 16.757 1.00 62.00 331 LYS A N 1
ATOM 2684 C CA . LYS A 1 331 ? -10.385 -19.394 17.586 1.00 62.00 331 LYS A CA 1
ATOM 2685 C C . LYS A 1 331 ? -10.813 -20.613 16.758 1.00 62.00 331 LYS A C 1
ATOM 2687 O O . LYS A 1 331 ? -10.497 -21.745 17.118 1.00 62.00 331 LYS A O 1
ATOM 2692 N N . SER A 1 332 ? -11.570 -20.398 15.683 1.00 50.38 332 SER A N 1
ATOM 2693 C CA . SER A 1 332 ? -12.067 -21.488 14.832 1.00 50.38 332 SER A CA 1
ATOM 2694 C C . SER A 1 332 ? -10.938 -22.121 14.019 1.00 50.38 332 SER A C 1
ATOM 2696 O O . SER A 1 332 ? -10.959 -23.330 13.815 1.00 50.38 332 SER A O 1
ATOM 2698 N N . ILE A 1 333 ? -9.938 -21.326 13.626 1.00 50.53 333 ILE A N 1
ATOM 2699 C CA . ILE A 1 333 ? -8.747 -21.780 12.895 1.00 50.53 333 ILE A CA 1
ATOM 2700 C C . ILE A 1 333 ? -7.864 -22.628 13.821 1.00 50.53 333 ILE A C 1
ATOM 2702 O O . ILE A 1 333 ? -7.554 -23.774 13.500 1.00 50.53 333 ILE A O 1
ATOM 2706 N N . SER A 1 334 ? -7.568 -22.129 15.027 1.00 47.59 334 SER A N 1
ATOM 2707 C CA . SER A 1 334 ? -6.794 -22.873 16.036 1.00 47.59 334 SER A CA 1
ATOM 2708 C C . SER A 1 334 ? -7.483 -24.177 16.480 1.00 47.59 334 SER A C 1
ATOM 2710 O O . SER A 1 334 ? -6.823 -25.195 16.676 1.00 47.59 334 SER A O 1
ATOM 2712 N N . ALA A 1 335 ? -8.818 -24.191 16.587 1.00 41.09 335 ALA A N 1
ATOM 2713 C CA . ALA A 1 335 ? -9.578 -25.392 16.946 1.00 41.09 335 ALA A CA 1
ATOM 2714 C C . ALA A 1 335 ? -9.708 -26.424 15.806 1.00 41.09 335 ALA A C 1
ATOM 2716 O O . ALA A 1 335 ? -9.885 -27.606 16.096 1.00 41.09 335 ALA A O 1
ATOM 2717 N N . MET A 1 336 ? -9.642 -26.011 14.533 1.00 43.56 336 MET A N 1
ATOM 2718 C CA . MET A 1 336 ? -9.609 -26.934 13.386 1.00 43.56 336 MET A CA 1
ATOM 2719 C C . MET A 1 336 ? -8.235 -27.596 13.233 1.00 43.56 336 MET A C 1
ATOM 2721 O O . MET A 1 336 ? -8.182 -28.811 13.074 1.00 43.56 336 MET A O 1
ATOM 2725 N N . ALA A 1 337 ? -7.143 -26.840 13.387 1.00 43.38 337 ALA A N 1
ATOM 2726 C CA . ALA A 1 337 ? -5.775 -27.365 13.291 1.00 43.38 337 ALA A CA 1
ATOM 2727 C C . ALA A 1 337 ? -5.456 -28.454 14.339 1.00 43.38 337 ALA A C 1
ATOM 2729 O O . ALA A 1 337 ? -4.659 -29.350 14.087 1.00 43.38 337 ALA A O 1
ATOM 2730 N N . LEU A 1 338 ? -6.111 -28.414 15.504 1.00 42.00 338 LEU A N 1
ATOM 2731 C CA . LEU A 1 338 ? -5.959 -29.421 16.564 1.00 42.00 338 LEU A CA 1
ATOM 2732 C C . LEU A 1 338 ? -6.743 -30.722 16.318 1.00 42.00 338 LEU A C 1
ATOM 2734 O O . LEU A 1 338 ? -6.510 -31.699 17.022 1.00 42.00 338 LEU A O 1
ATOM 2738 N N . ASN A 1 339 ? -7.687 -30.746 15.370 1.00 41.47 339 ASN A N 1
ATOM 2739 C CA . ASN A 1 339 ? -8.491 -31.941 15.078 1.00 41.47 339 ASN A CA 1
ATOM 2740 C C . ASN A 1 339 ? -7.940 -32.775 13.908 1.00 41.47 339 ASN A C 1
ATOM 2742 O O . ASN A 1 339 ? -8.344 -33.927 13.775 1.00 41.47 339 ASN A O 1
ATOM 2746 N N . ASP A 1 340 ? -7.021 -32.232 13.101 1.00 44.03 340 ASP A N 1
ATOM 2747 C CA . ASP A 1 340 ? -6.340 -32.963 12.016 1.00 44.03 340 ASP A CA 1
ATOM 2748 C C . ASP A 1 340 ? -5.009 -33.607 12.460 1.00 44.03 340 ASP A C 1
ATOM 2750 O O . ASP A 1 340 ? -4.392 -34.348 11.699 1.00 44.03 340 ASP A O 1
ATOM 2754 N N . SER A 1 341 ? -4.578 -33.412 13.713 1.00 43.69 341 SER A N 1
ATOM 2755 C CA . SER A 1 341 ? -3.322 -33.971 14.243 1.00 43.69 341 SER A CA 1
ATOM 2756 C C . SER A 1 341 ? -3.395 -35.442 14.697 1.00 43.69 341 SER A C 1
ATOM 2758 O O . SER A 1 341 ? -2.462 -35.918 15.338 1.00 43.69 341 SER A O 1
ATOM 2760 N N . ASP A 1 342 ? -4.484 -36.160 14.399 1.00 41.84 342 ASP A N 1
ATOM 2761 C CA . ASP A 1 342 ? -4.626 -37.607 14.669 1.00 41.84 342 ASP A CA 1
ATOM 2762 C C . ASP A 1 342 ? -4.204 -38.486 13.465 1.00 41.84 342 ASP A C 1
ATOM 2764 O O . ASP A 1 342 ? -4.321 -39.713 13.509 1.00 41.84 342 ASP A O 1
ATOM 2768 N N . GLY A 1 343 ? -3.693 -37.880 12.386 1.00 43.06 343 GLY A N 1
ATOM 2769 C CA . GLY A 1 343 ? -3.028 -38.588 11.289 1.00 43.06 343 GLY A CA 1
ATOM 2770 C C . GLY A 1 343 ? -1.546 -38.813 11.594 1.00 43.06 343 GLY A C 1
ATOM 2771 O O . GLY A 1 343 ? -0.825 -37.869 11.900 1.00 43.06 343 GLY A O 1
ATOM 2772 N N . GLU A 1 344 ? -1.087 -40.064 11.526 1.00 39.12 344 GLU A N 1
ATOM 2773 C CA . GLU A 1 344 ? 0.326 -40.441 11.651 1.00 39.12 344 GLU A CA 1
ATOM 2774 C C . GLU A 1 344 ? 1.197 -39.619 10.678 1.00 39.12 344 GLU A C 1
ATOM 2776 O O . GLU A 1 344 ? 1.116 -39.797 9.467 1.00 39.12 344 GLU A O 1
ATOM 2781 N N . ILE A 1 345 ? 2.017 -38.708 11.213 1.00 41.22 345 ILE A N 1
ATOM 2782 C CA . ILE A 1 345 ? 2.944 -37.870 10.440 1.00 41.22 345 ILE A CA 1
ATOM 2783 C C . ILE A 1 345 ? 4.070 -38.763 9.894 1.00 41.22 345 ILE A C 1
ATOM 2785 O O . ILE A 1 345 ? 4.816 -39.373 10.669 1.00 41.22 345 ILE A O 1
ATOM 2789 N N . GLU A 1 346 ? 4.201 -38.851 8.567 1.00 34.97 346 GLU A N 1
ATOM 2790 C CA . GLU A 1 346 ? 5.319 -39.541 7.917 1.00 34.97 346 GLU A CA 1
ATOM 2791 C C . GLU A 1 346 ? 6.643 -38.776 8.153 1.00 34.97 346 GLU A C 1
ATOM 2793 O O . GLU A 1 346 ? 6.671 -37.543 8.131 1.00 34.97 346 GLU A O 1
ATOM 2798 N N . PRO A 1 347 ? 7.777 -39.470 8.380 1.00 33.44 347 PRO A N 1
ATOM 2799 C CA . PRO A 1 347 ? 9.051 -38.809 8.634 1.00 33.44 347 PRO A CA 1
ATOM 2800 C C . PRO A 1 347 ? 9.575 -38.153 7.350 1.00 33.44 347 PRO A C 1
ATOM 2802 O O . PRO A 1 347 ? 10.138 -38.828 6.489 1.00 33.44 347 PRO A O 1
ATOM 2805 N N . GLY A 1 348 ? 9.406 -36.835 7.236 1.00 41.84 348 GLY A N 1
ATOM 2806 C CA . GLY A 1 348 ? 9.873 -36.043 6.094 1.00 41.84 348 GLY A CA 1
ATOM 2807 C C . GLY A 1 348 ? 9.054 -34.782 5.815 1.00 41.84 348 GLY A C 1
ATOM 2808 O O . GLY A 1 348 ? 9.555 -33.891 5.136 1.00 41.84 348 GLY A O 1
ATOM 2809 N N . GLU A 1 349 ? 7.842 -34.667 6.362 1.00 33.66 349 GLU A N 1
ATOM 2810 C CA . GLU A 1 349 ? 7.069 -33.426 6.291 1.00 33.66 349 GLU A CA 1
ATOM 2811 C C . GLU A 1 349 ? 7.600 -32.434 7.332 1.00 33.66 349 GLU A C 1
ATOM 2813 O O . GLU A 1 349 ? 7.458 -32.616 8.543 1.00 33.66 349 GLU A O 1
ATOM 2818 N N . LEU A 1 350 ? 8.281 -31.391 6.850 1.00 35.78 350 LEU A N 1
ATOM 2819 C CA . LEU A 1 350 ? 8.534 -30.193 7.637 1.00 35.78 350 LEU A CA 1
ATOM 2820 C C . LEU A 1 350 ? 7.167 -29.655 8.057 1.00 35.78 350 LEU A C 1
ATOM 2822 O O . LEU A 1 350 ? 6.334 -29.364 7.202 1.00 35.78 350 LEU A O 1
ATOM 2826 N N . LEU A 1 351 ? 6.935 -29.553 9.367 1.00 37.00 351 LEU A N 1
ATOM 2827 C CA . LEU A 1 351 ? 5.845 -28.741 9.886 1.00 37.00 351 LEU A CA 1
ATOM 2828 C C . LEU A 1 351 ? 6.028 -27.360 9.254 1.00 37.00 351 LEU A C 1
ATOM 2830 O O . LEU A 1 351 ? 7.016 -26.693 9.559 1.00 37.00 351 LEU A O 1
ATOM 2834 N N . GLU A 1 352 ? 5.124 -26.948 8.361 1.00 37.72 352 GLU A N 1
ATOM 2835 C CA . GLU A 1 352 ? 4.950 -25.522 8.119 1.00 37.72 352 GLU A CA 1
ATOM 2836 C C . GLU A 1 352 ? 4.750 -24.930 9.511 1.00 37.72 352 GLU A C 1
ATOM 2838 O O . GLU A 1 352 ? 3.825 -25.327 10.231 1.00 37.72 352 GLU A O 1
ATOM 2843 N N . GLU A 1 353 ? 5.699 -24.105 9.960 1.00 35.94 353 GLU A N 1
ATOM 2844 C CA . GLU A 1 353 ? 5.545 -23.364 11.197 1.00 35.94 353 GLU A CA 1
ATOM 2845 C C . GLU A 1 353 ? 4.221 -22.622 11.041 1.00 35.94 353 GLU A C 1
ATOM 2847 O O . GLU A 1 353 ? 4.097 -21.691 10.246 1.00 35.94 353 GLU A O 1
ATOM 2852 N N . ASN A 1 354 ? 3.182 -23.102 11.731 1.00 40.31 354 ASN A N 1
ATOM 2853 C CA . ASN A 1 354 ? 1.971 -22.336 11.954 1.00 40.31 354 ASN A CA 1
ATOM 2854 C C . ASN A 1 354 ? 2.425 -21.155 12.808 1.00 40.31 354 ASN A C 1
ATOM 2856 O O . ASN A 1 354 ? 2.339 -21.206 14.038 1.00 40.31 354 ASN A O 1
ATOM 2860 N N . ASP A 1 355 ? 2.990 -20.148 12.142 1.00 40.94 355 ASP A N 1
ATOM 2861 C CA . ASP A 1 355 ? 3.383 -18.868 12.693 1.00 40.94 355 ASP A CA 1
ATOM 2862 C C . ASP A 1 355 ? 2.117 -18.263 13.271 1.00 40.94 355 ASP A C 1
ATOM 2864 O O . ASP A 1 355 ? 1.261 -17.723 12.568 1.00 40.94 355 ASP A O 1
ATOM 2868 N N . GLY A 1 356 ? 1.962 -18.530 14.562 1.00 44.62 356 GLY A N 1
ATOM 2869 C CA . GLY A 1 356 ? 0.707 -18.447 15.265 1.00 44.62 356 GLY A CA 1
ATOM 2870 C C . GLY A 1 356 ? 0.133 -17.046 15.212 1.00 44.62 356 GLY A C 1
ATOM 2871 O O . GLY A 1 356 ? 0.859 -16.060 15.278 1.00 44.62 356 GLY A O 1
ATOM 2872 N N . VAL A 1 357 ? -1.197 -17.010 15.140 1.00 51.19 357 VAL A N 1
ATOM 2873 C CA . VAL A 1 357 ? -2.073 -15.911 15.553 1.00 51.19 357 VAL A CA 1
ATOM 2874 C C . VAL A 1 357 ? -1.330 -14.918 16.448 1.00 51.19 357 VAL A C 1
ATOM 2876 O O . VAL A 1 357 ? -0.940 -15.293 17.556 1.00 51.19 357 VAL A O 1
ATOM 2879 N N . ASP A 1 358 ? -1.159 -13.672 15.998 1.00 56.72 358 ASP A N 1
ATOM 2880 C CA . ASP A 1 358 ? -0.565 -12.617 16.822 1.00 56.72 358 ASP A CA 1
ATOM 2881 C C . ASP A 1 358 ? -1.391 -12.464 18.110 1.00 56.72 358 ASP A C 1
ATOM 2883 O O . ASP A 1 358 ? -2.483 -11.884 18.132 1.00 56.72 358 ASP A O 1
ATOM 2887 N N . LEU A 1 359 ? -0.899 -13.058 19.199 1.00 63.09 359 LEU A N 1
ATOM 2888 C CA . LEU A 1 359 ? -1.540 -13.006 20.507 1.00 63.09 359 LEU A CA 1
ATOM 2889 C C . LEU A 1 359 ? -1.455 -11.572 21.038 1.00 63.09 359 LEU A C 1
ATOM 2891 O O . LEU A 1 359 ? -0.410 -10.932 20.929 1.00 63.09 359 LEU A O 1
ATOM 2895 N N . LEU A 1 360 ? -2.524 -11.083 21.680 1.00 73.75 360 LEU A N 1
ATOM 2896 C CA . LEU A 1 360 ? -2.468 -9.817 22.413 1.00 73.75 360 LEU A CA 1
ATOM 2897 C C . LEU A 1 360 ? -1.461 -9.962 23.550 1.00 73.75 360 LEU A C 1
ATOM 2899 O O . LEU A 1 360 ? -1.737 -10.643 24.549 1.00 73.75 360 LEU A O 1
ATOM 2903 N N . LYS A 1 361 ? -0.323 -9.279 23.408 1.00 77.75 361 LYS A N 1
ATOM 2904 C CA . LYS A 1 361 ? 0.703 -9.225 24.439 1.00 77.75 361 LYS A CA 1
ATOM 2905 C C . LYS A 1 361 ? 0.229 -8.329 25.570 1.00 77.75 361 LYS A C 1
ATOM 2907 O O . LYS A 1 361 ? -0.602 -7.423 25.419 1.00 77.75 361 LYS A O 1
ATOM 2912 N N . LYS A 1 362 ? 0.816 -8.519 26.749 1.00 79.00 362 LYS A N 1
ATOM 2913 C CA . LYS A 1 362 ? 0.538 -7.652 27.907 1.00 79.00 362 LYS A CA 1
ATOM 2914 C C . LYS A 1 362 ? 0.840 -6.177 27.615 1.00 79.00 362 LYS A C 1
ATOM 2916 O O . LYS A 1 362 ? 0.114 -5.309 28.099 1.00 79.00 362 LYS A O 1
ATOM 2921 N N . SER A 1 363 ? 1.896 -5.897 26.850 1.00 80.44 363 SER A N 1
ATOM 2922 C CA . SER A 1 363 ? 2.272 -4.543 26.415 1.00 80.44 363 SER A CA 1
ATOM 2923 C C . SER A 1 363 ? 1.140 -3.841 25.675 1.00 80.44 363 SER A C 1
ATOM 2925 O O . SER A 1 363 ? 0.867 -2.675 25.948 1.00 80.44 363 SER A O 1
ATOM 2927 N N . ASP A 1 364 ? 0.445 -4.571 24.811 1.00 79.44 364 ASP A N 1
ATOM 2928 C CA . ASP A 1 364 ? -0.545 -4.032 23.879 1.00 79.44 364 ASP A CA 1
ATOM 2929 C C . ASP A 1 364 ? -1.817 -3.654 24.635 1.00 79.44 364 ASP A C 1
ATOM 2931 O O . ASP A 1 364 ? -2.372 -2.565 24.483 1.00 79.44 364 ASP A O 1
ATOM 2935 N N . VAL A 1 365 ? -2.229 -4.513 25.571 1.00 82.94 365 VAL A N 1
ATOM 2936 C CA . VAL A 1 365 ? -3.355 -4.220 26.462 1.00 82.94 365 VAL A CA 1
ATOM 2937 C C . VAL A 1 365 ? -3.049 -3.033 27.377 1.00 82.94 365 VAL A C 1
ATOM 2939 O O . VAL A 1 365 ? -3.918 -2.189 27.605 1.00 82.94 365 VAL A O 1
ATOM 2942 N N . LEU A 1 366 ? -1.819 -2.933 27.889 1.00 85.12 366 LEU A N 1
ATOM 2943 C CA . LEU A 1 366 ? -1.397 -1.781 28.689 1.00 85.12 366 LEU A CA 1
ATOM 2944 C C . LEU A 1 366 ? -1.341 -0.492 27.861 1.00 85.12 366 LEU A C 1
ATOM 2946 O O . LEU A 1 366 ? -1.700 0.568 28.377 1.00 85.12 366 LEU A O 1
ATOM 2950 N N . PHE A 1 367 ? -0.946 -0.571 26.590 1.00 84.50 367 PHE A N 1
ATOM 2951 C CA . PHE A 1 367 ? -1.002 0.551 25.658 1.00 84.50 367 PHE A CA 1
ATOM 2952 C C . PHE A 1 367 ? -2.445 1.047 25.481 1.00 84.50 367 PHE A C 1
ATOM 2954 O O . PHE A 1 367 ? -2.722 2.210 25.776 1.00 84.50 367 PHE A O 1
ATOM 2961 N N . LEU A 1 368 ? -3.388 0.163 25.134 1.00 86.00 368 LEU A N 1
ATOM 2962 C CA . LEU A 1 368 ? -4.805 0.522 24.962 1.00 86.00 368 LEU A CA 1
ATOM 2963 C C . LEU A 1 368 ? -5.441 1.070 26.254 1.00 86.00 368 LEU A C 1
ATOM 2965 O O . LEU A 1 368 ? -6.234 2.014 26.222 1.00 86.00 368 LEU A O 1
ATOM 2969 N N . LEU A 1 369 ? -5.068 0.522 27.414 1.00 87.62 369 LEU A N 1
ATOM 2970 C CA . LEU A 1 369 ? -5.473 1.053 28.719 1.00 87.62 369 LEU A CA 1
ATOM 2971 C C . LEU A 1 369 ? -4.972 2.483 28.939 1.00 87.62 369 LEU A C 1
ATOM 2973 O O . LEU A 1 369 ? -5.723 3.343 29.408 1.00 87.62 369 LEU A O 1
ATOM 2977 N N . ASN A 1 370 ? -3.708 2.739 28.606 1.00 86.75 370 ASN A N 1
ATOM 2978 C CA . ASN A 1 370 ? -3.107 4.060 28.730 1.00 86.75 370 ASN A CA 1
ATOM 2979 C C . ASN A 1 370 ? -3.735 5.067 27.766 1.00 86.75 370 ASN A C 1
ATOM 2981 O O . ASN A 1 370 ? -3.929 6.211 28.175 1.00 86.75 370 ASN A O 1
ATOM 2985 N N . VAL A 1 371 ? -4.104 4.655 26.548 1.00 84.44 371 VAL A N 1
ATOM 2986 C CA . VAL A 1 371 ? -4.879 5.484 25.608 1.00 84.44 371 VAL A CA 1
ATOM 2987 C C . VAL A 1 371 ? -6.152 5.980 26.291 1.00 84.44 371 VAL A C 1
ATOM 2989 O O . VAL A 1 371 ? -6.329 7.186 26.441 1.00 84.44 371 VAL A O 1
ATOM 2992 N N . VAL A 1 372 ? -6.991 5.078 26.816 1.00 88.06 372 VAL A N 1
ATOM 2993 C CA . VAL A 1 372 ? -8.255 5.462 27.477 1.00 88.06 372 VAL A CA 1
ATOM 2994 C C . VAL A 1 372 ? -8.010 6.384 28.675 1.00 88.06 372 VAL A C 1
ATOM 2996 O O . VAL A 1 372 ? -8.686 7.405 28.813 1.00 88.06 372 VAL A O 1
ATOM 2999 N N . LYS A 1 373 ? -7.027 6.070 29.532 1.00 88.38 373 LYS A N 1
ATOM 3000 C CA . LYS A 1 373 ? -6.687 6.914 30.693 1.00 88.38 373 LYS A CA 1
ATOM 3001 C C . LYS A 1 373 ? -6.256 8.321 30.272 1.00 88.38 373 LYS A C 1
ATOM 3003 O O . LYS A 1 373 ? -6.759 9.296 30.831 1.00 88.38 373 LYS A O 1
ATOM 3008 N N . LYS A 1 374 ? -5.364 8.432 29.283 1.00 87.44 374 LYS A N 1
ATOM 3009 C CA . LYS A 1 374 ? -4.899 9.720 28.750 1.00 87.44 374 LYS A CA 1
ATOM 3010 C C . LYS A 1 374 ? -6.046 10.512 28.131 1.00 87.44 374 LYS A C 1
ATOM 3012 O O . LYS A 1 374 ? -6.155 11.703 28.398 1.00 87.44 374 LYS A O 1
ATOM 3017 N N . SER A 1 375 ? -6.941 9.876 27.379 1.00 84.00 375 SER A N 1
ATOM 3018 C CA . SER A 1 375 ? -8.096 10.555 26.775 1.00 84.00 375 SER A CA 1
ATOM 3019 C C . SER A 1 375 ? -9.072 11.093 27.816 1.00 84.00 375 SER A C 1
ATOM 3021 O O . SER A 1 375 ? -9.544 12.218 27.684 1.00 84.00 375 SER A O 1
ATOM 3023 N N . ILE A 1 376 ? -9.332 10.342 28.891 1.00 86.75 376 ILE A N 1
ATOM 3024 C CA . ILE A 1 376 ? -10.168 10.819 30.006 1.00 86.75 376 ILE A CA 1
ATOM 3025 C C . ILE A 1 376 ? -9.538 12.048 30.676 1.00 86.75 376 ILE A C 1
ATOM 3027 O O . ILE A 1 376 ? -10.255 12.977 31.041 1.00 86.75 376 ILE A O 1
ATOM 3031 N N . GLN A 1 377 ? -8.211 12.062 30.828 1.00 86.38 377 GLN A N 1
ATOM 3032 C CA . GLN A 1 377 ? -7.480 13.205 31.386 1.00 86.38 377 GLN A CA 1
ATOM 3033 C C . GLN A 1 377 ? -7.461 14.408 30.434 1.00 86.38 377 GLN A C 1
ATOM 3035 O O . GLN A 1 377 ? -7.620 15.537 30.889 1.00 86.38 377 GLN A O 1
ATOM 3040 N N . LYS A 1 378 ? -7.293 14.169 29.127 1.00 84.62 378 LYS A N 1
ATOM 3041 C CA . LYS A 1 378 ? -7.260 15.201 28.080 1.00 84.62 378 LYS A CA 1
ATOM 3042 C C . LYS A 1 378 ? -8.621 15.871 27.879 1.00 84.62 378 LYS A C 1
ATOM 3044 O O . LYS A 1 378 ? -8.677 17.071 27.634 1.00 84.62 378 LYS A O 1
ATOM 3049 N N . TYR A 1 379 ? -9.711 15.119 28.025 1.00 83.12 379 TYR A N 1
ATOM 3050 C CA . TYR A 1 379 ? -11.081 15.607 27.852 1.00 83.12 379 TYR A CA 1
ATOM 3051 C C . TYR A 1 379 ? -11.889 15.477 29.157 1.00 83.12 379 TYR A C 1
ATOM 3053 O O . TYR A 1 379 ? -12.810 14.655 29.238 1.00 83.12 379 TYR A O 1
ATOM 3061 N N . PRO A 1 380 ? -11.585 16.281 30.196 1.00 81.94 380 PRO A N 1
ATOM 3062 C CA . PRO A 1 380 ? -12.270 16.186 31.487 1.00 81.94 380 PRO A CA 1
ATOM 3063 C C . PRO A 1 380 ? -13.767 16.515 31.376 1.00 81.94 380 PRO A C 1
ATOM 3065 O O . PRO A 1 380 ? -14.582 15.866 32.038 1.00 81.94 380 PRO A O 1
ATOM 3068 N N . ASP A 1 381 ? -14.124 17.435 30.473 1.00 83.38 381 ASP A N 1
ATOM 3069 C CA . ASP A 1 381 ? -15.497 17.873 30.185 1.00 83.38 381 ASP A CA 1
ATOM 3070 C C . ASP A 1 381 ? -16.279 16.897 29.282 1.00 83.38 381 ASP A C 1
ATOM 3072 O O . ASP A 1 381 ? -17.425 17.160 28.900 1.00 83.38 381 ASP A O 1
ATOM 3076 N N . ALA A 1 382 ? -15.683 15.753 28.920 1.00 82.62 382 ALA A N 1
ATOM 3077 C CA . ALA A 1 382 ? -16.394 14.711 28.192 1.00 82.62 382 ALA A CA 1
ATOM 3078 C C . ALA A 1 382 ? -17.612 14.209 28.990 1.00 82.62 382 ALA A C 1
ATOM 3080 O O . ALA A 1 382 ? -17.539 14.046 30.209 1.00 82.62 382 ALA A O 1
ATOM 3081 N N . LEU A 1 383 ? -18.729 13.924 28.304 1.00 85.50 383 LEU A N 1
ATOM 3082 C CA . LEU A 1 383 ? -19.916 13.345 28.943 1.00 85.50 383 LEU A CA 1
ATOM 3083 C C . LEU A 1 383 ? -19.528 12.007 29.585 1.00 85.50 383 LEU A C 1
ATOM 3085 O O . LEU A 1 383 ? -18.833 11.202 28.965 1.00 85.50 383 LEU A O 1
ATOM 3089 N N . GLU A 1 384 ? -20.012 11.745 30.800 1.00 86.88 384 GLU A N 1
ATOM 3090 C CA . GLU A 1 384 ? -19.716 10.488 31.504 1.00 86.88 384 GLU A CA 1
ATOM 3091 C C . GLU A 1 384 ? -20.132 9.255 30.689 1.00 86.88 384 GLU A C 1
ATOM 3093 O O . GLU A 1 384 ? -19.434 8.247 30.703 1.00 86.88 384 GLU A O 1
ATOM 3098 N N . GLU A 1 385 ? -21.199 9.352 29.892 1.00 87.38 385 GLU A N 1
ATOM 3099 C CA . GLU A 1 385 ? -21.612 8.296 28.961 1.00 87.38 385 GLU A CA 1
ATOM 3100 C C . GLU A 1 385 ? -20.530 7.968 27.919 1.00 87.38 385 GLU A C 1
ATOM 3102 O O . GLU A 1 385 ? -20.296 6.800 27.628 1.00 87.38 385 GLU A O 1
ATOM 3107 N N . HIS A 1 386 ? -19.815 8.970 27.396 1.00 87.25 386 HIS A N 1
ATOM 3108 C CA . HIS A 1 386 ? -18.730 8.757 26.431 1.00 87.25 386 HIS A CA 1
ATOM 3109 C C . HIS A 1 386 ? -17.499 8.130 27.091 1.00 87.25 386 HIS A C 1
ATOM 3111 O O . HIS A 1 386 ? -16.880 7.233 26.514 1.00 87.25 386 HIS A O 1
ATOM 3117 N N . LYS A 1 387 ? -17.175 8.552 28.322 1.00 88.62 387 LYS A N 1
ATOM 3118 C CA . LYS A 1 387 ? -16.102 7.941 29.124 1.00 88.62 387 LYS A CA 1
ATOM 3119 C C . LYS A 1 387 ? -16.407 6.466 29.403 1.00 88.62 387 LYS A C 1
ATOM 3121 O O . LYS A 1 387 ? -15.531 5.618 29.252 1.00 88.62 387 LYS A O 1
ATOM 3126 N N . GLN A 1 388 ? -17.651 6.155 29.771 1.00 90.44 388 GLN A N 1
ATOM 3127 C CA . GLN A 1 388 ? -18.111 4.782 29.993 1.00 90.44 388 GLN A CA 1
ATOM 3128 C C . GLN A 1 388 ? -18.117 3.959 28.698 1.00 90.44 388 GLN A C 1
ATOM 3130 O O . GLN A 1 388 ? -17.672 2.815 28.718 1.00 90.44 388 GLN A O 1
ATOM 3135 N N . GLU A 1 389 ? -18.542 4.532 27.569 1.00 90.69 389 GLU A N 1
ATOM 3136 C CA . GLU A 1 389 ? -18.544 3.849 26.269 1.00 90.69 389 GLU A CA 1
ATOM 3137 C C . GLU A 1 389 ? -17.130 3.441 25.827 1.00 90.69 389 GLU A C 1
ATOM 3139 O O . GLU A 1 389 ? -16.935 2.316 25.368 1.00 90.69 389 GLU A O 1
ATOM 3144 N N . ALA A 1 390 ? -16.129 4.310 26.003 1.00 90.25 390 ALA A N 1
ATOM 3145 C CA . ALA A 1 390 ? -14.735 3.981 25.693 1.00 90.25 390 ALA A CA 1
ATOM 3146 C C . ALA A 1 390 ? -14.211 2.813 26.548 1.00 90.25 390 ALA A C 1
ATOM 3148 O O . ALA A 1 390 ? -13.579 1.890 26.029 1.00 90.25 390 ALA A O 1
ATOM 3149 N N . VAL A 1 391 ? -14.528 2.816 27.849 1.00 91.31 391 VAL A N 1
ATOM 3150 C CA . VAL A 1 391 ? -14.198 1.709 28.760 1.00 91.31 391 VAL A CA 1
ATOM 3151 C C . VAL A 1 391 ? -14.905 0.424 28.327 1.00 91.31 391 VAL A C 1
ATOM 3153 O O . VAL A 1 391 ? -14.265 -0.620 28.235 1.00 91.31 391 VAL A O 1
ATOM 3156 N N . ASP A 1 392 ? -16.196 0.479 28.004 1.00 92.19 392 ASP A N 1
ATOM 3157 C CA . ASP A 1 392 ? -16.952 -0.703 27.589 1.00 92.19 392 ASP A CA 1
ATOM 3158 C C . ASP A 1 392 ? -16.432 -1.297 26.272 1.00 92.19 392 ASP A C 1
ATOM 3160 O O . ASP A 1 392 ? -16.336 -2.521 26.165 1.00 92.19 392 ASP A O 1
ATOM 3164 N N . LYS A 1 393 ? -16.026 -0.473 25.295 1.00 91.69 393 LYS A N 1
ATOM 3165 C CA . LYS A 1 393 ? -15.384 -0.955 24.057 1.00 91.69 393 LYS A CA 1
ATOM 3166 C C . LYS A 1 393 ? -14.077 -1.703 24.349 1.00 91.69 393 LYS A C 1
ATOM 3168 O O . LYS A 1 393 ? -13.901 -2.818 23.857 1.00 91.69 393 LYS A O 1
ATOM 3173 N N . LEU A 1 394 ? -13.200 -1.149 25.193 1.00 91.19 394 LEU A N 1
ATOM 3174 C CA . LEU A 1 394 ? -11.962 -1.823 25.611 1.00 91.19 394 LEU A CA 1
ATOM 3175 C C . LEU A 1 394 ? -12.262 -3.172 26.272 1.00 91.19 394 LEU A C 1
ATOM 3177 O O . LEU A 1 394 ? -11.667 -4.196 25.948 1.00 91.19 394 LEU A O 1
ATOM 3181 N N . LEU A 1 395 ? -13.222 -3.186 27.190 1.00 90.94 395 LEU A N 1
ATOM 3182 C CA . LEU A 1 395 ? -13.591 -4.388 27.926 1.00 90.94 395 LEU A CA 1
ATOM 3183 C C . LEU A 1 395 ? -14.217 -5.465 27.031 1.00 90.94 395 LEU A C 1
ATOM 3185 O O . LEU A 1 395 ? -13.973 -6.648 27.265 1.00 90.94 395 LEU A O 1
ATOM 3189 N N . GLN A 1 396 ? -14.972 -5.087 25.997 1.00 91.38 396 GLN A N 1
ATOM 3190 C CA . GLN A 1 396 ? -15.477 -6.026 24.989 1.00 91.38 396 GLN A CA 1
ATOM 3191 C C . GLN A 1 396 ? -14.338 -6.684 24.204 1.00 91.38 396 GLN A C 1
ATOM 3193 O O . GLN A 1 396 ? -14.342 -7.906 24.066 1.00 91.38 396 GLN A O 1
ATOM 3198 N N . ILE A 1 397 ? -13.348 -5.902 23.754 1.00 88.31 397 ILE A N 1
ATOM 3199 C CA . ILE A 1 397 ? -12.144 -6.424 23.081 1.00 88.31 397 ILE A CA 1
ATOM 3200 C C . ILE A 1 397 ? -11.467 -7.462 23.974 1.00 88.31 397 ILE A C 1
ATOM 3202 O O . ILE A 1 397 ? -11.246 -8.597 23.559 1.00 88.31 397 ILE A O 1
ATOM 3206 N N . LEU A 1 398 ? -11.229 -7.111 25.238 1.00 87.50 398 LEU A N 1
ATOM 3207 C CA . LEU A 1 398 ? -10.564 -7.993 26.191 1.00 87.50 398 LEU A CA 1
ATOM 3208 C C . LEU A 1 398 ? -11.377 -9.254 26.532 1.00 87.50 398 LEU A C 1
ATOM 3210 O O . LEU A 1 398 ? -10.814 -10.332 26.740 1.00 87.50 398 LEU A O 1
ATOM 3214 N N . GLN A 1 399 ? -12.702 -9.166 26.607 1.00 88.06 399 GLN A N 1
ATOM 3215 C CA . GLN A 1 399 ? -13.538 -10.349 26.821 1.00 88.06 399 GLN A CA 1
ATOM 3216 C C . GLN A 1 399 ? -13.503 -11.300 25.629 1.00 88.06 399 GLN A C 1
ATOM 3218 O O . GLN A 1 399 ? -13.391 -12.511 25.831 1.00 88.06 399 GLN A O 1
ATOM 3223 N N . VAL A 1 400 ? -13.586 -10.766 24.409 1.00 86.88 400 VAL A N 1
ATOM 3224 C CA . VAL A 1 400 ? -13.525 -11.575 23.190 1.00 86.88 400 VAL A CA 1
ATOM 3225 C C . VAL A 1 400 ? -12.142 -12.192 23.034 1.00 86.88 400 VAL A C 1
ATOM 3227 O O . VAL A 1 400 ? -12.067 -13.401 22.845 1.00 86.88 400 VAL A O 1
ATOM 3230 N N . ALA A 1 401 ? -11.066 -11.429 23.245 1.00 81.56 401 ALA A N 1
ATOM 3231 C CA . ALA A 1 401 ? -9.699 -11.952 23.249 1.00 81.56 401 ALA A CA 1
ATOM 3232 C C . ALA A 1 401 ? -9.526 -13.091 24.271 1.00 81.56 401 ALA A C 1
ATOM 3234 O O . ALA A 1 401 ? -9.013 -14.157 23.935 1.00 81.56 401 ALA A O 1
ATOM 3235 N N . LYS A 1 402 ? -10.061 -12.928 25.495 1.00 82.81 402 LYS A N 1
ATOM 3236 C CA . LYS A 1 402 ? -10.072 -13.993 26.516 1.00 82.81 402 LYS A CA 1
ATOM 3237 C C . LYS A 1 402 ? -10.785 -15.248 26.028 1.00 82.81 402 LYS A C 1
ATOM 3239 O O . LYS A 1 402 ? -10.308 -16.357 26.242 1.00 82.81 402 LYS A O 1
ATOM 3244 N N . TRP A 1 403 ? -11.975 -15.075 25.459 1.00 82.25 403 TRP A N 1
ATOM 3245 C CA . TRP A 1 403 ? -12.814 -16.179 25.003 1.00 82.25 403 TRP A CA 1
ATOM 3246 C C . TRP A 1 403 ? -12.218 -16.896 23.786 1.00 82.25 403 TRP A C 1
ATOM 3248 O O . TRP A 1 403 ? -12.379 -18.115 23.660 1.00 82.25 403 TRP A O 1
ATOM 3258 N N . ALA A 1 404 ? -11.547 -16.146 22.914 1.00 79.94 404 ALA A N 1
ATOM 3259 C CA . ALA A 1 404 ? -10.856 -16.635 21.731 1.00 79.94 404 ALA A CA 1
ATOM 3260 C C . ALA A 1 404 ? -9.530 -17.337 22.054 1.00 79.94 404 ALA A C 1
ATOM 3262 O O . ALA A 1 404 ? -9.083 -18.159 21.266 1.00 79.94 404 ALA A O 1
ATOM 3263 N N . GLY A 1 405 ? -8.948 -17.075 23.229 1.00 73.75 405 GLY A N 1
ATOM 3264 C CA . GLY A 1 405 ? -7.631 -17.594 23.600 1.00 73.75 405 GLY A CA 1
ATOM 3265 C C . GLY A 1 405 ? -6.477 -16.746 23.065 1.00 73.75 405 GLY A C 1
ATOM 3266 O O . GLY A 1 405 ? -5.339 -17.191 23.098 1.00 73.75 405 GLY A O 1
ATOM 3267 N N . CYS A 1 406 ? -6.744 -15.517 22.621 1.00 73.31 406 CYS A N 1
ATOM 3268 C CA . CYS A 1 406 ? -5.756 -14.612 22.031 1.00 73.31 406 CYS A CA 1
ATOM 3269 C C . CYS A 1 406 ? -4.910 -13.872 23.090 1.00 73.31 406 CYS A C 1
ATOM 3271 O O . CYS A 1 406 ? -4.637 -12.690 22.916 1.00 73.31 406 CYS A O 1
ATOM 3273 N N . TYR A 1 407 ? -4.540 -14.515 24.204 1.00 73.06 407 TYR A N 1
ATOM 3274 C CA . TYR A 1 407 ? -3.698 -13.927 25.258 1.00 73.06 407 TYR A CA 1
ATOM 3275 C C . TYR A 1 407 ? -2.429 -14.739 25.486 1.00 73.06 407 TYR A C 1
ATOM 3277 O O . TYR A 1 407 ? -2.499 -15.960 25.613 1.00 73.06 407 TYR A O 1
ATOM 3285 N N . ASP A 1 408 ? -1.307 -14.050 25.692 1.00 72.31 408 ASP A N 1
ATOM 3286 C CA . ASP A 1 408 ? -0.059 -14.651 26.186 1.00 72.31 408 ASP A CA 1
ATOM 3287 C C . ASP A 1 408 ? 0.099 -14.546 27.726 1.00 72.31 408 ASP A C 1
ATOM 3289 O O . ASP A 1 408 ? 1.057 -15.065 28.301 1.00 72.31 408 ASP A O 1
ATOM 3293 N N . PHE A 1 409 ? -0.852 -13.910 28.433 1.00 77.56 409 PHE A N 1
ATOM 3294 C CA . PHE A 1 409 ? -0.784 -13.661 29.881 1.00 77.56 409 PHE A CA 1
ATOM 3295 C C . PHE A 1 409 ? -2.099 -13.977 30.636 1.00 77.56 409 PHE A C 1
ATOM 3297 O O . PHE A 1 409 ? -3.197 -13.916 30.079 1.00 77.56 409 PHE A O 1
ATOM 3304 N N . PRO A 1 410 ? -2.042 -14.259 31.958 1.00 79.75 410 PRO A N 1
ATOM 3305 C CA . PRO A 1 410 ? -3.242 -14.479 32.764 1.00 79.75 410 PRO A CA 1
ATOM 3306 C C . PRO A 1 410 ? -3.986 -13.157 33.073 1.00 79.75 410 PRO A C 1
ATOM 3308 O O . PRO A 1 410 ? -3.386 -12.245 33.655 1.00 79.75 410 PRO A O 1
ATOM 3311 N N . PRO A 1 411 ? -5.312 -13.062 32.818 1.00 79.75 411 PRO A N 1
ATOM 3312 C CA . PRO A 1 411 ? -6.088 -11.818 32.953 1.00 79.75 411 PRO A CA 1
ATOM 3313 C C . PRO A 1 411 ? -6.048 -11.153 34.338 1.00 79.75 411 PRO A C 1
ATOM 3315 O O . PRO A 1 411 ? -6.180 -9.935 34.450 1.00 79.75 411 PRO A O 1
ATOM 3318 N N . LYS A 1 412 ? -5.799 -11.926 35.404 1.00 82.06 412 LYS A N 1
ATOM 3319 C CA . LYS A 1 412 ? -5.640 -11.416 36.780 1.00 82.06 412 LYS A CA 1
ATOM 3320 C C . LYS A 1 412 ? -4.561 -10.346 36.907 1.00 82.06 412 LYS A C 1
ATOM 3322 O O . LYS A 1 412 ? -4.675 -9.463 37.753 1.00 82.06 412 LYS A O 1
ATOM 3327 N N . GLN A 1 413 ? -3.531 -10.399 36.063 1.00 84.50 413 GLN A N 1
ATOM 3328 C CA . GLN A 1 413 ? -2.462 -9.401 36.068 1.00 84.50 413 GLN A CA 1
ATOM 3329 C C . GLN A 1 413 ? -2.934 -8.008 35.631 1.00 84.50 413 GLN A C 1
ATOM 3331 O O . GLN A 1 413 ? -2.236 -7.035 35.905 1.00 84.50 413 GLN A O 1
ATOM 3336 N N . LEU A 1 414 ? -4.096 -7.896 34.977 1.00 83.25 414 LEU A N 1
ATOM 3337 C CA . LEU A 1 414 ? -4.647 -6.620 34.522 1.00 83.25 414 LEU A CA 1
ATOM 3338 C C . LEU A 1 414 ? -5.499 -5.909 35.583 1.00 83.25 414 LEU A C 1
ATOM 3340 O O . LEU A 1 414 ? -5.673 -4.696 35.501 1.00 83.25 414 LEU A O 1
ATOM 3344 N N . ILE A 1 415 ? -5.990 -6.632 36.599 1.00 84.69 415 ILE A N 1
ATOM 3345 C CA . ILE A 1 415 ? -6.875 -6.102 37.657 1.00 84.69 415 ILE A CA 1
ATOM 3346 C C . ILE A 1 415 ? -6.363 -4.783 38.271 1.00 84.69 415 ILE A C 1
ATOM 3348 O O . ILE A 1 415 ? -7.161 -3.847 38.373 1.00 84.69 415 ILE A O 1
ATOM 3352 N N . PRO A 1 416 ? -5.067 -4.640 38.626 1.00 86.12 416 PRO A N 1
ATOM 3353 C CA . PRO A 1 416 ? -4.556 -3.403 39.219 1.00 86.12 416 PRO A CA 1
ATOM 3354 C C . PRO A 1 416 ? -4.694 -2.176 38.310 1.00 86.12 416 PRO A C 1
ATOM 3356 O O . PRO A 1 416 ? -4.821 -1.060 38.803 1.00 8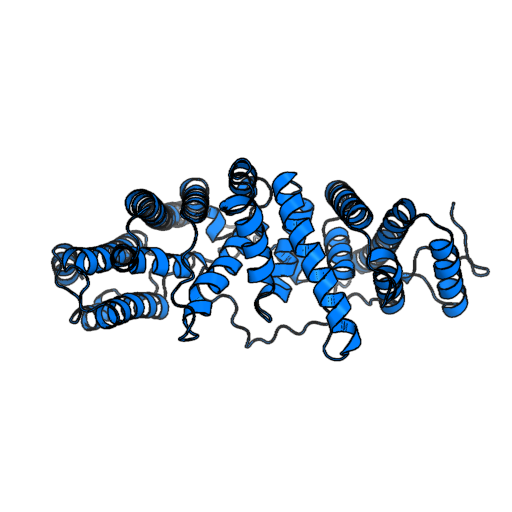6.12 416 PRO A O 1
ATOM 3359 N N . PHE A 1 417 ? -4.690 -2.363 36.988 1.00 84.62 417 PHE A N 1
ATOM 3360 C CA . PHE A 1 417 ? -4.690 -1.260 36.028 1.00 84.62 417 PHE A CA 1
ATOM 3361 C C . PHE A 1 417 ? -6.087 -0.684 35.770 1.00 84.62 417 PHE A C 1
ATOM 3363 O O . PHE A 1 417 ? -6.188 0.458 35.317 1.00 84.62 417 PHE A O 1
ATOM 3370 N N . PHE A 1 418 ? -7.152 -1.423 36.097 1.00 84.81 418 PHE A N 1
ATOM 3371 C CA . PHE A 1 418 ? -8.537 -0.985 35.894 1.00 84.81 418 PHE A CA 1
ATOM 3372 C C . PHE A 1 418 ? -9.107 -0.126 37.030 1.00 84.81 418 PHE A C 1
ATOM 3374 O O . PHE A 1 418 ? -10.183 0.445 36.868 1.00 84.81 418 PHE A O 1
ATOM 3381 N N . VAL A 1 419 ? -8.421 -0.032 38.175 1.00 81.75 419 VAL A N 1
ATOM 3382 C CA . VAL A 1 419 ? -8.933 0.649 39.382 1.00 81.75 419 VAL A CA 1
ATOM 3383 C C . VAL A 1 419 ? -9.263 2.124 39.123 1.00 81.75 419 VAL A C 1
ATOM 3385 O O . VAL A 1 419 ? -10.232 2.638 39.679 1.00 81.75 419 VAL A O 1
ATOM 3388 N N . ASP A 1 420 ? -8.501 2.773 38.241 1.00 82.44 420 ASP A N 1
ATOM 3389 C CA . ASP A 1 420 ? -8.633 4.204 37.938 1.00 82.44 420 ASP A CA 1
ATOM 3390 C C . ASP A 1 420 ? -9.639 4.511 36.817 1.00 82.44 420 ASP A C 1
ATOM 3392 O O . ASP A 1 420 ? -9.810 5.672 36.447 1.00 82.44 420 ASP A O 1
ATOM 3396 N N . LEU A 1 421 ? -10.271 3.493 36.222 1.00 86.81 421 LEU A N 1
ATOM 3397 C CA . LEU A 1 421 ? -11.216 3.698 35.126 1.00 86.81 421 LEU A CA 1
ATOM 3398 C C . LEU A 1 421 ? -12.637 3.992 35.638 1.00 86.81 421 LEU A C 1
ATOM 3400 O O . LEU A 1 421 ? -13.031 3.512 36.707 1.00 86.81 421 LEU A O 1
ATOM 3404 N N . PRO A 1 422 ? -13.449 4.725 34.852 1.00 85.94 422 PRO A N 1
ATOM 3405 C CA . PRO A 1 422 ? -14.879 4.868 35.088 1.00 85.94 422 PRO A CA 1
ATOM 3406 C C . PRO A 1 422 ? -15.548 3.516 35.349 1.00 85.94 422 PRO A C 1
ATOM 3408 O O . PRO A 1 422 ? -15.385 2.557 34.592 1.00 85.94 422 PRO A O 1
ATOM 3411 N N . LYS A 1 423 ? -16.323 3.431 36.434 1.00 85.12 423 LYS A N 1
ATOM 3412 C CA . LYS A 1 423 ? -17.008 2.191 36.809 1.00 85.12 423 LYS A CA 1
ATOM 3413 C C . LYS A 1 423 ? -18.185 1.938 35.878 1.00 85.12 423 LYS A C 1
ATOM 3415 O O . LYS A 1 423 ? -19.223 2.580 36.007 1.00 85.12 423 LYS A O 1
ATOM 3420 N N . THR A 1 424 ? -18.046 0.950 35.002 1.00 88.69 424 THR A N 1
ATOM 3421 C CA . THR A 1 424 ? -19.151 0.442 34.188 1.00 88.69 424 THR A CA 1
ATOM 3422 C C . THR A 1 424 ? -19.700 -0.868 34.752 1.00 88.69 424 THR A C 1
ATOM 3424 O O . THR A 1 424 ? -19.059 -1.572 35.551 1.00 88.69 424 THR A O 1
ATOM 3427 N N . ARG A 1 425 ? -20.919 -1.227 34.333 1.00 87.50 425 ARG A N 1
ATOM 3428 C CA . ARG A 1 425 ? -21.513 -2.531 34.667 1.00 87.50 425 ARG A CA 1
ATOM 3429 C C . ARG A 1 425 ? -20.648 -3.675 34.131 1.00 87.50 425 ARG A C 1
ATOM 3431 O O . ARG A 1 425 ? -20.487 -4.680 34.822 1.00 87.50 425 ARG A O 1
ATOM 3438 N N . LEU A 1 426 ? -20.085 -3.511 32.932 1.00 87.88 426 LEU A N 1
ATOM 3439 C CA . LEU A 1 426 ? -19.213 -4.500 32.307 1.00 87.88 426 LEU A CA 1
ATOM 3440 C C . LEU A 1 426 ? -17.906 -4.665 33.087 1.00 87.88 426 LEU A C 1
ATOM 3442 O O . LEU A 1 426 ? -17.504 -5.796 33.357 1.00 87.88 426 LEU A O 1
ATOM 3446 N N . LEU A 1 427 ? -17.298 -3.559 33.529 1.00 87.62 427 LEU A N 1
ATOM 3447 C CA . LEU A 1 427 ? -16.078 -3.596 34.335 1.00 87.62 427 LEU A CA 1
ATOM 3448 C C . LEU A 1 427 ? -16.287 -4.376 35.633 1.00 87.62 427 LEU A C 1
ATOM 3450 O O . LEU A 1 427 ? -15.494 -5.246 35.982 1.00 87.62 427 LEU A O 1
ATOM 3454 N N . THR A 1 428 ? -17.395 -4.101 36.320 1.00 86.56 428 THR A N 1
ATOM 3455 C CA . THR A 1 428 ? -17.744 -4.781 37.575 1.00 86.56 428 THR A CA 1
ATOM 3456 C C . THR A 1 428 ? -17.891 -6.291 37.374 1.00 86.56 428 THR A C 1
ATOM 3458 O O . THR A 1 428 ? -17.429 -7.072 38.203 1.00 86.56 428 THR A O 1
ATOM 3461 N N . LEU A 1 429 ? -18.497 -6.705 36.257 1.00 87.06 429 LEU A N 1
ATOM 3462 C CA . LEU A 1 429 ? -18.679 -8.113 35.906 1.00 87.06 429 LEU A CA 1
ATOM 3463 C C . LEU A 1 429 ? -17.358 -8.793 35.520 1.00 87.06 429 LEU A C 1
ATOM 3465 O O . LEU A 1 429 ? -17.129 -9.949 35.864 1.00 87.06 429 LEU A O 1
ATOM 3469 N N . ILE A 1 430 ? -16.465 -8.089 34.828 1.00 84.69 430 ILE A N 1
ATOM 3470 C CA . ILE A 1 430 ? -15.141 -8.616 34.479 1.00 84.69 430 ILE A CA 1
ATOM 3471 C C . ILE A 1 430 ? -14.300 -8.828 35.732 1.00 84.69 430 ILE A C 1
ATOM 3473 O O . ILE A 1 430 ? -13.777 -9.921 35.925 1.00 84.69 430 ILE A O 1
ATOM 3477 N N . LEU A 1 431 ? -14.236 -7.825 36.609 1.00 84.12 431 LEU A N 1
ATOM 3478 C CA . LEU A 1 431 ? -13.465 -7.891 37.851 1.00 84.12 431 LEU A CA 1
ATOM 3479 C C . LEU A 1 431 ? -13.973 -8.971 38.816 1.00 84.12 431 LEU A C 1
ATOM 3481 O O . LEU A 1 431 ? -13.180 -9.501 39.586 1.00 84.12 431 LEU A O 1
ATOM 3485 N N . SER A 1 432 ? -15.264 -9.324 38.782 1.00 81.88 432 SER A N 1
ATOM 3486 C CA . SER A 1 432 ? -15.793 -10.440 39.578 1.00 81.88 432 SER A CA 1
ATOM 3487 C C . SER A 1 432 ? -15.505 -11.817 38.974 1.00 81.88 432 SER A C 1
ATOM 3489 O O . SER A 1 432 ? -15.552 -12.817 39.687 1.00 81.88 432 SER A O 1
ATOM 3491 N N . THR A 1 433 ? -15.231 -11.879 37.669 1.00 78.75 433 THR A N 1
ATOM 3492 C CA . THR A 1 433 ? -15.026 -13.130 36.922 1.00 78.75 433 THR A CA 1
ATOM 3493 C C . THR A 1 433 ? -13.541 -13.458 36.718 1.00 78.75 433 THR A C 1
ATOM 3495 O O . THR A 1 433 ? -13.207 -14.584 36.344 1.00 78.75 433 THR A O 1
ATOM 3498 N N . TRP A 1 434 ? -12.647 -12.476 36.864 1.00 79.44 434 TRP A N 1
ATOM 3499 C CA . TRP A 1 434 ? -11.224 -12.595 36.531 1.00 79.44 434 TRP A CA 1
ATOM 3500 C C . TRP A 1 434 ? -10.340 -12.992 37.705 1.00 79.44 434 TRP A C 1
ATOM 3502 O O . TRP A 1 434 ? -10.559 -12.536 38.845 1.00 79.44 434 TRP A O 1
#

Solvent-accessible surface area (backbone atoms only — not comparable to full-atom values): 24835 Å² total; per-residue (Å²): 130,94,60,57,46,102,84,69,41,54,69,64,28,61,58,69,63,85,66,65,58,73,59,50,54,55,47,51,52,60,52,53,74,70,45,57,68,79,55,35,48,51,54,51,51,51,37,44,46,42,27,39,50,50,50,50,51,60,54,73,70,43,90,76,81,76,74,78,83,77,70,56,66,46,67,59,55,43,48,54,46,44,42,71,71,62,34,51,101,84,49,80,68,46,75,68,54,49,52,52,49,46,54,48,49,54,52,48,43,64,68,57,80,54,65,71,42,53,43,52,42,50,41,64,72,66,52,65,77,58,91,86,56,85,78,50,54,62,56,49,52,49,45,52,51,50,50,27,52,42,50,41,48,26,40,69,68,60,36,29,52,52,37,40,45,50,21,53,46,35,70,79,53,11,78,54,94,47,47,24,21,50,43,37,48,44,39,47,43,47,30,65,68,72,36,55,89,53,35,65,32,60,61,45,34,52,81,49,22,43,49,22,43,32,45,40,49,44,20,45,34,49,52,56,56,54,50,54,71,50,94,83,44,90,76,68,69,81,57,45,68,56,41,39,42,55,17,47,46,34,59,78,41,47,65,45,77,71,57,66,78,63,60,76,68,71,69,48,82,58,93,43,69,73,74,81,54,92,79,65,68,67,76,88,54,62,46,69,60,62,51,48,52,54,48,44,46,46,48,64,55,53,78,79,48,89,90,54,48,70,60,39,52,52,19,42,50,45,30,50,49,14,52,52,50,33,46,53,47,53,34,56,54,61,57,50,64,68,67,64,68,83,58,88,79,65,96,80,70,74,75,74,77,77,79,62,77,86,47,51,42,69,68,56,56,51,48,55,52,47,50,54,54,50,48,50,66,75,42,70,86,51,56,68,68,32,57,38,49,27,50,49,53,53,51,49,50,54,50,43,30,61,75,32,60,39,53,79,64,69,70,61,78,51,57,79,73,54,72,84,50,76,89,38,77,64,55,55,54,46,65,74,73,87

Secondary structure (DSSP, 8-state):
--PBPTTS-BTT-GGG--S-HHHHHHHHHHHHTTS-HHHHHHHHHHHHHHHHHHHHHHHHT-TT--SPPP-TTHHHHHHHHHHHHS-STT-PPPHHHHHHHHHHHHHHHHH---HHHHHHHHHHHHPPPPS--TTHHHHHHHHHHHHHHHHHHHHHHT-HHHHHHHHHHHHHHTTGGGHHHHHHHHHHIIIIII-GGGHHHHHHHHHH-HHHHHHHHHHHHHHHHGGGSSTT-TT-PPPHHHHHHHHHHHHH-GGGGGPPPPHHHHSSPPTT-----TTS----S-HHHHHHHHHHHHHHHTTT-SSSHHHHHHHHHHHHHHHHHHHHHHHHHHHHHTTSTTS---TT-----------B-HHHHHHHHHHHHHHHHH-TTS-HHHHHHHHHHHHHHHHHHHHHT-BSS-GGGGGGGGTTS---HHHHHHHHH-

Nearest PDB structures (foldseek):
  8cdj-assembly1_D  TM=1.533E-01  e=6.129E-02  Homo sapiens
  8rbz-assembly1_h  TM=1.132E-01  e=1.970E-01  Homo sapiens
  5oqo-assembly1_A  TM=1.324E-01  e=4.461E-01  Saccharomyces cerevisiae S288C
  4jgh-assembly2_D-2  TM=1.407E-01  e=1.050E+00  Homo sapiens
  7uxh-assembly1_C  TM=1.212E-01  e=9.344E-01  Homo sapiens

pLDDT: mean 78.71, std 16.99, range [33.44, 97.88]

InterPro domains:
  IPR027844 Integrator complex subunit 15 [PF14964] (93-422)
  IPR027844 Integrator complex subunit 15 [PTHR14540] (30-433)

Foldseek 3Di:
DQDADVVRHGLLAQQRDDDDNVVSLVVVVVVLVPDDLLVSLVSLLSSLLNNLVVQVVVQVPPPVNPDAGDRHPLVSSLVSLLCRQCHDLPDHQDPVSLVSNLVVLLVCLLPDDDLLSSLSSLCSNQNDADDDDPSCVVSNVSSLVSLLVSLLVCLLVLSLSSLLSVLLVCVQPCLPPLSLLSSLVSNCCVCVPVNVVSVVSVLCNCVSYLSSVQSSLQSVLCVQQVVVVPPPPPPPDRHLSVLQSLLCCLQVPVCSLVDDSPVVSVPRQRPNNDDPPPPSDPPLDSSLLSCLLVLLLLLLCLVPDDPCNVSSPVSSVSSLVSLLNSLLVLLVVVVVVVVVVPDDDDPPDDPPPPPHDQACEPVSLVVLLVSLVVSCVVCVVRDLVSQQSSVVSSLSSVVSSVVSVSHPDDCVVCLVSCPPGRDDPSNVVVNVVD

Sequence (434 aa):
MMMMSEFGENIWDISSWTSDVVWKDAHLHRYFDTLPFNECIKEVIDLAQTYFESIHRAYDDDEEGAVEPDFPYLDILVLITEEYLYGFFFQVVTPLQELQLLETLCRYFQESKLDPVRYLVFDCLFGLPGENLDLQIGILEHKMTLMCKLSSMAVGTACGNVLNCIAVWMHSYGSQLGRGARVAYFIVNDYCYICPKAIDAVKNVVNVSPVFAYQFIVALSHHYVDAKQDDDNDDLIPPASLIEILATWIIEQPNICSVKVPSVFLELPSIHKFVYSDNEKNFDLCPIFSYMEWCLLEPFLRHQTLSDVAIKKKSYSMLHYGFLKFMSSEKSISAMALNDSDGEIEPGELLEENDGVDLLKKSDVLFLLNVVKKSIQKYPDALEEHKQEAVDKLLQILQVAKWAGCYDFPPKQLIPFFVDLPKTRLLTLILSTW

Organism: Hydra vulgaris (NCBI:txid6087)

Radius of gyration: 25.61 Å; Cα contacts (8 Å, |Δi|>4): 431; chains: 1; bounding box: 58×61×74 Å

Mean predicted aligned error: 10.5 Å